Protein AF-A0AA88GL01-F1 (afdb_monomer_lite)

pLDDT: mean 71.58, std 24.0, range [23.94, 98.31]

Radius of gyration: 29.04 Å; chains: 1; bounding box: 75×94×83 Å

Foldseek 3Di:
DDDDDDDDDDDDDPPPVVVVVVVVVVVVVVVPPDPDDDDDDDDDDDDPDDCPLPPPVVVVVVVVVVVVVVVVVVVVVVVPPPDDDDDDDDDDPDDDDPDDPVLCVQQVVLLVVLVVLLVVLVVVLVVQVVLLVLLQVQLQDDAAEDDCVQFFDPPPDPDPDDDDDDPDPDPDDVVPPDFAARTDPNQAQHKYKFKFWWQLVLKFKEDQDWALLCQLQVNPPVPTFTWIWIWIWGQGPVGDTAIERAATDGPVLVPDQVPPPRPPLPPDHTDRVDMDMFIWTFHGWDDDDPPDPAQDDVPGSYGHTRRQVNVCVVVVPPDRHTYIYGEDRDHSDHDDPVVSSVVSVVLCVVCVPGPPRGDYSSSSNGDPQHSVNSVVSSCVSVVVSVVSVVVSVVVVVVVVVVVD

Structure (mmCIF, N/CA/C/O backbone):
data_AF-A0AA88GL01-F1
#
_entry.id   AF-A0AA88GL01-F1
#
loop_
_atom_site.group_PDB
_atom_site.id
_atom_site.type_symbol
_atom_site.label_atom_id
_atom_site.label_alt_id
_atom_site.label_comp_id
_atom_site.label_asym_id
_atom_site.label_entity_id
_atom_site.label_seq_id
_atom_site.pdbx_PDB_ins_code
_atom_site.Cartn_x
_atom_site.Cartn_y
_atom_site.Cartn_z
_atom_site.occupancy
_atom_site.B_iso_or_equiv
_atom_site.auth_seq_id
_atom_site.auth_comp_id
_atom_site.auth_asym_id
_atom_site.auth_atom_id
_atom_site.pdbx_PDB_model_num
ATOM 1 N N . MET A 1 1 ? -2.766 71.839 -26.433 1.00 31.70 1 MET A N 1
ATOM 2 C CA . MET A 1 1 ? -1.577 71.865 -25.555 1.00 31.70 1 MET A CA 1
ATOM 3 C C . MET A 1 1 ? -1.168 70.429 -25.249 1.00 31.70 1 MET A C 1
ATOM 5 O O . MET A 1 1 ? -2.049 69.674 -24.881 1.00 31.70 1 MET A O 1
ATOM 9 N N . HIS A 1 2 ? 0.123 70.106 -25.443 1.00 30.33 2 HIS A N 1
ATOM 10 C CA . HIS A 1 2 ? 0.884 68.920 -24.973 1.00 30.33 2 HIS A CA 1
ATOM 11 C C . HIS A 1 2 ? 0.343 67.512 -25.333 1.00 30.33 2 HIS A C 1
ATOM 13 O O . HIS A 1 2 ? -0.717 67.133 -24.869 1.00 30.33 2 HIS A O 1
ATOM 19 N N . ARG A 1 3 ? 0.923 66.681 -26.222 1.00 25.88 3 ARG A N 1
ATOM 20 C CA . ARG A 1 3 ? 2.311 66.238 -26.540 1.00 25.88 3 ARG A CA 1
ATOM 21 C C . ARG A 1 3 ? 2.871 65.193 -25.544 1.00 25.88 3 ARG A C 1
ATOM 23 O O . ARG A 1 3 ? 2.978 65.509 -24.367 1.00 25.88 3 ARG A O 1
ATOM 30 N N . LEU A 1 4 ? 3.361 64.070 -26.117 1.00 29.17 4 LEU A N 1
ATOM 31 C CA . LEU A 1 4 ? 4.262 62.998 -25.600 1.00 29.17 4 LEU A CA 1
ATOM 32 C C . LEU A 1 4 ? 3.552 61.748 -25.025 1.00 29.17 4 LEU A C 1
ATOM 34 O O . LEU A 1 4 ? 2.621 61.887 -24.256 1.00 29.17 4 LEU A O 1
ATOM 38 N N . SER A 1 5 ? 3.926 60.490 -25.298 1.00 27.61 5 SER A N 1
ATOM 39 C CA . SER A 1 5 ? 4.988 59.889 -26.118 1.00 27.61 5 SER A CA 1
ATOM 40 C C . SER A 1 5 ? 4.630 58.412 -26.362 1.00 27.61 5 SER A C 1
ATOM 42 O O . SER A 1 5 ? 4.259 57.697 -25.437 1.00 27.61 5 SER A O 1
ATOM 44 N N . CYS A 1 6 ? 4.765 57.958 -27.605 1.00 33.28 6 CYS A N 1
ATOM 45 C CA . CYS A 1 6 ? 4.634 56.571 -28.030 1.00 33.28 6 CYS A CA 1
ATOM 46 C C . CYS A 1 6 ? 6.042 56.076 -28.393 1.00 33.28 6 CYS A C 1
ATOM 48 O O . CYS A 1 6 ? 6.636 56.623 -29.323 1.00 33.28 6 CYS A O 1
ATOM 50 N N . ARG A 1 7 ? 6.604 55.092 -27.670 1.00 28.44 7 ARG A N 1
ATOM 51 C CA . ARG A 1 7 ? 7.704 54.235 -28.167 1.00 28.44 7 ARG A CA 1
ATOM 52 C C . ARG A 1 7 ? 8.042 53.065 -27.229 1.00 28.44 7 ARG A C 1
ATOM 54 O O . ARG A 1 7 ? 8.254 53.272 -26.042 1.00 28.44 7 ARG A O 1
ATOM 61 N N . LYS A 1 8 ? 8.259 51.908 -27.875 1.00 28.41 8 LYS A N 1
ATOM 62 C CA . LYS A 1 8 ? 8.938 50.659 -27.455 1.00 28.41 8 LYS A CA 1
ATOM 63 C C . LYS A 1 8 ? 8.061 49.494 -26.978 1.00 28.41 8 LYS A C 1
ATOM 65 O O . LYS A 1 8 ? 8.020 49.135 -25.810 1.00 28.41 8 LYS A O 1
ATOM 70 N N . THR A 1 9 ? 7.480 48.821 -27.968 1.00 37.44 9 THR A N 1
ATOM 71 C CA . THR A 1 9 ? 7.378 47.357 -28.030 1.00 37.44 9 THR A CA 1
ATOM 72 C C . THR A 1 9 ? 8.742 46.722 -28.365 1.00 37.44 9 THR A C 1
ATOM 74 O O . THR A 1 9 ? 9.620 47.389 -28.912 1.00 37.44 9 THR A O 1
ATOM 77 N N . PHE A 1 10 ? 8.862 45.416 -28.085 1.00 34.03 10 PHE A N 1
ATOM 78 C CA . PHE A 1 10 ? 9.904 44.470 -28.533 1.00 34.03 10 PHE A CA 1
ATOM 79 C C . PHE A 1 10 ? 11.264 44.476 -27.800 1.00 34.03 10 PHE A C 1
ATOM 81 O O . PHE A 1 10 ? 12.244 44.997 -28.315 1.00 34.03 10 PHE A O 1
ATOM 88 N N . SER A 1 11 ? 11.353 43.811 -26.634 1.00 33.53 11 SER A N 1
ATOM 89 C CA . SER A 1 11 ? 12.613 43.224 -26.113 1.00 33.53 11 SER A CA 1
ATOM 90 C C . SER A 1 11 ? 12.405 42.357 -24.848 1.00 33.53 11 SER A C 1
ATOM 92 O O . SER A 1 11 ? 12.977 42.640 -23.798 1.00 33.53 11 SER A O 1
ATOM 94 N N . SER A 1 12 ? 11.594 41.293 -24.888 1.00 34.12 12 SER A N 1
ATOM 95 C CA . SER A 1 12 ? 11.527 40.354 -23.740 1.00 34.12 12 SER A CA 1
ATOM 96 C C . SER A 1 12 ? 11.275 38.881 -24.088 1.00 34.12 12 SER A C 1
ATOM 98 O O . SER A 1 12 ? 11.064 38.069 -23.197 1.00 34.12 12 SER A O 1
ATOM 100 N N . SER A 1 13 ? 11.372 38.488 -25.364 1.00 37.53 13 SER A N 1
ATOM 101 C CA . SER A 1 13 ? 11.107 37.104 -25.803 1.00 37.53 13 SER A CA 1
ATOM 102 C C . SER A 1 13 ? 12.362 36.248 -26.058 1.00 37.53 13 SER A C 1
ATOM 104 O O . SER A 1 13 ? 12.218 35.057 -26.331 1.00 37.53 13 SER A O 1
ATOM 106 N N . LEU A 1 14 ? 13.583 36.797 -25.990 1.00 33.94 14 LEU A N 1
ATOM 107 C CA . LEU A 1 14 ? 14.806 36.032 -26.302 1.00 33.94 14 LEU A CA 1
ATOM 108 C C . LEU A 1 14 ? 15.591 35.524 -25.080 1.00 33.94 14 LEU A C 1
ATOM 110 O O . LEU A 1 14 ? 16.376 34.596 -25.235 1.00 33.94 14 LEU A O 1
ATOM 114 N N . SER A 1 15 ? 15.350 36.049 -23.875 1.00 34.28 15 SER A N 1
ATOM 115 C CA . SER A 1 15 ? 16.103 35.652 -22.669 1.00 34.28 15 SER A CA 1
ATOM 116 C C . SER A 1 15 ? 15.615 34.344 -22.032 1.00 34.28 15 SER A C 1
ATOM 118 O O . SER A 1 15 ? 16.386 33.690 -21.349 1.00 34.28 15 SER A O 1
ATOM 120 N N . GLN A 1 16 ? 14.364 33.920 -22.259 1.00 37.94 16 GLN A N 1
ATOM 121 C CA . GLN A 1 16 ? 13.803 32.718 -21.611 1.00 37.94 16 GLN A CA 1
ATOM 122 C C . GLN A 1 16 ? 14.083 31.402 -22.361 1.00 37.94 16 GLN A C 1
ATOM 124 O O . GLN A 1 16 ? 13.916 30.326 -21.795 1.00 37.94 16 GLN A O 1
ATOM 129 N N . ARG A 1 17 ? 14.533 31.447 -23.625 1.00 38.53 17 ARG A N 1
ATOM 130 C CA . ARG A 1 17 ? 14.834 30.230 -24.412 1.00 38.53 17 ARG A CA 1
ATOM 131 C C . ARG A 1 17 ? 16.276 29.736 -24.272 1.00 38.53 17 ARG A C 1
ATOM 133 O O . ARG A 1 17 ? 16.543 28.573 -24.565 1.00 38.53 17 ARG A O 1
ATOM 140 N N . THR A 1 18 ? 17.199 30.577 -23.811 1.00 34.94 18 THR A N 1
ATOM 141 C CA . THR A 1 18 ? 18.620 30.225 -23.657 1.00 34.94 18 THR A CA 1
ATOM 142 C C . THR A 1 18 ? 18.921 29.489 -22.351 1.00 34.94 18 THR A C 1
ATOM 144 O O . THR A 1 18 ? 19.841 28.672 -22.315 1.00 34.94 18 THR A O 1
ATOM 147 N N . ASP A 1 19 ? 18.105 29.683 -21.312 1.00 36.28 19 ASP A N 1
ATOM 148 C CA . ASP A 1 19 ? 18.325 29.066 -19.996 1.00 36.28 19 ASP A CA 1
ATOM 149 C C . ASP A 1 19 ? 17.827 27.612 -19.925 1.00 36.28 19 ASP A C 1
ATOM 151 O O . ASP A 1 19 ? 18.440 26.766 -19.269 1.00 36.28 19 ASP A O 1
ATOM 155 N N . PHE A 1 20 ? 16.801 27.266 -20.709 1.00 36.47 20 PHE A N 1
ATOM 156 C CA . PHE A 1 20 ? 16.265 25.901 -20.785 1.00 36.47 20 PHE A CA 1
ATOM 157 C C . PHE A 1 20 ? 17.239 24.912 -21.458 1.00 36.47 20 PHE A C 1
ATOM 159 O O . PHE A 1 20 ? 17.366 23.752 -21.055 1.00 36.47 20 PHE A O 1
ATOM 166 N N . LEU A 1 21 ? 18.002 25.388 -22.450 1.00 36.34 21 LEU A N 1
ATOM 167 C CA . LEU A 1 21 ? 19.022 24.588 -23.139 1.00 36.34 21 LEU A CA 1
ATOM 168 C C . LEU A 1 21 ? 20.293 24.413 -22.291 1.00 36.34 21 LEU A C 1
ATOM 170 O O . LEU A 1 21 ? 20.927 23.360 -22.351 1.00 36.34 21 LEU A O 1
ATOM 174 N N . ARG A 1 22 ? 20.636 25.395 -21.444 1.00 32.94 22 ARG A N 1
ATOM 175 C CA . ARG A 1 22 ? 21.797 25.328 -20.536 1.00 32.94 22 ARG A CA 1
ATOM 176 C C . ARG A 1 22 ? 21.585 24.368 -19.360 1.00 32.94 22 ARG A C 1
ATOM 178 O O . ARG A 1 22 ? 22.533 23.699 -18.954 1.00 32.94 22 ARG A O 1
ATOM 185 N N . SER A 1 23 ? 20.353 24.268 -18.856 1.00 37.84 23 SER A N 1
ATOM 186 C CA . SER A 1 23 ? 19.957 23.298 -17.821 1.00 37.84 23 SER A CA 1
ATOM 187 C C . SER A 1 23 ? 19.998 21.853 -18.346 1.00 37.84 23 SER A C 1
ATOM 189 O O . SER A 1 23 ? 20.620 20.976 -17.741 1.00 37.84 23 SER A O 1
ATOM 191 N N . SER A 1 24 ? 19.465 21.628 -19.551 1.00 35.72 24 SER A N 1
ATOM 192 C CA . SER A 1 24 ? 19.401 20.296 -20.174 1.00 35.72 24 SER A CA 1
ATOM 193 C C . SER A 1 24 ? 20.784 19.721 -20.534 1.00 35.72 24 SER A C 1
ATOM 195 O O . SER A 1 24 ? 21.013 18.519 -20.412 1.00 35.72 24 SER A O 1
ATOM 197 N N . LEU A 1 25 ? 21.744 20.572 -20.920 1.00 34.00 25 LEU A N 1
ATOM 198 C CA . LEU A 1 25 ? 23.127 20.164 -21.217 1.00 34.00 25 LEU A CA 1
ATOM 199 C C . LEU A 1 25 ? 23.951 19.831 -19.958 1.00 34.00 25 LEU A C 1
ATOM 201 O O . LEU A 1 25 ? 24.818 18.957 -20.016 1.00 34.00 25 LEU A O 1
ATOM 205 N N . LYS A 1 26 ? 23.667 20.463 -18.808 1.00 34.62 26 LYS A N 1
ATOM 206 C CA . LYS A 1 26 ? 24.320 20.131 -17.525 1.00 34.62 26 LYS A CA 1
ATOM 207 C C . LYS A 1 26 ? 23.835 18.796 -16.947 1.00 34.62 26 LYS A C 1
ATOM 209 O O . LYS A 1 26 ? 24.646 18.059 -16.393 1.00 34.62 26 LYS A O 1
ATOM 214 N N . ALA A 1 27 ? 22.558 18.453 -17.132 1.00 35.41 27 ALA A N 1
ATOM 215 C CA . ALA A 1 27 ? 22.010 17.153 -16.732 1.00 35.41 27 ALA A CA 1
ATOM 216 C C . ALA A 1 27 ? 22.585 15.990 -17.567 1.00 35.41 27 ALA A C 1
ATOM 218 O O . ALA A 1 27 ? 22.843 14.910 -17.039 1.00 35.41 27 ALA A O 1
ATOM 219 N N . PHE A 1 28 ? 22.869 16.224 -18.853 1.00 31.00 28 PHE A N 1
ATOM 220 C CA . PHE A 1 28 ? 23.414 15.198 -19.745 1.00 31.00 28 PHE A CA 1
ATOM 221 C C . PHE A 1 28 ? 24.875 14.834 -19.412 1.00 31.00 28 PHE A C 1
ATOM 223 O O . PHE A 1 28 ? 25.232 13.656 -19.406 1.00 31.00 28 PHE A O 1
ATOM 230 N N . ASN A 1 29 ? 25.704 15.816 -19.036 1.00 30.03 29 ASN A N 1
ATOM 231 C CA . ASN A 1 29 ? 27.136 15.609 -18.774 1.00 30.03 29 ASN A CA 1
ATOM 232 C C . ASN A 1 29 ? 27.431 14.820 -17.476 1.00 30.03 29 ASN A C 1
ATOM 234 O O . ASN A 1 29 ? 28.495 14.220 -17.345 1.00 30.03 29 ASN A O 1
ATOM 238 N N . ARG A 1 30 ? 26.480 14.763 -16.528 1.00 33.66 30 ARG A N 1
ATOM 239 C CA . ARG A 1 30 ? 26.586 13.925 -15.31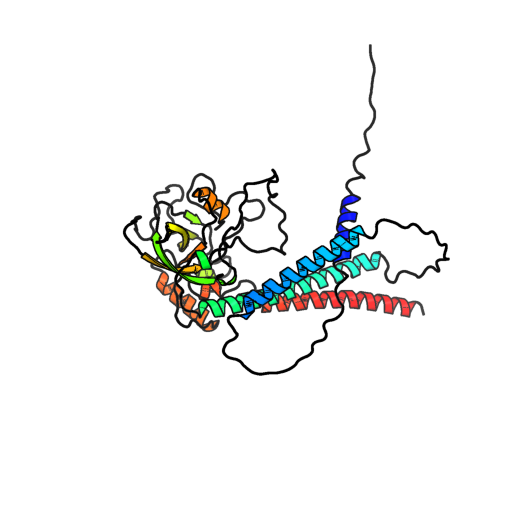4 1.00 33.66 30 ARG A CA 1
ATOM 240 C C . ARG A 1 30 ? 26.298 12.441 -15.563 1.00 33.66 30 ARG A C 1
ATOM 242 O O . ARG A 1 30 ? 26.664 11.618 -14.733 1.00 33.66 30 ARG A O 1
ATOM 249 N N . SER A 1 31 ? 25.680 12.084 -16.692 1.00 34.22 31 SER A N 1
ATOM 250 C CA . SER A 1 31 ? 25.239 10.705 -16.966 1.00 34.22 31 SER A CA 1
ATOM 251 C C . SER A 1 31 ? 26.263 9.833 -17.711 1.00 34.22 31 SER A C 1
ATOM 253 O O . SER A 1 31 ? 26.100 8.618 -17.778 1.00 34.22 31 SER A O 1
ATOM 255 N N . THR A 1 32 ? 27.342 10.421 -18.241 1.00 31.33 32 THR A N 1
ATOM 256 C CA . THR A 1 32 ? 28.329 9.723 -19.090 1.00 31.33 32 THR A CA 1
ATOM 257 C C . THR A 1 32 ? 29.653 9.377 -18.406 1.00 31.33 32 THR A C 1
ATOM 259 O O . THR A 1 32 ? 30.500 8.735 -19.022 1.00 31.33 32 THR A O 1
ATOM 262 N N . ILE A 1 33 ? 29.846 9.738 -17.137 1.00 35.31 33 ILE A N 1
ATOM 263 C CA . ILE A 1 33 ? 31.057 9.407 -16.374 1.00 35.31 33 ILE A CA 1
ATOM 264 C C . ILE A 1 33 ? 30.651 8.494 -15.218 1.00 35.31 33 ILE A C 1
ATOM 266 O O . ILE A 1 33 ? 30.345 8.981 -14.141 1.00 35.31 33 ILE A O 1
ATOM 270 N N . ASN A 1 34 ? 30.548 7.188 -15.483 1.00 33.19 34 ASN A N 1
ATOM 271 C CA . ASN A 1 34 ? 30.781 6.082 -14.536 1.00 33.19 34 ASN A CA 1
ATOM 272 C C . ASN A 1 34 ? 30.431 4.747 -15.214 1.00 33.19 34 ASN A C 1
ATOM 274 O O . ASN A 1 34 ? 29.426 4.102 -14.930 1.00 33.19 34 ASN A O 1
ATOM 278 N N . CYS A 1 35 ? 31.280 4.336 -16.152 1.00 29.30 35 CYS A N 1
ATOM 279 C CA . CYS A 1 35 ? 31.336 2.964 -16.650 1.00 29.30 35 CYS A CA 1
ATOM 280 C C . CYS A 1 35 ? 32.805 2.603 -16.862 1.00 29.30 35 CYS A C 1
ATOM 282 O O . CYS A 1 35 ? 33.305 2.621 -17.981 1.00 29.30 35 CYS A O 1
ATOM 284 N N . ALA A 1 36 ? 33.514 2.320 -15.771 1.00 29.61 36 ALA A N 1
ATOM 285 C CA . ALA A 1 36 ? 34.777 1.598 -15.821 1.00 29.61 36 ALA A CA 1
ATOM 286 C C . ALA A 1 36 ? 35.080 0.959 -14.457 1.00 29.61 36 ALA A C 1
ATOM 288 O O . ALA A 1 36 ? 35.110 1.636 -13.436 1.00 29.61 36 ALA A O 1
ATOM 289 N N . SER A 1 37 ? 35.370 -0.342 -14.500 1.00 30.95 37 SER A N 1
ATOM 290 C CA . SER A 1 37 ? 35.951 -1.201 -13.457 1.00 30.95 37 SER A CA 1
ATOM 291 C C . SER A 1 37 ? 35.039 -1.715 -12.330 1.00 30.95 37 SER A C 1
ATOM 293 O O . SER A 1 37 ? 34.830 -1.078 -11.308 1.00 30.95 37 SER A O 1
ATOM 295 N N . LEU A 1 38 ? 34.594 -2.964 -12.486 1.00 27.22 38 LEU A N 1
ATOM 296 C CA . LEU A 1 38 ? 34.323 -3.888 -11.382 1.00 27.22 38 LEU A CA 1
ATOM 297 C C . LEU A 1 38 ? 34.812 -5.268 -11.834 1.00 27.22 38 LEU A C 1
ATOM 299 O O . LEU A 1 38 ? 34.166 -5.949 -12.629 1.00 27.22 38 LEU A O 1
ATOM 303 N N . SER A 1 39 ? 36.019 -5.627 -11.396 1.00 27.08 39 SER A N 1
ATOM 304 C CA . SER A 1 39 ? 36.548 -6.984 -11.523 1.00 27.08 39 SER A CA 1
ATOM 305 C C . SER A 1 39 ? 36.005 -7.820 -10.364 1.00 27.08 39 SER A C 1
ATOM 307 O O . SER A 1 39 ? 36.045 -7.401 -9.210 1.00 27.08 39 SER A O 1
ATOM 309 N N . TRP A 1 40 ? 35.442 -8.984 -10.682 1.00 27.98 40 TRP A N 1
ATOM 310 C CA . TRP A 1 40 ? 34.909 -9.927 -9.704 1.00 27.98 40 TRP A CA 1
ATOM 311 C C . TRP A 1 40 ? 35.987 -10.953 -9.353 1.00 27.98 40 TRP A C 1
ATOM 313 O O . TRP A 1 40 ? 36.379 -11.745 -10.207 1.00 27.98 40 TRP A O 1
ATOM 323 N N . ASN A 1 41 ? 36.439 -10.960 -8.098 1.00 23.94 41 ASN A N 1
ATOM 324 C CA . ASN A 1 41 ? 37.169 -12.086 -7.521 1.00 23.94 41 ASN A CA 1
ATOM 325 C C . ASN A 1 41 ? 36.189 -12.920 -6.693 1.00 23.94 41 ASN A C 1
ATOM 327 O O . ASN A 1 41 ? 35.656 -12.461 -5.685 1.00 23.94 41 ASN A O 1
ATOM 331 N N . PHE A 1 42 ? 35.944 -14.143 -7.151 1.00 25.06 42 PHE A N 1
ATOM 332 C CA . PHE A 1 42 ? 35.133 -15.138 -6.464 1.00 25.06 42 PHE A CA 1
ATOM 333 C C . PHE A 1 42 ? 36.066 -15.961 -5.574 1.00 25.06 42 PHE A C 1
ATOM 335 O O . PHE A 1 42 ? 36.980 -16.603 -6.088 1.00 25.06 42 PHE A O 1
ATOM 342 N N . ASN A 1 43 ? 35.849 -15.970 -4.258 1.00 24.80 43 ASN A N 1
ATOM 343 C CA . ASN A 1 43 ? 36.408 -17.022 -3.417 1.00 24.80 43 ASN A CA 1
ATOM 344 C C . ASN A 1 43 ? 35.312 -17.630 -2.542 1.00 24.80 43 ASN A C 1
ATOM 346 O O . ASN A 1 43 ? 34.605 -16.932 -1.816 1.00 24.80 43 ASN A O 1
ATOM 350 N N . ASN A 1 44 ? 35.172 -18.944 -2.682 1.00 33.12 44 ASN A N 1
ATOM 351 C CA . ASN A 1 44 ? 34.227 -19.801 -1.984 1.00 33.12 44 ASN A CA 1
ATOM 352 C C . ASN A 1 44 ? 34.637 -19.937 -0.515 1.00 33.12 44 ASN A C 1
ATOM 354 O O . ASN A 1 44 ? 35.762 -20.351 -0.242 1.00 33.12 44 ASN A O 1
ATOM 358 N N . ASN A 1 45 ? 33.702 -19.745 0.419 1.00 27.94 45 ASN A N 1
ATOM 359 C CA . ASN A 1 45 ? 33.636 -20.672 1.545 1.00 27.94 45 ASN A CA 1
ATOM 360 C C . ASN A 1 45 ? 32.257 -20.741 2.207 1.00 27.94 45 ASN A C 1
ATOM 362 O O . ASN A 1 45 ? 31.583 -19.740 2.438 1.00 27.94 45 ASN A O 1
ATOM 366 N N . ASN A 1 46 ? 31.876 -21.984 2.489 1.00 34.22 46 ASN A N 1
ATOM 367 C CA . ASN A 1 46 ? 30.597 -22.434 3.011 1.00 34.22 46 ASN A CA 1
ATOM 368 C C . ASN A 1 46 ? 30.432 -22.088 4.498 1.00 34.22 46 ASN A C 1
ATOM 370 O O . ASN A 1 46 ? 31.264 -22.481 5.309 1.00 34.22 46 ASN A O 1
ATOM 374 N N . ASN A 1 47 ? 29.323 -21.433 4.855 1.00 26.33 47 ASN A N 1
ATOM 375 C CA . ASN A 1 47 ? 28.630 -21.618 6.138 1.00 26.33 47 ASN A CA 1
ATOM 376 C C . ASN A 1 47 ? 27.240 -20.966 6.069 1.00 26.33 47 ASN A C 1
ATOM 378 O O . ASN A 1 47 ? 27.020 -19.815 6.445 1.00 26.33 47 ASN A O 1
ATOM 382 N N . ILE A 1 48 ? 26.296 -21.726 5.521 1.00 36.34 48 ILE A N 1
ATOM 383 C CA . ILE A 1 48 ? 24.880 -21.380 5.419 1.00 36.34 48 ILE A CA 1
ATOM 384 C C . ILE A 1 48 ? 24.221 -21.949 6.672 1.00 36.34 48 ILE A C 1
ATOM 386 O O . ILE A 1 48 ? 24.131 -23.163 6.765 1.00 36.34 48 ILE A O 1
ATOM 390 N N . HIS A 1 49 ? 23.836 -21.101 7.636 1.00 31.00 49 HIS A N 1
ATOM 391 C CA . HIS A 1 49 ? 22.623 -21.285 8.465 1.00 31.00 49 HIS A CA 1
ATOM 392 C C . HIS A 1 49 ? 22.360 -20.196 9.534 1.00 31.00 49 HIS A C 1
ATOM 394 O O . HIS A 1 49 ? 21.356 -20.280 10.230 1.00 31.00 49 HIS A O 1
ATOM 400 N N . SER A 1 50 ? 23.170 -19.132 9.656 1.00 27.92 50 SER A N 1
ATOM 401 C CA . SER A 1 50 ? 22.960 -18.090 10.693 1.00 27.92 50 SER A CA 1
ATOM 402 C C . SER A 1 50 ? 22.993 -16.631 10.191 1.00 27.92 50 SER A C 1
ATOM 404 O O . SER A 1 50 ? 22.901 -15.705 10.996 1.00 27.92 50 SER A O 1
ATOM 406 N N . SER A 1 51 ? 23.125 -16.377 8.886 1.00 29.41 51 SER A N 1
ATOM 407 C CA . SER A 1 51 ? 23.440 -15.036 8.352 1.00 29.41 51 SER A CA 1
ATOM 408 C C . SER A 1 51 ? 22.279 -14.284 7.682 1.00 29.41 51 SER A C 1
ATOM 410 O O . SER A 1 51 ? 22.431 -13.107 7.361 1.00 29.41 51 SER A O 1
ATOM 412 N N . CYS A 1 52 ? 21.108 -14.904 7.499 1.00 32.03 52 CYS A N 1
ATOM 413 C CA . CYS A 1 52 ? 20.054 -14.360 6.626 1.00 32.03 52 CYS A CA 1
ATOM 414 C C . CYS A 1 52 ? 19.371 -13.078 7.163 1.00 32.03 52 CYS A C 1
ATOM 416 O O . CYS A 1 52 ? 18.928 -12.241 6.385 1.00 32.03 52 CYS A O 1
ATOM 418 N N . VAL A 1 53 ? 19.356 -12.849 8.482 1.00 36.09 53 VAL A N 1
ATOM 419 C CA . VAL A 1 53 ? 18.702 -11.662 9.083 1.00 36.09 53 VAL A CA 1
ATOM 420 C C . VAL A 1 53 ? 19.601 -10.413 9.054 1.00 36.09 53 VAL A C 1
ATOM 422 O O . VAL A 1 53 ? 19.123 -9.295 9.211 1.00 36.09 53 VAL A O 1
ATOM 425 N N . ARG A 1 54 ? 20.909 -10.558 8.798 1.00 31.83 54 ARG A N 1
ATOM 426 C CA . ARG A 1 54 ? 21.871 -9.447 8.918 1.00 31.83 54 ARG A CA 1
ATOM 427 C C . ARG A 1 54 ? 22.166 -8.707 7.612 1.00 31.83 54 ARG A C 1
ATOM 429 O O . ARG A 1 54 ? 22.920 -7.746 7.641 1.00 31.83 54 ARG A O 1
ATOM 436 N N . SER A 1 55 ? 21.592 -9.128 6.482 1.00 43.72 55 SER A N 1
ATOM 437 C CA . SER A 1 55 ? 22.071 -8.681 5.166 1.00 43.72 55 SER A CA 1
ATOM 438 C C . SER A 1 55 ? 21.270 -7.544 4.522 1.00 43.72 55 SER A C 1
ATOM 440 O O . SER A 1 55 ? 21.786 -6.910 3.609 1.00 43.72 55 SER A O 1
ATOM 442 N N . TYR A 1 56 ? 20.052 -7.230 4.975 1.00 37.34 56 TYR A N 1
ATOM 443 C CA . TYR A 1 56 ? 19.235 -6.194 4.317 1.00 37.34 56 TYR A CA 1
ATOM 444 C C . TYR A 1 56 ? 19.595 -4.766 4.752 1.00 37.34 56 TYR A C 1
ATOM 446 O O . TYR A 1 56 ? 19.738 -3.884 3.907 1.00 37.34 56 TYR A O 1
ATOM 454 N N . ALA A 1 57 ? 19.818 -4.538 6.050 1.00 43.03 57 ALA A N 1
ATOM 455 C CA . ALA A 1 57 ? 20.170 -3.214 6.568 1.00 43.03 57 ALA A CA 1
ATOM 456 C C . ALA A 1 57 ? 21.562 -2.754 6.099 1.00 43.03 57 ALA A C 1
ATOM 458 O O . ALA A 1 57 ? 21.778 -1.575 5.832 1.00 43.03 57 ALA A O 1
ATOM 459 N N . THR A 1 58 ? 22.513 -3.678 5.950 1.00 43.09 58 THR A N 1
ATOM 460 C CA . THR A 1 58 ? 23.895 -3.332 5.592 1.00 43.09 58 THR A CA 1
ATOM 461 C C . THR A 1 58 ? 24.035 -2.942 4.121 1.00 43.09 58 THR A C 1
ATOM 463 O O . THR A 1 58 ? 24.809 -2.043 3.816 1.00 43.09 58 THR A O 1
ATOM 466 N N . ILE A 1 59 ? 23.252 -3.545 3.217 1.00 45.78 59 ILE A N 1
ATOM 467 C CA . ILE A 1 59 ? 23.336 -3.252 1.777 1.00 45.78 59 ILE A CA 1
ATOM 468 C C . ILE A 1 59 ? 22.834 -1.827 1.474 1.00 45.78 59 ILE A C 1
ATOM 470 O O . ILE A 1 59 ? 23.522 -1.084 0.781 1.00 45.78 59 ILE A O 1
ATOM 474 N N . ARG A 1 60 ? 21.716 -1.381 2.076 1.00 42.34 60 ARG A N 1
ATOM 475 C CA . ARG A 1 60 ? 21.221 0.007 1.913 1.00 42.34 60 ARG A CA 1
ATOM 476 C C . ARG A 1 60 ? 22.113 1.060 2.581 1.00 42.34 60 ARG A C 1
ATOM 478 O O . ARG A 1 60 ? 22.223 2.178 2.083 1.00 42.34 60 ARG A O 1
ATOM 485 N N . LEU A 1 61 ? 22.734 0.733 3.719 1.00 49.25 61 LEU A N 1
ATOM 486 C CA . LEU A 1 61 ? 23.570 1.686 4.459 1.00 49.25 61 LEU A CA 1
ATOM 487 C C . LEU A 1 61 ? 24.922 1.944 3.780 1.00 49.25 61 LEU A C 1
ATOM 489 O O . LEU A 1 61 ? 25.436 3.060 3.872 1.00 49.25 61 LEU A O 1
ATOM 493 N N . VAL A 1 62 ? 25.484 0.945 3.092 1.00 50.44 62 VAL A N 1
ATOM 494 C CA . VAL A 1 62 ? 26.753 1.090 2.361 1.00 50.44 62 VAL A CA 1
ATOM 495 C C . VAL A 1 62 ? 26.578 1.984 1.126 1.00 50.44 62 VAL A C 1
ATOM 497 O O . VAL A 1 62 ? 27.373 2.910 0.950 1.00 50.44 62 VAL A O 1
ATOM 500 N N . ASP A 1 63 ? 25.495 1.819 0.358 1.00 50.69 63 ASP A N 1
ATOM 501 C CA . ASP A 1 63 ? 25.225 2.638 -0.839 1.00 50.69 63 ASP A CA 1
ATOM 502 C C . ASP A 1 63 ? 25.050 4.133 -0.505 1.00 50.69 63 ASP A C 1
ATOM 504 O O . ASP A 1 63 ? 25.685 4.997 -1.115 1.00 50.69 63 ASP A O 1
ATOM 508 N N . HIS A 1 64 ? 24.293 4.469 0.547 1.00 51.81 64 HIS A N 1
ATOM 509 C CA . HIS A 1 64 ? 24.083 5.870 0.944 1.00 51.81 64 HIS A CA 1
ATOM 510 C C . HIS A 1 64 ? 25.323 6.557 1.540 1.00 51.81 64 HIS A C 1
ATOM 512 O O . HIS A 1 64 ? 25.398 7.792 1.585 1.00 51.81 64 HIS A O 1
ATOM 518 N N . GLN A 1 65 ? 26.298 5.803 2.056 1.00 47.44 65 GLN A N 1
ATOM 519 C CA . GLN A 1 65 ? 27.566 6.391 2.496 1.00 47.44 65 GLN A CA 1
ATOM 520 C C . GLN A 1 65 ? 28.521 6.637 1.327 1.00 47.44 65 GLN A C 1
ATOM 522 O O . GLN A 1 65 ? 29.221 7.654 1.323 1.00 47.44 65 GLN A O 1
ATOM 527 N N . GLU A 1 66 ? 28.526 5.765 0.319 1.00 55.19 66 GLU A N 1
ATOM 528 C CA . GLU A 1 66 ? 29.323 5.976 -0.889 1.00 55.19 66 GLU A CA 1
ATOM 529 C C . GLU A 1 66 ? 28.808 7.140 -1.742 1.00 55.19 66 GLU A C 1
ATOM 531 O O . GLU A 1 66 ? 29.611 7.933 -2.242 1.00 55.19 66 GLU A O 1
ATOM 536 N N . GLU A 1 67 ? 27.490 7.306 -1.864 1.00 61.19 67 GLU A N 1
ATOM 537 C CA . GLU A 1 67 ? 26.898 8.432 -2.597 1.00 61.19 67 GLU A CA 1
ATOM 538 C C . GLU A 1 67 ? 27.235 9.785 -1.956 1.00 61.19 67 GLU A C 1
ATOM 540 O O . GLU A 1 67 ? 27.604 10.728 -2.661 1.00 61.19 67 GLU A O 1
ATOM 545 N N . ARG A 1 68 ? 27.222 9.872 -0.618 1.00 62.50 68 ARG A N 1
ATOM 546 C CA . ARG A 1 68 ? 27.616 11.093 0.110 1.00 62.50 68 ARG A CA 1
ATOM 547 C C . ARG A 1 68 ? 29.097 11.433 -0.066 1.00 62.50 68 ARG A C 1
ATOM 549 O O . ARG A 1 68 ? 29.434 12.606 -0.223 1.00 62.50 68 ARG A O 1
ATOM 556 N N . LYS A 1 69 ? 29.980 10.427 -0.118 1.00 67.44 69 LYS A N 1
ATOM 557 C CA . LYS A 1 69 ? 31.414 10.628 -0.405 1.00 67.44 69 LYS A CA 1
ATOM 558 C C . LYS A 1 69 ? 31.653 11.123 -1.834 1.00 67.44 69 LYS A C 1
ATOM 560 O O . LYS A 1 69 ? 32.456 12.034 -2.031 1.00 67.44 69 LYS A O 1
ATOM 565 N N . LYS A 1 70 ? 30.925 10.578 -2.816 1.00 73.81 70 LYS A N 1
ATOM 566 C CA . LYS A 1 70 ? 31.005 11.013 -4.223 1.00 73.81 70 LYS A CA 1
ATOM 567 C C . LYS A 1 70 ? 30.509 12.453 -4.400 1.00 73.81 70 LYS A C 1
ATOM 569 O O . LYS A 1 70 ? 31.149 13.227 -5.106 1.00 73.81 70 LYS A O 1
ATOM 574 N N . GLN A 1 71 ? 29.436 12.845 -3.707 1.00 62.75 71 GLN A N 1
ATOM 575 C CA . GLN A 1 71 ? 28.919 14.220 -3.741 1.00 62.75 71 GLN A CA 1
ATOM 576 C C . GLN A 1 71 ? 29.882 15.235 -3.098 1.00 62.75 71 GLN A C 1
ATOM 578 O O . GLN A 1 71 ? 30.068 16.323 -3.644 1.00 62.75 71 GLN A O 1
ATOM 583 N N . GLN A 1 72 ? 30.554 14.870 -1.999 1.00 62.97 72 GLN A N 1
ATOM 584 C CA . GLN A 1 72 ? 31.568 15.723 -1.362 1.00 62.97 72 GLN A CA 1
ATOM 585 C C . GLN A 1 72 ? 32.838 15.874 -2.216 1.00 62.97 72 GLN A C 1
ATOM 587 O O . GLN A 1 72 ? 33.365 16.980 -2.330 1.00 62.97 72 GLN A O 1
ATOM 592 N N . GLN A 1 73 ? 33.298 14.804 -2.877 1.00 62.59 73 GLN A N 1
ATOM 593 C CA . GLN A 1 73 ? 34.428 14.882 -3.816 1.00 62.59 73 GLN A CA 1
ATOM 594 C C . GLN A 1 73 ? 34.105 15.738 -5.046 1.00 62.59 73 GLN A C 1
ATOM 596 O O . GLN A 1 73 ? 34.951 16.506 -5.501 1.00 62.59 73 GLN A O 1
ATOM 601 N N . GLN A 1 74 ? 32.873 15.660 -5.554 1.00 59.00 74 GLN A N 1
ATOM 602 C CA . GLN A 1 74 ? 32.449 16.448 -6.708 1.00 59.00 74 GLN A CA 1
ATOM 603 C C . GLN A 1 74 ? 32.368 17.950 -6.376 1.00 59.00 74 GLN A C 1
ATOM 605 O O . GLN A 1 74 ? 32.843 18.773 -7.158 1.00 59.00 74 GLN A O 1
ATOM 610 N N . GLN A 1 75 ? 31.888 18.309 -5.179 1.00 54.34 75 GLN A N 1
ATOM 611 C CA . GLN A 1 75 ? 31.872 19.701 -4.702 1.00 54.34 75 GLN A CA 1
ATOM 612 C C . GLN A 1 75 ? 33.278 20.271 -4.447 1.00 54.34 75 GLN A C 1
ATOM 614 O O . GLN A 1 75 ? 33.518 21.441 -4.738 1.00 54.34 75 GLN A O 1
ATOM 619 N N . GLN A 1 76 ? 34.229 19.456 -3.973 1.00 51.59 76 GLN A N 1
ATOM 620 C CA . GLN A 1 76 ? 35.628 19.882 -3.811 1.00 51.59 76 GLN A CA 1
ATOM 621 C C . GLN A 1 76 ? 36.340 20.081 -5.158 1.00 51.59 76 GLN A C 1
ATOM 623 O O . GLN A 1 76 ? 37.115 21.025 -5.307 1.00 51.59 76 GLN A O 1
ATOM 628 N N . SER A 1 77 ? 36.036 19.252 -6.163 1.00 50.59 77 SER A N 1
ATOM 629 C CA . SER A 1 77 ? 36.612 19.399 -7.508 1.00 50.59 77 SER A CA 1
ATOM 630 C C . SER A 1 77 ? 36.094 20.631 -8.267 1.00 50.59 77 SER A C 1
ATOM 632 O O . SER A 1 77 ? 36.843 21.238 -9.030 1.00 50.59 77 SER A O 1
ATOM 634 N N . GLU A 1 78 ? 34.851 21.059 -8.012 1.00 49.72 78 GLU A N 1
ATOM 635 C CA . GLU A 1 78 ? 34.262 22.258 -8.630 1.00 49.72 78 GLU A CA 1
ATOM 636 C C . GLU A 1 78 ? 34.811 23.573 -8.034 1.00 49.72 78 GLU A C 1
ATOM 638 O O . GLU A 1 78 ? 34.762 24.606 -8.699 1.00 49.72 78 GLU A O 1
ATOM 643 N N . GLN A 1 79 ? 35.402 23.550 -6.830 1.00 46.84 79 GLN A N 1
ATOM 644 C CA . GLN A 1 79 ? 36.038 24.727 -6.215 1.00 46.84 79 GLN A CA 1
ATOM 645 C C . GLN A 1 79 ? 37.510 24.934 -6.617 1.00 46.84 79 GLN A C 1
ATOM 647 O O . GLN A 1 79 ? 38.037 26.025 -6.413 1.00 46.84 79 GLN A O 1
ATOM 652 N N . GLN A 1 80 ? 38.174 23.937 -7.217 1.00 46.66 80 GLN A N 1
ATOM 653 C CA . GLN A 1 80 ? 39.588 24.031 -7.625 1.00 46.66 80 GLN A CA 1
ATOM 654 C C . GLN A 1 80 ? 39.816 24.371 -9.110 1.00 46.66 80 GLN A C 1
ATOM 656 O O . GLN A 1 80 ? 40.951 24.627 -9.495 1.00 46.66 80 GLN A O 1
ATOM 661 N N . GLN A 1 81 ? 38.775 24.442 -9.948 1.00 44.06 81 GLN A N 1
ATOM 662 C CA . GLN A 1 81 ? 38.895 24.792 -11.379 1.00 44.06 81 GLN A CA 1
ATOM 663 C C . GLN A 1 81 ? 38.429 26.223 -11.697 1.00 44.06 81 GLN A C 1
ATOM 665 O O . GLN A 1 81 ? 37.729 26.474 -12.677 1.00 44.06 81 GLN A O 1
ATOM 670 N N . GLY A 1 82 ? 38.822 27.177 -10.854 1.00 39.38 82 GLY A N 1
ATOM 671 C CA . GLY A 1 82 ? 38.604 28.606 -11.060 1.00 39.38 82 GLY A CA 1
ATOM 672 C C . GLY A 1 82 ? 39.914 29.358 -11.273 1.00 39.38 82 GLY A C 1
ATOM 673 O O . GLY A 1 82 ? 40.307 30.123 -10.402 1.00 39.38 82 GLY A O 1
ATOM 674 N N . GLY A 1 83 ? 40.574 29.160 -12.417 1.00 39.66 83 GLY A N 1
ATOM 675 C CA . GLY A 1 83 ? 41.660 30.036 -12.870 1.00 39.66 83 GLY A CA 1
ATOM 676 C C . GLY A 1 83 ? 42.792 29.318 -13.597 1.00 39.66 83 GLY A C 1
ATOM 677 O O . GLY A 1 83 ? 43.593 28.666 -12.951 1.00 39.66 83 GLY A O 1
ATOM 678 N N . GLU A 1 84 ? 42.855 29.477 -14.922 1.00 33.28 84 GLU A N 1
ATOM 679 C CA . GLU A 1 84 ? 44.080 29.778 -15.685 1.00 33.28 84 GLU A CA 1
ATOM 680 C C . GLU A 1 84 ? 43.736 29.907 -17.179 1.00 33.28 84 GLU A C 1
ATOM 682 O O . GLU A 1 84 ? 43.136 29.022 -17.788 1.00 33.28 84 GLU A O 1
ATOM 687 N N . HIS A 1 85 ? 44.075 31.063 -17.754 1.00 37.12 85 HIS A N 1
ATOM 688 C CA . HIS A 1 85 ? 43.981 31.362 -19.181 1.00 37.12 85 HIS A CA 1
ATOM 689 C C . HIS A 1 85 ? 45.354 31.081 -19.797 1.00 37.12 85 HIS A C 1
ATOM 691 O O . HIS A 1 85 ? 46.332 31.700 -19.387 1.00 37.12 85 HIS A O 1
ATOM 697 N N . HIS A 1 86 ? 45.421 30.214 -20.805 1.00 32.66 86 HIS A N 1
ATOM 698 C CA . HIS A 1 86 ? 46.578 30.125 -21.691 1.00 32.66 86 HIS A CA 1
ATOM 699 C C . HIS A 1 86 ? 46.114 29.998 -23.142 1.00 32.66 86 HIS A C 1
ATOM 701 O O . HIS A 1 86 ? 45.416 29.054 -23.513 1.00 32.66 86 HIS A O 1
ATOM 707 N N . ASP A 1 87 ? 46.495 30.995 -23.938 1.00 42.25 87 ASP A N 1
ATOM 708 C CA . ASP A 1 87 ? 46.397 30.995 -25.391 1.00 42.25 87 ASP A CA 1
ATOM 709 C C . ASP A 1 87 ? 47.532 30.147 -25.969 1.00 42.25 87 ASP A C 1
ATOM 711 O O . ASP A 1 87 ? 48.698 30.509 -25.823 1.00 42.25 87 ASP A O 1
ATOM 715 N N . GLU A 1 88 ? 47.204 29.076 -26.693 1.00 34.03 88 GLU A N 1
ATOM 716 C CA . GLU A 1 88 ? 48.122 28.492 -27.670 1.00 34.03 88 GLU A CA 1
ATOM 717 C C . GLU A 1 88 ? 47.409 28.126 -28.975 1.00 34.03 88 GLU A C 1
ATOM 719 O O . GLU A 1 88 ? 46.423 27.390 -29.046 1.00 34.03 88 GLU A O 1
ATOM 724 N N . ASN A 1 89 ? 47.963 28.706 -30.031 1.00 38.38 89 ASN A N 1
ATOM 725 C CA . ASN A 1 89 ? 47.601 28.587 -31.425 1.00 38.38 89 ASN A CA 1
ATOM 726 C C . ASN A 1 89 ? 47.973 27.186 -31.943 1.00 38.38 89 ASN A C 1
ATOM 728 O O . ASN A 1 89 ? 49.147 26.823 -31.948 1.00 38.38 89 ASN A O 1
ATOM 732 N N . SER A 1 90 ? 47.003 26.403 -32.424 1.00 36.19 90 SER A N 1
ATOM 733 C CA . SER A 1 90 ? 47.294 25.185 -33.190 1.00 36.19 90 SER A CA 1
ATOM 734 C C . SER A 1 90 ? 46.311 24.989 -34.345 1.00 36.19 90 SER A C 1
ATOM 736 O O . SER A 1 90 ? 45.090 25.081 -34.214 1.00 36.19 90 SER A O 1
ATOM 738 N N . GLN A 1 91 ? 46.885 24.760 -35.523 1.00 39.50 91 GLN A N 1
ATOM 739 C CA . GLN A 1 91 ? 46.201 24.592 -36.799 1.00 39.50 91 GLN A CA 1
ATOM 740 C C . GLN A 1 91 ? 45.270 23.368 -36.763 1.00 39.50 91 GLN A C 1
ATOM 742 O O . GLN A 1 91 ? 45.711 22.219 -36.757 1.00 39.50 91 GLN A O 1
ATOM 747 N N . GLN A 1 92 ? 43.959 23.619 -36.766 1.00 37.09 92 GLN A N 1
ATOM 748 C CA . GLN A 1 92 ? 42.927 22.588 -36.864 1.00 37.09 92 GLN A CA 1
ATOM 749 C C . GLN A 1 92 ? 42.885 21.990 -38.274 1.00 37.09 92 GLN A C 1
ATOM 751 O O . GLN A 1 92 ? 42.355 22.585 -39.214 1.00 37.09 92 GLN A O 1
ATOM 756 N N . THR A 1 93 ? 43.348 20.751 -38.413 1.00 40.31 93 THR A N 1
ATOM 757 C CA . THR A 1 93 ? 42.868 19.883 -39.491 1.00 40.31 93 THR A CA 1
ATOM 758 C C . THR A 1 93 ? 41.415 19.511 -39.174 1.00 40.31 93 THR A C 1
ATOM 760 O O . THR A 1 93 ? 41.132 18.828 -38.189 1.00 40.31 93 THR A O 1
ATOM 763 N N . LYS A 1 94 ? 40.460 20.018 -39.968 1.00 40.03 94 LYS A N 1
ATOM 764 C CA . LYS A 1 94 ? 39.025 19.713 -39.821 1.00 40.03 94 LYS A CA 1
ATOM 765 C C . LYS A 1 94 ? 38.794 18.206 -39.989 1.00 40.03 94 LYS A C 1
ATOM 767 O O . LYS A 1 94 ? 38.693 17.709 -41.106 1.00 40.03 94 LYS A O 1
ATOM 772 N N . LYS A 1 95 ? 38.697 17.473 -38.878 1.00 50.56 95 LYS A N 1
ATOM 773 C CA . LYS A 1 95 ? 38.130 16.120 -38.864 1.00 50.56 95 LYS A CA 1
ATOM 774 C C . LYS A 1 95 ? 36.620 16.252 -39.035 1.00 50.56 95 LYS A C 1
ATOM 776 O O . LYS A 1 95 ? 35.960 16.871 -38.204 1.00 50.56 95 LYS A O 1
ATOM 781 N N . GLU A 1 96 ? 36.087 15.684 -40.111 1.00 60.75 96 GLU A N 1
ATOM 782 C CA . GLU A 1 96 ? 34.641 15.568 -40.310 1.00 60.75 96 GLU A CA 1
ATOM 783 C C . GLU A 1 96 ? 33.998 14.899 -39.080 1.00 60.75 96 GLU A C 1
ATOM 785 O O . GLU A 1 96 ? 34.520 13.888 -38.588 1.00 60.75 96 GLU A O 1
ATOM 790 N N . PRO A 1 97 ? 32.890 15.441 -38.542 1.00 70.62 97 PRO A N 1
ATOM 791 C CA . PRO A 1 97 ? 32.268 14.896 -37.347 1.00 70.62 97 PRO A CA 1
ATOM 792 C C . PRO A 1 97 ? 31.787 13.463 -37.598 1.00 70.62 97 PRO A C 1
ATOM 794 O O . PRO A 1 97 ? 31.165 13.160 -38.617 1.00 70.62 97 PRO A O 1
ATOM 797 N N . PHE A 1 98 ? 32.026 12.572 -36.628 1.00 70.19 98 PHE A N 1
ATOM 798 C CA . PHE A 1 98 ? 31.627 11.159 -36.694 1.00 70.19 98 PHE A CA 1
ATOM 799 C C . PHE A 1 98 ? 30.129 10.969 -36.997 1.00 70.19 98 PHE A C 1
ATOM 801 O O . PHE A 1 98 ? 29.737 9.948 -37.567 1.00 70.19 98 PHE A O 1
ATOM 808 N N . MET A 1 99 ? 29.280 11.937 -36.641 1.00 77.94 99 MET A N 1
ATOM 809 C CA . MET A 1 99 ? 27.839 11.931 -36.881 1.00 77.94 99 MET A CA 1
ATOM 810 C C . MET A 1 99 ? 27.349 13.339 -37.229 1.00 77.94 99 MET A C 1
ATOM 812 O O . MET A 1 99 ? 27.710 14.301 -36.555 1.00 77.94 99 MET A O 1
ATOM 816 N N . THR A 1 100 ? 26.503 13.463 -38.257 1.00 87.38 100 THR A N 1
ATOM 817 C CA . THR A 1 100 ? 25.855 14.747 -38.560 1.00 87.38 100 THR A CA 1
ATOM 818 C C . THR A 1 100 ? 24.783 15.056 -37.519 1.00 87.38 100 THR A C 1
ATOM 820 O O . THR A 1 100 ? 24.170 14.150 -36.954 1.00 87.38 100 THR A O 1
ATOM 823 N N . TRP A 1 101 ? 24.490 16.336 -37.295 1.00 86.75 101 TRP A N 1
ATOM 824 C CA . TRP A 1 101 ? 23.465 16.738 -36.327 1.00 86.75 101 TRP A CA 1
ATOM 825 C C . TRP A 1 101 ? 22.075 16.163 -36.658 1.00 86.75 101 TRP A C 1
ATOM 827 O O . TRP A 1 101 ? 21.348 15.723 -35.774 1.00 86.75 101 TRP A O 1
ATOM 837 N N . THR A 1 102 ? 21.751 16.040 -37.947 1.00 89.00 102 THR A N 1
ATOM 838 C CA . THR A 1 102 ? 20.541 15.350 -38.418 1.00 89.00 102 THR A CA 1
ATOM 839 C C . THR A 1 102 ? 20.524 13.869 -38.032 1.00 89.00 102 THR A C 1
ATOM 841 O O . THR A 1 102 ? 19.526 13.385 -37.508 1.00 89.00 102 THR A O 1
ATOM 844 N N . GLN A 1 103 ? 21.630 13.141 -38.219 1.00 89.12 103 GLN A N 1
ATOM 845 C CA . GLN A 1 103 ? 21.738 11.742 -37.790 1.00 89.12 103 GLN A CA 1
ATOM 846 C C . GLN A 1 103 ? 21.616 11.607 -36.271 1.00 89.12 103 GLN A C 1
ATOM 848 O O . GLN A 1 103 ? 20.998 10.662 -35.789 1.00 89.12 103 GLN A O 1
ATOM 853 N N . PHE A 1 104 ? 22.166 12.557 -35.517 1.00 90.38 104 PHE A N 1
ATOM 854 C CA . PHE A 1 104 ? 22.045 12.560 -34.066 1.00 90.38 104 PHE A CA 1
ATOM 855 C C . PHE A 1 104 ? 20.594 12.749 -33.612 1.00 90.38 104 PHE A C 1
ATOM 857 O O . PHE A 1 104 ? 20.138 12.025 -32.736 1.00 90.38 104 PHE A O 1
ATOM 864 N N . ILE A 1 105 ? 19.835 13.642 -34.248 1.00 93.56 105 ILE A N 1
ATOM 865 C CA . ILE A 1 105 ? 18.416 13.838 -33.919 1.00 93.56 105 ILE A CA 1
ATOM 866 C C . ILE A 1 105 ? 17.583 12.595 -34.250 1.00 93.56 105 ILE A C 1
ATOM 868 O O . ILE A 1 105 ? 16.777 12.171 -33.430 1.00 93.56 105 ILE A O 1
ATOM 872 N N . PHE A 1 106 ? 17.776 11.994 -35.428 1.00 92.94 106 PHE A N 1
ATOM 873 C CA . PHE A 1 106 ? 16.926 10.885 -35.882 1.00 92.94 106 PHE A CA 1
ATOM 874 C C . PHE A 1 106 ? 17.337 9.508 -35.352 1.00 92.94 106 PHE A C 1
ATOM 876 O O . PHE A 1 106 ? 16.493 8.623 -35.260 1.00 92.94 106 PHE A O 1
ATOM 883 N N . PHE A 1 107 ? 18.610 9.308 -35.010 1.00 94.38 107 PHE A N 1
ATOM 884 C CA . PHE A 1 107 ? 19.117 8.013 -34.547 1.00 94.38 107 PHE A CA 1
ATOM 885 C C . PHE A 1 107 ? 19.759 8.098 -33.165 1.00 94.38 107 PHE A C 1
ATOM 887 O O . PHE A 1 107 ? 19.550 7.206 -32.352 1.00 94.38 107 PHE A O 1
ATOM 894 N N . GLY A 1 108 ? 20.504 9.166 -32.872 1.00 93.56 108 GLY A N 1
ATOM 895 C CA . GLY A 1 108 ? 21.159 9.355 -31.575 1.00 93.56 108 GLY A CA 1
ATOM 896 C C . GLY A 1 108 ? 20.159 9.498 -30.428 1.00 93.56 108 GLY A C 1
ATOM 897 O O . GLY A 1 108 ? 20.156 8.666 -29.524 1.00 93.56 108 GLY A O 1
ATOM 898 N N . ILE A 1 109 ? 19.282 10.508 -30.485 1.00 95.62 109 ILE A N 1
ATOM 899 C CA . ILE A 1 109 ? 18.284 10.769 -29.436 1.00 95.62 109 ILE A CA 1
ATOM 900 C C . ILE A 1 109 ? 17.386 9.538 -29.219 1.00 95.62 109 ILE A C 1
ATOM 902 O O . ILE A 1 109 ? 17.337 9.060 -28.087 1.00 95.62 109 ILE A O 1
ATOM 906 N N . PRO A 1 110 ? 16.755 8.936 -30.251 1.00 97.25 110 PRO A N 1
ATOM 907 C CA . PRO A 1 110 ? 15.928 7.749 -30.049 1.00 97.25 110 PRO A CA 1
ATOM 908 C C . PRO A 1 110 ? 16.696 6.543 -29.495 1.00 97.25 110 PRO A C 1
ATOM 910 O O . PRO A 1 110 ? 16.168 5.840 -28.632 1.00 97.25 110 PRO A O 1
ATOM 913 N N . ALA A 1 111 ? 17.941 6.301 -29.930 1.00 97.00 111 ALA A N 1
ATOM 914 C CA . ALA A 1 111 ? 18.759 5.215 -29.382 1.00 97.00 111 ALA A CA 1
ATOM 915 C C . ALA A 1 111 ? 19.068 5.435 -27.894 1.00 97.00 111 ALA A C 1
ATOM 917 O O . ALA A 1 111 ? 18.932 4.510 -27.096 1.00 97.00 111 ALA A O 1
ATOM 918 N N . ILE A 1 112 ? 19.416 6.666 -27.504 1.00 97.00 112 ILE A N 1
ATOM 919 C CA . ILE A 1 112 ? 19.663 7.023 -26.102 1.00 97.00 112 ILE A CA 1
ATOM 920 C C . ILE A 1 112 ? 18.385 6.848 -25.281 1.00 97.00 112 ILE A C 1
ATOM 922 O O . ILE A 1 112 ? 18.403 6.153 -24.271 1.00 97.00 112 ILE A O 1
ATOM 926 N N . THR A 1 113 ? 17.258 7.408 -25.727 1.00 97.44 113 THR A N 1
ATOM 927 C CA . THR A 1 113 ? 15.980 7.305 -25.010 1.00 97.44 113 THR A CA 1
ATOM 928 C C . THR A 1 113 ? 15.570 5.851 -24.797 1.00 97.44 113 THR A C 1
ATOM 930 O O . THR A 1 113 ? 15.188 5.465 -23.696 1.00 97.44 113 THR A O 1
ATOM 933 N N . THR A 1 114 ? 15.676 5.022 -25.832 1.00 97.56 114 THR A N 1
ATOM 934 C CA . THR A 1 114 ? 15.245 3.618 -25.775 1.00 97.56 114 THR A CA 1
ATOM 935 C C . THR A 1 114 ? 16.199 2.768 -24.944 1.00 97.56 114 THR A C 1
ATOM 937 O O . THR A 1 114 ? 15.749 1.911 -24.187 1.00 97.56 114 THR A O 1
ATOM 940 N N . PHE A 1 115 ? 17.498 3.075 -24.962 1.00 97.69 115 PHE A N 1
ATOM 941 C CA . PHE A 1 115 ? 18.455 2.500 -24.020 1.00 97.69 115 PHE A CA 1
ATOM 942 C C . PHE A 1 115 ? 18.132 2.876 -22.566 1.00 97.69 115 PHE A C 1
ATOM 944 O O . PHE A 1 115 ? 18.052 1.993 -21.712 1.00 97.69 115 PHE A O 1
ATOM 951 N N . CYS A 1 116 ? 17.885 4.160 -22.283 1.00 96.88 116 CYS A N 1
ATOM 952 C CA . CYS A 1 116 ? 17.515 4.638 -20.948 1.00 96.88 116 CYS A CA 1
ATOM 953 C C . CYS A 1 116 ? 16.226 3.977 -20.443 1.00 96.88 116 CYS A C 1
ATOM 955 O O . CYS A 1 116 ? 16.175 3.544 -19.292 1.00 96.88 116 CYS A O 1
ATOM 957 N N . LEU A 1 117 ? 15.214 3.824 -21.304 1.00 95.94 117 LEU A N 1
ATOM 958 C CA . LEU A 1 117 ? 13.991 3.089 -20.976 1.00 95.94 117 LEU A CA 1
ATOM 959 C C . LEU A 1 117 ? 14.277 1.609 -20.682 1.00 95.94 117 LEU A C 1
ATOM 961 O O . LEU A 1 117 ? 13.739 1.074 -19.716 1.00 95.94 117 LEU A O 1
ATOM 965 N N . GLY A 1 118 ? 15.157 0.955 -21.446 1.00 97.12 118 GLY A N 1
ATOM 966 C CA . GLY A 1 118 ? 15.597 -0.416 -21.165 1.00 97.12 118 GLY A CA 1
ATOM 967 C C . GLY A 1 118 ? 16.289 -0.553 -19.802 1.00 97.12 118 GLY A C 1
ATOM 968 O O . GLY A 1 118 ? 15.970 -1.457 -19.024 1.00 97.12 118 GLY A O 1
ATOM 969 N N . VAL A 1 119 ? 17.180 0.385 -19.463 1.00 95.81 119 VAL A N 1
ATOM 970 C CA . VAL A 1 119 ? 17.850 0.433 -18.150 1.00 95.81 119 VAL A CA 1
ATOM 971 C C . VAL A 1 119 ? 16.834 0.650 -17.029 1.00 95.81 119 VAL A C 1
ATOM 973 O O . VAL A 1 119 ? 16.866 -0.060 -16.023 1.00 95.81 119 VAL A O 1
ATOM 976 N N . TRP A 1 120 ? 15.897 1.582 -17.207 1.00 91.88 120 TRP A N 1
ATOM 977 C CA . TRP A 1 120 ? 14.829 1.830 -16.240 1.00 91.88 120 TRP A CA 1
ATOM 978 C C . TRP A 1 120 ? 13.960 0.587 -16.012 1.00 91.88 120 TRP A C 1
ATOM 980 O O . TRP A 1 120 ? 13.699 0.220 -14.865 1.00 91.88 120 TRP A O 1
ATOM 990 N N . GLN A 1 121 ? 13.584 -0.126 -17.079 1.00 95.38 121 GLN A N 1
ATOM 991 C CA . GLN A 1 121 ? 12.838 -1.383 -16.964 1.00 95.38 121 GLN A CA 1
ATOM 992 C C . GLN A 1 121 ? 13.638 -2.471 -16.239 1.00 95.38 121 GLN A C 1
ATOM 994 O O . GLN A 1 121 ? 13.070 -3.208 -15.435 1.00 95.38 121 GLN A O 1
ATOM 999 N N . THR A 1 122 ? 14.955 -2.532 -16.450 1.00 92.94 122 THR A N 1
ATOM 1000 C CA . THR A 1 122 ? 15.845 -3.461 -15.733 1.00 92.94 122 THR A CA 1
ATOM 1001 C C . THR A 1 122 ? 15.868 -3.163 -14.233 1.00 92.94 122 THR A C 1
ATOM 1003 O O . THR A 1 122 ? 15.678 -4.067 -13.418 1.00 92.94 122 THR A O 1
ATOM 1006 N N . LYS A 1 123 ? 16.019 -1.887 -13.850 1.00 91.19 123 LYS A N 1
ATOM 1007 C CA . LYS A 1 123 ? 15.935 -1.463 -12.442 1.00 91.19 123 LYS A CA 1
ATOM 1008 C C . LYS A 1 123 ? 14.575 -1.818 -11.832 1.00 91.19 123 LYS A C 1
ATOM 1010 O O . LYS A 1 123 ? 14.514 -2.370 -10.736 1.00 91.19 123 LYS A O 1
ATOM 1015 N N . ARG A 1 124 ? 13.479 -1.561 -12.556 1.00 90.25 124 ARG A N 1
ATOM 1016 C CA . ARG A 1 124 ? 12.116 -1.894 -12.108 1.00 90.25 124 ARG A CA 1
ATOM 1017 C C . ARG A 1 124 ? 11.894 -3.394 -11.940 1.00 90.25 124 ARG A C 1
ATOM 1019 O O . ARG A 1 124 ? 11.241 -3.785 -10.975 1.00 90.25 124 ARG A O 1
ATOM 1026 N N . TYR A 1 125 ? 12.448 -4.221 -12.825 1.00 92.44 125 TYR A N 1
ATOM 1027 C CA . TYR A 1 125 ? 12.420 -5.677 -12.694 1.00 92.44 125 TYR A CA 1
ATOM 1028 C C . TYR A 1 125 ? 13.097 -6.143 -11.398 1.00 92.44 125 TYR A C 1
ATOM 1030 O O . TYR A 1 125 ? 12.495 -6.907 -10.641 1.00 92.44 125 TYR A O 1
ATOM 1038 N N . LEU A 1 126 ? 14.311 -5.654 -11.117 1.00 91.69 126 LEU A N 1
ATOM 1039 C CA . LEU A 1 126 ? 15.062 -6.019 -9.909 1.00 91.69 126 LEU A CA 1
ATOM 1040 C C . LEU A 1 126 ? 14.324 -5.587 -8.640 1.00 91.69 126 LEU A C 1
ATOM 1042 O O . LEU A 1 126 ? 14.026 -6.427 -7.793 1.00 91.69 126 LEU A O 1
ATOM 1046 N N . TRP A 1 127 ? 13.899 -4.322 -8.585 1.00 87.44 127 TRP A N 1
ATOM 1047 C CA . TRP A 1 127 ? 13.077 -3.809 -7.490 1.00 87.44 127 TRP A CA 1
ATOM 1048 C C . TRP A 1 127 ? 11.817 -4.658 -7.279 1.00 87.44 127 TRP A C 1
ATOM 1050 O O . TRP A 1 127 ? 11.465 -5.001 -6.153 1.00 87.44 127 TRP A O 1
ATOM 1060 N N . LYS A 1 128 ? 11.129 -5.052 -8.360 1.00 87.75 128 LYS A N 1
ATOM 1061 C CA . LYS A 1 128 ? 9.920 -5.877 -8.255 1.00 87.75 128 LYS A CA 1
ATOM 1062 C C . LYS A 1 128 ? 10.215 -7.252 -7.659 1.00 87.75 128 LYS A C 1
ATOM 1064 O O . LYS A 1 128 ? 9.430 -7.721 -6.839 1.00 87.75 128 LYS A O 1
ATOM 1069 N N . LYS A 1 129 ? 11.323 -7.888 -8.048 1.00 90.12 129 LYS A N 1
ATOM 1070 C CA . LYS A 1 129 ? 11.735 -9.178 -7.479 1.00 90.12 129 LYS A CA 1
ATOM 1071 C C . LYS A 1 129 ? 12.028 -9.079 -5.991 1.00 90.12 129 LYS A C 1
ATOM 1073 O O . LYS A 1 129 ? 11.569 -9.929 -5.238 1.00 90.12 129 LYS A O 1
ATOM 1078 N N . GLU A 1 130 ? 12.732 -8.034 -5.573 1.00 88.38 130 GLU A N 1
ATOM 1079 C CA . GLU A 1 130 ? 13.000 -7.776 -4.155 1.00 88.38 130 GLU A CA 1
ATOM 1080 C C . GLU A 1 130 ? 11.702 -7.573 -3.372 1.00 88.38 130 GLU A C 1
ATOM 1082 O O . GLU A 1 130 ? 11.535 -8.125 -2.292 1.00 88.38 130 GLU A O 1
ATOM 1087 N N . GLN A 1 131 ? 10.743 -6.843 -3.943 1.00 87.19 131 GLN A N 1
ATOM 1088 C CA . GLN A 1 131 ? 9.431 -6.615 -3.339 1.00 87.19 131 GLN A CA 1
ATOM 1089 C C . GLN A 1 131 ? 8.588 -7.893 -3.201 1.00 87.19 131 GLN A C 1
ATOM 1091 O O . GLN A 1 131 ? 7.837 -8.018 -2.231 1.00 87.19 131 GLN A O 1
ATOM 1096 N N . ILE A 1 132 ? 8.685 -8.819 -4.158 1.00 87.88 132 ILE A N 1
ATOM 1097 C CA . ILE A 1 132 ? 8.036 -10.136 -4.080 1.00 87.88 132 ILE A CA 1
ATOM 1098 C C . ILE A 1 132 ? 8.701 -10.962 -2.979 1.00 87.88 132 ILE A C 1
ATOM 1100 O O . ILE A 1 132 ? 8.015 -11.387 -2.056 1.00 87.88 132 ILE A O 1
ATOM 1104 N N . ALA A 1 133 ? 10.030 -11.094 -3.019 1.00 88.56 133 ALA A N 1
ATOM 1105 C CA . ALA A 1 133 ? 10.789 -11.865 -2.037 1.00 88.56 133 ALA A CA 1
ATOM 1106 C C . ALA A 1 133 ? 10.581 -11.346 -0.605 1.00 88.56 133 ALA A C 1
ATOM 1108 O O . ALA A 1 133 ? 10.387 -12.134 0.316 1.00 88.56 133 ALA A O 1
ATOM 1109 N N . LEU A 1 134 ? 10.553 -10.020 -0.423 1.00 88.06 134 LEU A N 1
ATOM 1110 C CA . LEU A 1 134 ? 10.259 -9.399 0.866 1.00 88.06 134 LEU A CA 1
ATOM 1111 C C . LEU A 1 134 ? 8.904 -9.867 1.404 1.00 88.06 134 LEU A C 1
ATOM 1113 O O . LEU A 1 134 ? 8.830 -10.301 2.545 1.00 88.06 134 LEU A O 1
ATOM 1117 N N . ARG A 1 135 ? 7.846 -9.816 0.585 1.00 89.00 135 ARG A N 1
ATOM 1118 C CA . ARG A 1 135 ? 6.496 -10.213 1.011 1.00 89.00 135 ARG A CA 1
ATOM 1119 C C . ARG A 1 135 ? 6.378 -11.711 1.245 1.00 89.00 135 ARG A C 1
ATOM 1121 O O . ARG A 1 135 ? 5.730 -12.103 2.202 1.00 89.00 135 ARG A O 1
ATOM 1128 N N . GLU A 1 136 ? 7.013 -12.542 0.425 1.00 88.50 136 GLU A N 1
ATOM 1129 C CA . GLU A 1 136 ? 7.044 -13.992 0.659 1.00 88.50 136 GLU A CA 1
ATOM 1130 C C . GLU A 1 136 ? 7.650 -14.310 2.026 1.00 88.50 136 GLU A C 1
ATOM 1132 O O . GLU A 1 136 ? 7.074 -15.073 2.798 1.00 88.50 136 GLU A O 1
ATOM 1137 N N . VAL A 1 137 ? 8.772 -13.667 2.358 1.00 88.62 137 VAL A N 1
ATOM 1138 C CA . VAL A 1 137 ? 9.440 -13.856 3.647 1.00 88.62 137 VAL A CA 1
ATOM 1139 C C . VAL A 1 137 ? 8.608 -13.286 4.794 1.00 88.62 137 VAL A C 1
ATOM 1141 O O . VAL A 1 137 ? 8.435 -13.969 5.799 1.00 88.62 137 VAL A O 1
ATOM 1144 N N . THR A 1 138 ? 8.080 -12.062 4.684 1.00 89.62 138 THR A N 1
ATOM 1145 C CA . THR A 1 138 ? 7.348 -11.438 5.799 1.00 89.62 138 THR A CA 1
ATOM 1146 C C . THR A 1 138 ? 5.990 -12.080 6.056 1.00 89.62 138 THR A C 1
ATOM 1148 O O . THR A 1 138 ? 5.572 -12.137 7.210 1.00 89.62 138 THR A O 1
ATOM 1151 N N . LEU A 1 139 ? 5.311 -12.579 5.018 1.00 89.06 139 LEU A N 1
ATOM 1152 C CA . LEU A 1 139 ? 4.026 -13.271 5.150 1.00 89.06 139 LEU A CA 1
ATOM 1153 C C . LEU A 1 139 ? 4.175 -14.700 5.681 1.00 89.06 139 LEU A C 1
ATOM 1155 O O . LEU A 1 139 ? 3.235 -15.213 6.280 1.00 89.06 139 LEU A O 1
ATOM 1159 N N . ALA A 1 140 ? 5.333 -15.333 5.476 1.00 88.00 140 ALA A N 1
ATOM 1160 C CA . ALA A 1 140 ? 5.640 -16.649 6.035 1.00 88.00 140 ALA A CA 1
ATOM 1161 C C . ALA A 1 140 ? 6.051 -16.596 7.518 1.00 88.00 140 ALA A C 1
ATOM 1163 O O . ALA A 1 140 ? 6.097 -17.632 8.180 1.00 88.00 140 ALA A O 1
ATOM 1164 N N . GLN A 1 141 ? 6.387 -15.413 8.039 1.00 89.06 141 GLN A N 1
ATOM 1165 C CA . GLN A 1 141 ? 6.792 -15.227 9.430 1.00 89.06 141 GLN A CA 1
ATOM 1166 C C . GLN A 1 141 ? 5.590 -15.034 10.358 1.00 89.06 141 GLN A C 1
ATOM 1168 O O . GLN A 1 141 ? 4.681 -14.260 10.062 1.00 89.06 141 GLN A O 1
ATOM 1173 N N . ASP A 1 142 ? 5.659 -15.629 11.549 1.00 91.81 142 ASP A N 1
ATOM 1174 C CA . ASP A 1 142 ? 4.638 -15.444 12.583 1.00 91.81 142 ASP A CA 1
ATOM 1175 C C . ASP A 1 142 ? 4.516 -13.977 13.033 1.00 91.81 142 ASP A C 1
ATOM 1177 O O . ASP A 1 142 ? 5.510 -13.242 13.007 1.00 91.81 142 ASP A O 1
ATOM 1181 N N . PRO A 1 143 ? 3.333 -13.514 13.475 1.00 94.56 143 PRO A N 1
ATOM 1182 C CA . PRO A 1 143 ? 3.137 -12.158 13.973 1.00 94.56 143 PRO A CA 1
ATOM 1183 C C . PRO A 1 143 ? 4.060 -11.837 15.153 1.00 94.56 143 PRO A C 1
ATOM 1185 O O . PRO A 1 143 ? 4.203 -12.637 16.074 1.00 94.56 143 PRO A O 1
ATOM 1188 N N . ILE A 1 144 ? 4.640 -10.637 15.154 1.00 95.31 144 ILE A N 1
ATOM 1189 C CA . ILE A 1 144 ? 5.414 -10.119 16.296 1.00 95.31 144 ILE A CA 1
ATOM 1190 C C . ILE A 1 144 ? 4.594 -9.114 17.097 1.00 95.31 144 ILE A C 1
ATOM 1192 O O . ILE A 1 144 ? 3.682 -8.484 16.570 1.00 95.31 144 ILE A O 1
ATOM 1196 N N . GLU A 1 145 ? 4.905 -8.948 18.375 1.00 96.12 145 GLU A N 1
ATOM 1197 C CA . GLU A 1 145 ? 4.275 -7.912 19.191 1.00 96.12 145 GLU A CA 1
ATOM 1198 C C . GLU A 1 145 ? 4.727 -6.520 18.737 1.00 96.12 145 GLU A C 1
ATOM 1200 O O . GLU A 1 145 ? 5.897 -6.312 18.405 1.00 96.12 145 GLU A O 1
ATOM 1205 N N . TYR A 1 146 ? 3.786 -5.579 18.683 1.00 95.12 146 TYR A N 1
ATOM 1206 C CA . TYR A 1 146 ? 4.076 -4.204 18.307 1.00 95.12 146 TYR A CA 1
ATOM 1207 C C . TYR A 1 146 ? 4.935 -3.500 19.366 1.00 95.12 146 TYR A C 1
ATOM 1209 O O . TYR A 1 146 ? 4.579 -3.455 20.540 1.00 95.12 146 TYR A O 1
ATOM 1217 N N . ASP A 1 147 ? 6.051 -2.914 18.928 1.00 93.12 147 ASP A N 1
ATOM 1218 C CA . ASP A 1 147 ? 6.950 -2.117 19.766 1.00 93.12 147 ASP A CA 1
ATOM 1219 C C . ASP A 1 147 ? 7.294 -0.807 19.035 1.00 93.12 147 ASP A C 1
ATOM 1221 O O . ASP A 1 147 ? 8.120 -0.820 18.110 1.00 93.12 147 ASP A O 1
ATOM 1225 N N . PRO A 1 148 ? 6.695 0.336 19.421 1.00 89.44 148 PRO A N 1
ATOM 1226 C CA . PRO A 1 148 ? 6.885 1.600 18.713 1.00 89.44 148 PRO A CA 1
ATOM 1227 C C . PRO A 1 148 ? 8.347 2.066 18.710 1.00 89.44 148 PRO A C 1
ATOM 1229 O O . PRO A 1 148 ? 8.808 2.620 17.712 1.00 89.44 148 PRO A O 1
ATOM 1232 N N . SER A 1 149 ? 9.111 1.789 19.772 1.00 87.31 149 SER A N 1
ATOM 1233 C CA . SER A 1 149 ? 10.503 2.253 19.907 1.00 87.31 149 SER A CA 1
ATOM 1234 C C . SER A 1 149 ? 11.437 1.575 18.904 1.00 87.31 149 SER A C 1
ATOM 1236 O O . SER A 1 149 ? 12.416 2.165 18.436 1.00 87.31 149 SER A O 1
ATOM 1238 N N . LYS A 1 150 ? 11.140 0.316 18.565 1.00 88.81 150 LYS A N 1
ATOM 1239 C CA . LYS A 1 150 ? 11.895 -0.454 17.571 1.00 88.81 150 LYS A CA 1
ATOM 1240 C C . LYS A 1 150 ? 11.363 -0.253 16.161 1.00 88.81 150 LYS A C 1
ATOM 1242 O O . LYS A 1 150 ? 12.154 -0.214 15.225 1.00 88.81 150 LYS A O 1
ATOM 1247 N N . MET A 1 151 ? 10.044 -0.162 16.009 1.00 89.38 151 MET A N 1
ATOM 1248 C CA . MET A 1 151 ? 9.402 -0.236 14.699 1.00 89.38 151 MET A CA 1
ATOM 1249 C C . MET A 1 151 ? 9.275 1.113 14.007 1.00 89.38 151 MET A C 1
ATOM 1251 O O . MET A 1 151 ? 9.316 1.157 12.779 1.00 89.38 151 MET A O 1
ATOM 1255 N N . LEU A 1 152 ? 9.136 2.208 14.754 1.00 87.88 152 LEU A N 1
ATOM 1256 C CA . LEU A 1 152 ? 8.962 3.534 14.173 1.00 87.88 152 LEU A CA 1
ATOM 1257 C C . LEU A 1 152 ? 10.311 4.215 13.907 1.00 87.88 152 LEU A C 1
ATOM 1259 O O . LEU A 1 152 ? 11.318 4.009 14.598 1.00 87.88 152 LEU A O 1
ATOM 1263 N N . LYS A 1 153 ? 10.332 5.044 12.864 1.00 83.81 153 LYS A N 1
ATOM 1264 C CA . LYS A 1 153 ? 11.383 6.031 12.626 1.00 83.81 153 LYS A CA 1
ATOM 1265 C C . LYS A 1 153 ? 11.223 7.091 13.719 1.00 83.81 153 LYS A C 1
ATOM 1267 O O . LYS A 1 153 ? 10.269 7.862 13.701 1.00 83.81 153 LYS A O 1
ATOM 1272 N N . ILE A 1 154 ? 12.109 7.079 14.714 1.00 65.31 154 ILE A N 1
ATOM 1273 C CA . ILE A 1 154 ? 12.137 8.119 15.746 1.00 65.31 154 ILE A CA 1
ATOM 1274 C C . ILE A 1 154 ? 12.523 9.409 15.028 1.00 65.31 154 ILE A C 1
ATOM 1276 O O . ILE A 1 154 ? 13.577 9.469 14.395 1.00 65.31 154 ILE A O 1
ATOM 1280 N N . SER A 1 155 ? 11.664 10.425 15.083 1.00 51.59 155 SER A N 1
ATOM 1281 C CA . SER A 1 155 ? 12.016 11.759 14.611 1.00 51.59 155 SER A CA 1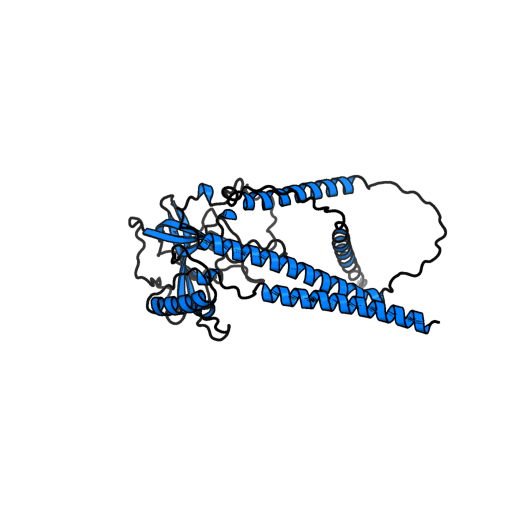
ATOM 1282 C C . SER A 1 155 ? 13.018 12.373 15.590 1.00 51.59 155 SER A C 1
ATOM 1284 O O . SER A 1 155 ? 12.651 13.167 16.455 1.00 51.59 155 SER A O 1
ATOM 1286 N N . GLU A 1 156 ? 14.287 11.985 15.504 1.00 38.75 156 GLU A N 1
ATOM 1287 C CA . GLU A 1 156 ? 15.356 12.821 16.037 1.00 38.75 156 GLU A CA 1
ATOM 1288 C C . GLU A 1 156 ? 15.347 14.108 15.197 1.00 38.75 156 GLU A C 1
ATOM 1290 O O . GLU A 1 156 ? 15.738 14.103 14.035 1.00 38.75 156 GLU A O 1
ATOM 1295 N N . ASN A 1 157 ? 14.814 15.189 15.775 1.00 31.64 157 ASN A N 1
ATOM 1296 C CA . ASN A 1 157 ? 14.691 16.531 15.198 1.00 31.64 157 ASN A CA 1
ATOM 1297 C C . ASN A 1 157 ? 13.712 16.708 14.023 1.00 31.64 157 ASN A C 1
ATOM 1299 O O . ASN A 1 157 ? 14.101 16.888 12.872 1.00 31.64 157 ASN A O 1
ATOM 1303 N N . ILE A 1 158 ? 12.432 16.900 14.350 1.00 39.25 158 ILE A N 1
ATOM 1304 C CA . ILE A 1 158 ? 11.704 18.013 13.722 1.00 39.25 158 ILE A CA 1
ATOM 1305 C C . ILE A 1 158 ? 12.074 19.253 14.545 1.00 39.25 158 ILE A C 1
ATOM 1307 O O . ILE A 1 158 ? 11.351 19.642 15.462 1.00 39.25 158 ILE A O 1
ATOM 1311 N N . GLN A 1 159 ? 13.250 19.838 14.284 1.00 28.22 159 GLN A N 1
ATOM 1312 C CA . GLN A 1 159 ? 13.464 21.227 14.686 1.00 28.22 159 GLN A CA 1
ATOM 1313 C C . GLN A 1 159 ? 12.358 22.056 14.023 1.00 28.22 159 GLN A C 1
ATOM 1315 O O . GLN A 1 159 ? 11.994 21.819 12.870 1.00 28.22 159 GLN A O 1
ATOM 1320 N N . GLN A 1 160 ? 11.801 22.998 14.781 1.00 30.23 160 GLN A N 1
ATOM 1321 C CA . GLN A 1 160 ? 10.861 24.006 14.297 1.00 30.23 160 GLN A CA 1
ATOM 1322 C C . GLN A 1 160 ? 11.301 24.579 12.938 1.00 30.23 160 GLN A C 1
ATOM 1324 O O . GLN A 1 160 ? 12.502 24.649 12.677 1.00 30.23 160 GLN A O 1
ATOM 1329 N N . PRO A 1 161 ? 10.354 24.987 12.074 1.00 36.94 161 PRO A N 1
ATOM 1330 C CA . PRO A 1 161 ? 10.646 25.346 10.695 1.00 36.94 161 PRO A CA 1
ATOM 1331 C C . PRO A 1 161 ? 11.503 26.614 10.655 1.00 36.94 161 PRO A C 1
ATOM 1333 O O . PRO A 1 161 ? 10.987 27.731 10.674 1.00 36.94 161 PRO A O 1
ATOM 1336 N N . GLU A 1 162 ? 12.822 26.453 10.595 1.00 31.75 162 GLU A N 1
ATOM 1337 C CA . GLU A 1 162 ? 13.688 27.528 10.149 1.00 31.75 162 GLU A CA 1
ATOM 1338 C C . GLU A 1 162 ? 13.528 27.671 8.637 1.00 31.75 162 GLU A C 1
ATOM 1340 O O . GLU A 1 162 ? 13.842 26.788 7.840 1.00 31.75 162 GLU A O 1
ATOM 1345 N N . SER A 1 163 ? 13.047 28.852 8.274 1.00 36.34 163 SER A N 1
ATOM 1346 C CA . SER A 1 163 ? 12.854 29.376 6.930 1.00 36.34 163 SER A CA 1
ATOM 1347 C C . SER A 1 163 ? 11.583 28.927 6.201 1.00 36.34 163 SER A C 1
ATOM 1349 O O . SER A 1 163 ? 11.276 27.765 5.953 1.00 36.34 163 SER A O 1
ATOM 1351 N N . SER A 1 164 ? 10.837 29.960 5.840 1.00 35.66 164 SER A N 1
ATOM 1352 C CA . SER A 1 164 ? 9.642 30.033 5.019 1.00 35.66 164 SER A CA 1
ATOM 1353 C C . SER A 1 164 ? 9.857 29.531 3.587 1.00 35.66 164 SER A C 1
ATOM 1355 O O . SER A 1 164 ? 9.737 30.295 2.628 1.00 35.66 164 SER A O 1
ATOM 1357 N N . VAL A 1 165 ? 10.147 28.246 3.426 1.00 33.38 165 VAL A N 1
ATOM 1358 C CA . VAL A 1 165 ? 10.033 27.563 2.139 1.00 33.38 165 VAL A CA 1
ATOM 1359 C C . VAL A 1 165 ? 8.951 26.511 2.301 1.00 33.38 165 VAL A C 1
ATOM 1361 O O . VAL A 1 165 ? 9.182 25.432 2.837 1.00 33.38 165 VAL A O 1
ATOM 1364 N N . MET A 1 166 ? 7.731 26.843 1.867 1.00 27.47 166 MET A N 1
ATOM 1365 C CA . MET A 1 166 ? 6.744 25.801 1.604 1.00 27.47 166 MET A CA 1
ATOM 1366 C C . MET A 1 166 ? 7.379 24.845 0.588 1.00 27.47 166 MET A C 1
ATOM 1368 O O . MET A 1 166 ? 7.761 25.319 -0.486 1.00 27.47 166 MET A O 1
ATOM 1372 N N . PRO A 1 167 ? 7.517 23.540 0.881 1.00 28.31 167 PRO A N 1
ATOM 1373 C CA . PRO A 1 167 ? 7.925 22.596 -0.143 1.00 28.31 167 PRO A CA 1
ATOM 1374 C C . PRO A 1 167 ? 6.874 22.681 -1.247 1.00 28.31 167 PRO A C 1
ATOM 1376 O O . PRO A 1 167 ? 5.685 22.451 -1.005 1.00 28.31 167 PRO A O 1
ATOM 1379 N N . SER A 1 168 ? 7.289 23.123 -2.435 1.00 28.62 168 SER A N 1
ATOM 1380 C CA . SER A 1 168 ? 6.378 23.271 -3.556 1.00 28.62 168 SER A CA 1
ATOM 1381 C C . SER A 1 168 ? 5.780 21.906 -3.854 1.00 28.62 168 SER A C 1
ATOM 1383 O O . SER A 1 168 ? 6.478 20.963 -4.233 1.00 28.62 168 SER A O 1
ATOM 1385 N N . ILE A 1 169 ? 4.468 21.817 -3.680 1.00 40.12 169 ILE A N 1
ATOM 1386 C CA . ILE A 1 169 ? 3.640 20.765 -4.245 1.00 40.12 169 ILE A CA 1
ATOM 1387 C C . ILE A 1 169 ? 4.005 20.722 -5.737 1.00 40.12 169 ILE A C 1
ATOM 1389 O O . ILE A 1 169 ? 3.807 21.717 -6.426 1.00 40.12 169 ILE A O 1
ATOM 1393 N N . HIS A 1 170 ? 4.564 19.598 -6.198 1.00 33.94 170 HIS A N 1
ATOM 1394 C CA . HIS A 1 170 ? 5.092 19.336 -7.551 1.00 33.94 170 HIS A CA 1
ATOM 1395 C C . HIS A 1 170 ? 6.601 19.531 -7.780 1.00 33.94 170 HIS A C 1
ATOM 1397 O O . HIS A 1 170 ? 7.001 20.259 -8.680 1.00 33.94 170 HIS A O 1
ATOM 1403 N N . GLU A 1 171 ? 7.436 18.710 -7.143 1.00 33.22 171 GLU A N 1
ATOM 1404 C CA . GLU A 1 171 ? 8.542 18.101 -7.895 1.00 33.22 171 GLU A CA 1
ATOM 1405 C C . GLU A 1 171 ? 8.579 16.599 -7.611 1.00 33.22 171 GLU A C 1
ATOM 1407 O O . GLU A 1 171 ? 9.147 16.100 -6.647 1.00 33.22 171 GLU A O 1
ATOM 1412 N N . LYS A 1 172 ? 7.812 15.883 -8.432 1.00 36.78 172 LYS A N 1
ATOM 1413 C CA . LYS A 1 172 ? 7.641 14.437 -8.395 1.00 36.78 172 LYS A CA 1
ATOM 1414 C C . LYS A 1 172 ? 8.760 13.833 -9.241 1.00 36.78 172 LYS A C 1
ATOM 1416 O O . LYS A 1 172 ? 8.558 13.622 -10.435 1.00 36.78 172 LYS A O 1
ATOM 1421 N N . SER A 1 173 ? 9.935 13.592 -8.663 1.00 33.12 173 SER A N 1
ATOM 1422 C CA . SER A 1 173 ? 10.914 12.707 -9.295 1.00 33.12 173 SER A CA 1
ATOM 1423 C C . SER A 1 173 ? 10.526 11.263 -8.968 1.00 33.12 173 SER A C 1
ATOM 1425 O O . SER A 1 173 ? 10.329 10.878 -7.821 1.00 33.12 173 SER A O 1
ATOM 1427 N N . GLU A 1 174 ? 10.356 10.440 -9.999 1.00 42.75 174 GLU A N 1
ATOM 1428 C CA . GLU A 1 174 ? 10.051 9.006 -9.865 1.00 42.75 174 GLU A CA 1
ATOM 1429 C C . GLU A 1 174 ? 11.167 8.199 -9.171 1.00 42.75 174 GLU A C 1
ATOM 1431 O O . GLU A 1 174 ? 10.996 7.002 -8.928 1.00 42.75 174 GLU A O 1
ATOM 1436 N N . GLU A 1 175 ? 12.303 8.839 -8.886 1.00 43.19 175 GLU A N 1
ATOM 1437 C CA . GLU A 1 175 ? 13.507 8.244 -8.308 1.00 43.19 175 GLU A CA 1
ATOM 1438 C C . GLU A 1 175 ? 13.459 8.158 -6.775 1.00 43.19 175 GLU A C 1
ATOM 1440 O O . GLU A 1 175 ? 14.119 7.281 -6.226 1.00 43.19 175 GLU A O 1
ATOM 1445 N N . ASP A 1 176 ? 12.612 8.953 -6.105 1.00 44.62 176 ASP A N 1
ATOM 1446 C CA . ASP A 1 176 ? 12.421 8.941 -4.642 1.00 44.62 176 ASP A CA 1
ATOM 1447 C C . ASP A 1 176 ? 10.961 8.591 -4.278 1.00 44.62 176 ASP A C 1
ATOM 1449 O O . ASP A 1 176 ? 10.205 9.333 -3.652 1.00 44.62 176 ASP A O 1
ATOM 1453 N N . TYR A 1 177 ? 10.508 7.454 -4.810 1.00 48.28 177 TYR A N 1
ATOM 1454 C CA . TYR A 1 177 ? 9.154 6.920 -4.646 1.00 48.28 177 TYR A CA 1
ATOM 1455 C C . TYR A 1 177 ? 9.027 6.153 -3.318 1.00 48.28 177 TYR A C 1
ATOM 1457 O O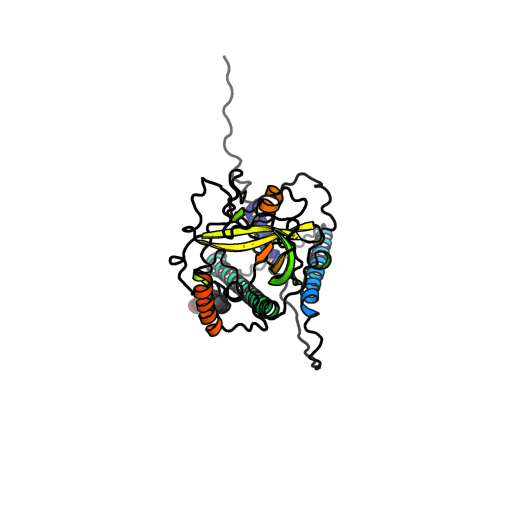 . TYR A 1 177 ? 8.778 4.947 -3.339 1.00 48.28 177 TYR A O 1
ATOM 1465 N N . ASP A 1 178 ? 9.223 6.802 -2.168 1.00 57.31 178 ASP A N 1
ATOM 1466 C CA . ASP A 1 178 ? 8.956 6.159 -0.872 1.00 57.31 178 ASP A CA 1
ATOM 1467 C C . ASP A 1 178 ? 7.687 6.732 -0.230 1.00 57.31 178 ASP A C 1
ATOM 1469 O O . ASP A 1 178 ? 7.769 7.758 0.446 1.00 57.31 178 ASP A O 1
ATOM 1473 N N . PRO A 1 179 ? 6.496 6.130 -0.456 1.00 64.19 179 PRO A N 1
ATOM 1474 C CA . PRO A 1 179 ? 5.277 6.550 0.226 1.00 64.19 179 PRO A CA 1
ATOM 1475 C C . PRO A 1 179 ? 5.506 6.693 1.715 1.00 64.19 179 PRO A C 1
ATOM 1477 O O . PRO A 1 179 ? 6.159 5.848 2.312 1.00 64.19 179 PRO A O 1
ATOM 1480 N N . ILE A 1 180 ? 4.953 7.762 2.298 1.00 74.06 180 ILE A N 1
ATOM 1481 C CA . ILE A 1 180 ? 5.180 8.117 3.700 1.00 74.06 180 ILE A CA 1
ATOM 1482 C C . ILE A 1 180 ? 5.005 6.872 4.556 1.00 74.06 180 ILE A C 1
ATOM 1484 O O . ILE A 1 180 ? 3.906 6.317 4.681 1.00 74.06 180 ILE A O 1
ATOM 1488 N N . HIS A 1 181 ? 6.128 6.428 5.108 1.00 83.69 181 HIS A N 1
ATOM 1489 C CA . HIS A 1 181 ? 6.200 5.205 5.870 1.00 83.69 181 HIS A CA 1
ATOM 1490 C C . HIS A 1 181 ? 6.850 5.506 7.219 1.00 83.69 181 HIS A C 1
ATOM 1492 O O . HIS A 1 181 ? 8.079 5.562 7.308 1.00 83.69 181 HIS A O 1
ATOM 1498 N N . PRO A 1 182 ? 6.033 5.704 8.276 1.00 84.31 182 PRO A N 1
ATOM 1499 C CA . PRO A 1 182 ? 6.543 5.971 9.620 1.00 84.31 182 PRO A CA 1
ATOM 1500 C C . PRO A 1 182 ? 7.329 4.799 10.214 1.00 84.31 182 PRO A C 1
ATOM 1502 O O . PRO A 1 182 ? 8.135 5.001 11.115 1.00 84.31 182 PRO A O 1
ATOM 1505 N N . ALA A 1 183 ? 7.107 3.574 9.727 1.00 86.19 183 ALA A N 1
ATOM 1506 C CA . ALA A 1 183 ? 7.868 2.409 10.153 1.00 86.19 183 ALA A CA 1
ATOM 1507 C C . ALA A 1 183 ? 9.257 2.388 9.503 1.00 86.19 183 ALA A C 1
ATOM 1509 O O . ALA A 1 183 ? 9.443 2.870 8.382 1.00 86.19 183 ALA A O 1
ATOM 1510 N N . ARG A 1 184 ? 10.230 1.788 10.190 1.00 86.62 184 ARG A N 1
ATOM 1511 C CA . ARG A 1 184 ? 11.525 1.448 9.593 1.00 86.62 184 ARG A CA 1
ATOM 1512 C C . ARG A 1 184 ? 11.318 0.423 8.485 1.00 86.62 184 ARG A C 1
ATOM 1514 O O . ARG A 1 184 ? 10.458 -0.449 8.593 1.00 86.62 184 ARG A O 1
ATOM 1521 N N . ASP A 1 185 ? 12.142 0.506 7.449 1.00 84.81 185 ASP A N 1
ATOM 1522 C CA . ASP A 1 185 ? 11.962 -0.273 6.219 1.00 84.81 185 ASP A CA 1
ATOM 1523 C C . ASP A 1 185 ? 11.981 -1.792 6.468 1.00 84.81 185 ASP A C 1
ATOM 1525 O O . ASP A 1 185 ? 11.288 -2.542 5.787 1.00 84.81 185 ASP A O 1
ATOM 1529 N N . GLU A 1 186 ? 12.711 -2.240 7.496 1.00 85.56 186 GLU A N 1
ATOM 1530 C CA . GLU A 1 186 ? 12.780 -3.640 7.941 1.00 85.56 186 GLU A CA 1
ATOM 1531 C C . GLU A 1 186 ? 11.443 -4.202 8.460 1.00 85.56 186 GLU A C 1
ATOM 1533 O O . GLU A 1 186 ? 11.240 -5.414 8.442 1.00 85.56 186 GLU A O 1
ATOM 1538 N N . TYR A 1 187 ? 10.515 -3.334 8.879 1.00 90.50 187 TYR A N 1
ATOM 1539 C CA . TYR A 1 187 ? 9.168 -3.711 9.318 1.00 90.50 187 TYR A CA 1
ATOM 1540 C C . TYR A 1 187 ? 8.102 -3.482 8.240 1.00 90.50 187 TYR A C 1
ATOM 1542 O O . TYR A 1 187 ? 6.916 -3.705 8.489 1.00 90.50 187 TYR A O 1
ATOM 1550 N N . SER A 1 188 ? 8.483 -3.054 7.034 1.00 89.19 188 SER A N 1
ATOM 1551 C CA . SER A 1 188 ? 7.525 -2.903 5.941 1.00 89.19 188 SER A CA 1
ATOM 1552 C C . SER A 1 188 ? 6.918 -4.259 5.576 1.00 89.19 188 SER A C 1
ATOM 1554 O O . SER A 1 188 ? 7.642 -5.224 5.346 1.00 89.19 188 SER A O 1
ATOM 1556 N N . HIS A 1 189 ? 5.585 -4.343 5.502 1.00 92.06 189 HIS A N 1
ATOM 1557 C CA . HIS A 1 189 ? 4.844 -5.596 5.289 1.00 92.06 189 HIS A CA 1
ATOM 1558 C C . HIS A 1 189 ? 5.056 -6.646 6.385 1.00 92.06 189 HIS A C 1
ATOM 1560 O O . HIS A 1 189 ? 4.753 -7.824 6.174 1.00 92.06 189 HIS A O 1
ATOM 1566 N N . ARG A 1 190 ? 5.557 -6.246 7.560 1.00 93.94 190 ARG A N 1
ATOM 1567 C CA . ARG A 1 190 ? 5.653 -7.138 8.710 1.00 93.94 190 ARG A CA 1
ATOM 1568 C C . ARG A 1 190 ? 4.287 -7.297 9.360 1.00 93.94 190 ARG A C 1
ATOM 1570 O O . ARG A 1 190 ? 3.574 -6.318 9.581 1.00 93.94 190 ARG A O 1
ATOM 1577 N N . ILE A 1 191 ? 3.947 -8.539 9.691 1.00 95.19 191 ILE A N 1
ATOM 1578 C CA . ILE A 1 191 ? 2.745 -8.846 10.462 1.00 95.19 191 ILE A CA 1
ATOM 1579 C C . ILE A 1 191 ? 3.035 -8.573 11.935 1.00 95.19 191 ILE A C 1
ATOM 1581 O O . ILE A 1 191 ? 4.008 -9.097 12.485 1.00 95.19 191 ILE A O 1
ATOM 1585 N N . ILE A 1 192 ? 2.195 -7.758 12.555 1.00 96.12 192 ILE A N 1
ATOM 1586 C CA . ILE A 1 192 ? 2.277 -7.376 13.956 1.00 96.12 192 ILE A CA 1
ATOM 1587 C C . ILE A 1 192 ? 0.986 -7.724 14.688 1.00 96.12 192 ILE A C 1
ATOM 1589 O O . ILE A 1 192 ? -0.070 -7.914 14.080 1.00 96.12 192 ILE A O 1
ATOM 1593 N N . THR A 1 193 ? 1.072 -7.765 16.010 1.00 97.19 193 THR A N 1
ATOM 1594 C CA . THR A 1 193 ? -0.092 -7.823 16.881 1.00 97.19 193 THR A CA 1
ATOM 1595 C C . THR A 1 193 ? -0.136 -6.590 17.769 1.00 97.19 193 THR A C 1
ATOM 1597 O O . THR A 1 193 ? 0.836 -6.276 18.454 1.00 97.19 193 THR A O 1
ATOM 1600 N N . LEU A 1 194 ? -1.270 -5.899 17.725 1.00 96.06 194 LEU A N 1
ATOM 1601 C CA . LEU A 1 194 ? -1.576 -4.698 18.488 1.00 96.06 194 LEU A CA 1
ATOM 1602 C C . LEU A 1 194 ? -2.505 -5.059 19.646 1.00 96.06 194 LEU A C 1
ATOM 1604 O O . LEU A 1 194 ? -3.390 -5.899 19.489 1.00 96.06 194 LEU A O 1
ATOM 1608 N N . GLU A 1 195 ? -2.330 -4.403 20.788 1.00 96.62 195 GLU A N 1
ATOM 1609 C CA . GLU A 1 195 ? -3.233 -4.508 21.935 1.00 96.62 195 GLU A CA 1
ATOM 1610 C C . GLU A 1 195 ? -3.637 -3.104 22.390 1.00 96.62 195 GLU A C 1
ATOM 1612 O O . GLU A 1 195 ? -2.790 -2.215 22.507 1.00 96.62 195 GLU A O 1
ATOM 1617 N N . GLY A 1 196 ? -4.932 -2.891 22.615 1.00 96.31 196 GLY A N 1
ATOM 1618 C CA . GLY A 1 196 ? -5.503 -1.559 22.814 1.00 96.31 196 GLY A CA 1
ATOM 1619 C C . GLY A 1 196 ? -7.002 -1.542 22.535 1.00 96.31 196 GLY A C 1
ATOM 1620 O O . GLY A 1 196 ? -7.645 -2.582 22.626 1.00 96.31 196 GLY A O 1
ATOM 1621 N N . TYR A 1 197 ? -7.560 -0.391 22.179 1.00 95.56 197 TYR A N 1
ATOM 1622 C CA . TYR A 1 197 ? -8.980 -0.262 21.846 1.00 95.56 197 TYR A CA 1
ATOM 1623 C C . TYR A 1 197 ? -9.188 0.579 20.582 1.00 95.56 197 TYR A C 1
ATOM 1625 O O . TYR A 1 197 ? -8.372 1.431 20.227 1.00 95.56 197 TYR A O 1
ATOM 1633 N N . PHE A 1 198 ? -10.304 0.346 19.895 1.00 95.06 198 PHE A N 1
ATOM 1634 C CA . PHE A 1 198 ? -10.715 1.141 18.739 1.00 95.06 198 PHE A CA 1
ATOM 1635 C C . PHE A 1 198 ? -11.524 2.367 19.169 1.00 95.06 198 PHE A C 1
ATOM 1637 O O . PHE A 1 198 ? -12.466 2.256 19.954 1.00 95.06 198 PHE A O 1
ATOM 1644 N N . ASP A 1 199 ? -11.200 3.525 18.596 1.00 93.31 199 ASP A N 1
ATOM 1645 C CA . ASP A 1 199 ? -11.999 4.749 18.697 1.00 93.31 199 ASP A CA 1
ATOM 1646 C C . ASP A 1 199 ? -12.967 4.821 17.503 1.00 93.31 199 ASP A C 1
ATOM 1648 O O . ASP A 1 199 ? -12.709 5.481 16.490 1.00 93.31 199 ASP A O 1
ATOM 1652 N N . TYR A 1 200 ? -14.078 4.082 17.602 1.00 90.12 200 TYR A N 1
ATOM 1653 C CA . TYR A 1 200 ? -15.099 3.993 16.549 1.00 90.12 200 TYR A CA 1
ATOM 1654 C C . TYR A 1 200 ? -15.796 5.334 16.289 1.00 90.12 200 TYR A C 1
ATOM 1656 O O . TYR A 1 200 ? -16.283 5.584 15.185 1.00 90.12 200 TYR A O 1
ATOM 1664 N N . ASP A 1 201 ? -15.796 6.243 17.268 1.00 87.31 201 ASP A N 1
ATOM 1665 C CA . ASP A 1 201 ? -16.363 7.584 17.111 1.00 87.31 201 ASP A CA 1
ATOM 1666 C C . ASP A 1 201 ? -15.589 8.449 16.116 1.00 87.31 201 ASP A C 1
ATOM 1668 O O . ASP A 1 201 ? -16.153 9.396 15.559 1.00 87.31 201 ASP A O 1
ATOM 1672 N N . LYS A 1 202 ? -14.316 8.115 15.891 1.00 90.38 202 LYS A N 1
ATOM 1673 C CA . LYS A 1 202 ? -13.405 8.809 14.984 1.00 90.38 202 LYS A CA 1
ATOM 1674 C C . LYS A 1 202 ? -13.171 8.064 13.675 1.00 90.38 202 LYS A C 1
ATOM 1676 O O . LYS A 1 202 ? -12.239 8.406 12.958 1.00 90.38 202 LYS A O 1
ATOM 1681 N N . GLU A 1 203 ? -13.979 7.069 13.336 1.00 91.00 203 GLU A N 1
ATOM 1682 C CA . GLU A 1 203 ? -13.825 6.313 12.094 1.00 91.00 203 GLU A CA 1
ATOM 1683 C C . GLU A 1 203 ? -13.947 7.185 10.830 1.00 91.00 203 GLU A C 1
ATOM 1685 O O . GLU A 1 203 ? -14.840 8.031 10.702 1.00 91.00 203 GLU A O 1
ATOM 1690 N N . ILE A 1 204 ? -13.062 6.932 9.864 1.00 91.38 204 ILE A N 1
ATOM 1691 C CA . ILE A 1 204 ? -13.074 7.546 8.535 1.00 91.38 204 ILE A CA 1
ATOM 1692 C C . ILE A 1 204 ? -13.226 6.486 7.446 1.00 91.38 204 ILE A C 1
ATOM 1694 O O . ILE A 1 204 ? -12.852 5.322 7.593 1.00 91.38 204 ILE A O 1
ATOM 1698 N N . VAL A 1 205 ? -13.746 6.919 6.304 1.00 91.25 205 VAL A N 1
ATOM 1699 C CA . VAL A 1 205 ? -13.913 6.087 5.111 1.00 91.25 205 VAL A CA 1
ATOM 1700 C C . VAL A 1 205 ? -13.012 6.555 3.992 1.00 91.25 205 VAL A C 1
ATOM 1702 O O . VAL A 1 205 ? -12.955 7.745 3.707 1.00 91.25 205 VAL A O 1
ATOM 1705 N N . VAL A 1 206 ? -12.359 5.626 3.298 1.00 92.75 206 VAL A N 1
ATOM 1706 C CA . VAL A 1 206 ? -11.444 5.941 2.196 1.00 92.75 206 VAL A CA 1
ATOM 1707 C C . VAL A 1 206 ? -11.941 5.329 0.890 1.00 92.75 206 VAL A C 1
ATOM 1709 O O . VAL A 1 206 ? -12.074 4.111 0.773 1.00 92.75 206 VAL A O 1
ATOM 1712 N N . GLY A 1 207 ? -12.186 6.147 -0.134 1.00 89.00 207 GLY A N 1
ATOM 1713 C CA . GLY A 1 207 ? -12.511 5.649 -1.469 1.00 89.00 207 GLY A CA 1
ATOM 1714 C C . GLY A 1 207 ? -13.093 6.682 -2.431 1.00 89.00 207 GLY A C 1
ATOM 1715 O O . GLY A 1 207 ? -13.147 7.871 -2.146 1.00 89.00 207 GLY A O 1
ATOM 1716 N N . LEU A 1 208 ? -13.560 6.272 -3.610 1.00 89.38 208 LEU A N 1
ATOM 1717 C CA . LEU A 1 208 ? -13.904 4.901 -4.017 1.00 89.38 208 LEU A CA 1
ATOM 1718 C C . LEU A 1 208 ? -12.690 3.957 -4.185 1.00 89.38 208 LEU A C 1
ATOM 1720 O O . LEU A 1 208 ? -11.598 4.369 -4.585 1.00 89.38 208 LEU A O 1
ATOM 1724 N N . ARG A 1 209 ? -12.883 2.670 -3.870 1.00 90.69 209 ARG A N 1
ATOM 1725 C CA . ARG A 1 209 ? -11.886 1.587 -3.935 1.00 90.69 209 ARG A CA 1
ATOM 1726 C C . ARG A 1 209 ? -12.475 0.348 -4.592 1.00 90.69 209 ARG A C 1
ATOM 1728 O O . ARG A 1 209 ? -13.621 -0.000 -4.325 1.00 90.69 209 ARG A O 1
ATOM 1735 N N . LYS A 1 210 ? -11.687 -0.328 -5.428 1.00 88.62 210 LYS A N 1
ATOM 1736 C CA . LYS A 1 210 ? -12.097 -1.603 -6.029 1.00 88.62 210 LYS A CA 1
ATOM 1737 C C . LYS A 1 210 ? -12.183 -2.682 -4.963 1.00 88.62 210 LYS A C 1
ATOM 1739 O O . LYS A 1 210 ? -11.330 -2.723 -4.077 1.00 88.62 210 LYS A O 1
ATOM 1744 N N . SER A 1 211 ? -13.167 -3.563 -5.102 1.00 86.25 211 SER A N 1
ATOM 1745 C CA . SER A 1 211 ? -13.300 -4.731 -4.243 1.00 86.25 211 SER A CA 1
ATOM 1746 C C . SER A 1 211 ? -12.007 -5.553 -4.232 1.00 86.25 211 SER A C 1
ATOM 1748 O O . SER A 1 211 ? -11.472 -5.824 -5.319 1.00 86.25 211 SER A O 1
ATOM 1750 N N . PRO A 1 212 ? -11.541 -6.014 -3.053 1.00 83.12 212 PRO A N 1
ATOM 1751 C CA . PRO A 1 212 ? -10.485 -7.015 -2.949 1.00 83.12 212 PRO A CA 1
ATOM 1752 C C . PRO A 1 212 ? -10.772 -8.241 -3.821 1.00 83.12 212 PRO A C 1
ATOM 1754 O O . PRO A 1 212 ? -9.848 -8.794 -4.407 1.00 83.12 212 PRO A O 1
ATOM 1757 N N . LEU A 1 213 ? -12.050 -8.600 -4.018 1.00 75.25 213 LEU A N 1
ATOM 1758 C CA . LEU A 1 213 ? -12.467 -9.698 -4.897 1.00 75.25 213 LEU A CA 1
ATOM 1759 C C . LEU A 1 213 ? -12.021 -9.514 -6.343 1.00 75.25 213 LEU A C 1
ATOM 1761 O O . LEU A 1 213 ? -11.596 -10.475 -6.972 1.00 75.25 213 LEU A O 1
ATOM 1765 N N . THR A 1 214 ? -12.052 -8.279 -6.850 1.00 74.44 214 THR A N 1
ATOM 1766 C CA . THR A 1 214 ? -11.578 -7.963 -8.207 1.00 74.44 214 THR A CA 1
ATOM 1767 C C . THR A 1 214 ? -10.136 -8.423 -8.379 1.00 74.44 214 THR A C 1
ATOM 1769 O O . THR A 1 214 ? -9.787 -9.050 -9.374 1.00 74.44 214 THR A O 1
ATOM 1772 N N . LYS A 1 215 ? -9.306 -8.143 -7.366 1.00 74.81 215 LYS A N 1
ATOM 1773 C CA . LYS A 1 215 ? -7.908 -8.552 -7.335 1.00 74.81 215 LYS A CA 1
ATOM 1774 C C . LYS A 1 215 ? -7.802 -10.058 -7.118 1.00 74.81 215 LYS A C 1
ATOM 1776 O O . LYS A 1 215 ? -7.180 -10.729 -7.927 1.00 74.81 215 LYS A O 1
ATOM 1781 N N . ARG A 1 216 ? -8.449 -10.605 -6.090 1.00 78.12 216 ARG A N 1
ATOM 1782 C CA . ARG A 1 216 ? -8.448 -12.036 -5.736 1.00 78.12 216 ARG A CA 1
ATOM 1783 C C . ARG A 1 216 ? -8.839 -12.951 -6.908 1.00 78.12 216 ARG A C 1
ATOM 1785 O O . ARG A 1 216 ? -8.168 -13.949 -7.138 1.00 78.12 216 ARG A O 1
ATOM 1792 N N . LEU A 1 217 ? -9.825 -12.559 -7.715 1.00 75.06 217 LEU A N 1
ATOM 1793 C CA . LEU A 1 217 ? -10.363 -13.343 -8.837 1.00 75.06 217 LEU A CA 1
ATOM 1794 C C . LEU A 1 217 ? -9.775 -12.999 -10.222 1.00 75.06 217 LEU A C 1
ATOM 1796 O O . LEU A 1 217 ? -10.277 -13.512 -11.216 1.00 75.06 217 LEU A O 1
ATOM 1800 N N . ASP A 1 218 ? -8.750 -12.138 -10.314 1.00 72.56 218 ASP A N 1
ATOM 1801 C CA . ASP A 1 218 ? -8.188 -11.679 -11.608 1.00 72.56 218 ASP A CA 1
ATOM 1802 C C . ASP A 1 218 ? -9.231 -11.055 -12.547 1.00 72.56 218 ASP A C 1
ATOM 1804 O O . ASP A 1 218 ? -9.149 -11.150 -13.773 1.00 72.56 218 ASP A O 1
ATOM 1808 N N . LEU A 1 219 ? -10.238 -10.396 -11.977 1.00 76.75 219 LEU A N 1
ATOM 1809 C CA . LEU A 1 219 ? -11.294 -9.808 -12.785 1.00 76.75 219 LEU A CA 1
ATOM 1810 C C . LEU A 1 219 ? -10.789 -8.538 -13.484 1.00 76.75 219 LEU A C 1
ATOM 1812 O O . LEU A 1 219 ? -10.022 -7.762 -12.897 1.00 76.75 219 LEU A O 1
ATOM 1816 N N . PRO A 1 220 ? -11.248 -8.272 -14.722 1.00 74.75 220 PRO A N 1
ATOM 1817 C CA . PRO A 1 220 ? -10.923 -7.040 -15.417 1.00 74.75 220 PRO A CA 1
ATOM 1818 C C . PRO A 1 220 ? -11.284 -5.811 -14.584 1.00 74.75 220 PRO A C 1
ATOM 1820 O O . PRO A 1 220 ? -12.249 -5.791 -13.817 1.00 74.75 220 PRO A O 1
ATOM 1823 N N . THR A 1 221 ? -10.541 -4.728 -14.795 1.00 67.12 221 THR A N 1
ATOM 1824 C CA . THR A 1 221 ? -10.713 -3.468 -14.066 1.00 67.12 221 THR A CA 1
ATOM 1825 C C . THR A 1 221 ? -12.108 -2.854 -14.189 1.00 67.12 221 THR A C 1
ATOM 1827 O O . THR A 1 221 ? -12.454 -2.046 -13.326 1.00 67.12 221 THR A O 1
ATOM 1830 N N . SER A 1 222 ? -12.873 -3.222 -15.216 1.00 73.75 222 SER A N 1
ATOM 1831 C CA . SER A 1 222 ? -14.250 -2.802 -15.488 1.00 73.75 222 SER A CA 1
ATOM 1832 C C . SER A 1 222 ? -15.329 -3.661 -14.814 1.00 73.75 222 SER A C 1
ATOM 1834 O O . SER A 1 222 ? -16.488 -3.264 -14.824 1.00 73.75 222 SER A O 1
ATOM 1836 N N . VAL A 1 223 ? -14.975 -4.821 -14.251 1.00 69.00 223 VAL A N 1
ATOM 1837 C CA . VAL A 1 223 ? -15.930 -5.856 -13.798 1.00 69.00 223 VAL A CA 1
ATOM 1838 C C . VAL A 1 223 ? -16.063 -5.902 -12.262 1.00 69.00 223 VAL A C 1
ATOM 1840 O O . VAL A 1 223 ? -16.875 -6.645 -11.725 1.00 69.00 223 VAL A O 1
ATOM 1843 N N . GLY A 1 224 ? -15.293 -5.091 -11.529 1.00 71.81 224 GLY A N 1
ATOM 1844 C CA . GLY A 1 224 ? -15.263 -5.095 -10.061 1.00 71.81 224 GLY A CA 1
ATOM 1845 C C . GLY A 1 224 ? -16.265 -4.151 -9.391 1.00 71.81 224 GLY A C 1
ATOM 1846 O O . GLY A 1 224 ? -16.433 -3.010 -9.824 1.00 71.81 224 GLY A O 1
ATOM 1847 N N . GLU A 1 225 ? -16.862 -4.593 -8.280 1.00 84.50 225 GLU A N 1
ATOM 1848 C CA . GLU A 1 225 ? -17.663 -3.726 -7.409 1.00 84.50 225 GLU A CA 1
ATOM 1849 C C . GLU A 1 225 ? -16.784 -2.640 -6.763 1.00 84.50 225 GLU A C 1
ATOM 1851 O O . GLU A 1 225 ? -15.641 -2.885 -6.354 1.00 84.50 225 GLU A O 1
ATOM 1856 N N . MET A 1 226 ? -17.322 -1.423 -6.676 1.00 89.50 226 MET A N 1
ATOM 1857 C CA . MET A 1 226 ? -16.686 -0.294 -6.001 1.00 89.50 226 MET A CA 1
ATOM 1858 C C . MET A 1 226 ? -17.179 -0.186 -4.559 1.00 89.50 226 MET A C 1
ATOM 1860 O O . MET A 1 226 ? -18.306 -0.548 -4.231 1.00 89.50 226 MET A O 1
ATOM 1864 N N . GLY A 1 227 ? -16.327 0.337 -3.688 1.00 91.56 227 GLY A N 1
ATOM 1865 C CA . GLY A 1 227 ? -16.609 0.447 -2.267 1.00 91.56 227 GLY A CA 1
ATOM 1866 C C . GLY A 1 227 ? -15.633 1.358 -1.543 1.00 91.56 227 GLY A C 1
ATOM 1867 O O . GLY A 1 227 ? -15.016 2.233 -2.158 1.00 91.56 227 GLY A O 1
ATOM 1868 N N . PHE A 1 228 ? -15.492 1.152 -0.240 1.00 91.75 228 PHE A N 1
ATOM 1869 C CA . PHE A 1 228 ? -14.692 1.989 0.650 1.00 91.75 228 PHE A CA 1
ATOM 1870 C C . PHE A 1 228 ? -13.849 1.125 1.584 1.00 91.75 228 PHE A C 1
ATOM 1872 O O . PHE A 1 228 ? -14.283 0.055 1.999 1.00 91.75 228 PHE A O 1
ATOM 1879 N N . PHE A 1 229 ? -12.652 1.593 1.925 1.00 94.06 229 PHE A N 1
ATOM 1880 C CA . PHE A 1 229 ? -11.924 1.086 3.084 1.00 94.06 229 PHE A CA 1
ATOM 1881 C C . PHE A 1 229 ? -12.395 1.799 4.345 1.00 94.06 229 PHE A C 1
ATOM 1883 O O . PHE A 1 229 ? -12.676 2.999 4.308 1.00 94.06 229 PHE A O 1
ATOM 1890 N N . ILE A 1 230 ? -12.462 1.056 5.443 1.00 93.00 230 ILE A N 1
ATOM 1891 C CA . ILE A 1 230 ? -12.835 1.572 6.758 1.00 93.00 230 ILE A CA 1
ATOM 1892 C C . ILE A 1 230 ? -11.566 1.734 7.583 1.00 93.00 230 ILE A C 1
ATOM 1894 O O . ILE A 1 230 ? -10.920 0.742 7.913 1.00 93.00 230 ILE A O 1
ATOM 1898 N N . LEU A 1 231 ? -11.195 2.973 7.895 1.00 94.75 231 LEU A N 1
ATOM 1899 C CA . LEU A 1 231 ? -10.027 3.283 8.713 1.00 94.75 231 LEU A CA 1
ATOM 1900 C C . LEU A 1 231 ? -10.487 3.783 10.079 1.00 94.75 231 LEU A C 1
ATOM 1902 O O . LEU A 1 231 ? -11.139 4.820 10.188 1.00 94.75 231 LEU A O 1
ATOM 1906 N N . THR A 1 232 ? -10.091 3.069 11.124 1.00 94.94 232 THR A N 1
ATOM 1907 C CA . THR A 1 232 ? -10.459 3.388 12.503 1.00 94.94 232 THR A CA 1
ATOM 1908 C C . THR A 1 232 ? -9.183 3.624 13.313 1.00 94.94 232 THR A C 1
ATOM 1910 O O . THR A 1 232 ? -8.265 2.797 13.247 1.00 94.94 232 THR A O 1
ATOM 1913 N N . PRO A 1 233 ? -9.079 4.736 14.062 1.00 96.12 233 PRO A N 1
ATOM 1914 C CA . PRO A 1 233 ? -7.980 4.926 14.998 1.00 96.12 233 PRO A CA 1
ATOM 1915 C C . PRO A 1 233 ? -7.991 3.833 16.073 1.00 96.12 233 PRO A C 1
ATOM 1917 O O . PRO A 1 233 ? -9.025 3.548 16.677 1.00 96.12 233 PRO A O 1
ATOM 1920 N N . PHE A 1 234 ? -6.833 3.233 16.314 1.00 97.06 234 PHE A N 1
ATOM 1921 C CA . PHE A 1 234 ? -6.602 2.261 17.372 1.00 97.06 234 PHE A CA 1
ATOM 1922 C C . PHE A 1 234 ? -5.633 2.865 18.381 1.00 97.06 234 PHE A C 1
ATOM 1924 O O . PHE A 1 234 ? -4.499 3.200 18.033 1.00 97.06 234 PHE A O 1
ATOM 1931 N N . VAL A 1 235 ? -6.096 3.035 19.616 1.00 96.38 235 VAL A N 1
ATOM 1932 C CA . VAL A 1 235 ? -5.287 3.546 20.720 1.00 96.38 235 VAL A CA 1
ATOM 1933 C C . VAL A 1 235 ? -4.640 2.352 21.399 1.00 96.38 235 VAL A C 1
ATOM 1935 O O . VAL A 1 235 ? -5.331 1.498 21.958 1.00 96.38 235 VAL A O 1
ATOM 1938 N N . THR A 1 236 ? -3.319 2.262 21.316 1.00 95.19 236 THR A N 1
ATOM 1939 C CA . THR A 1 236 ? -2.571 1.151 21.909 1.00 95.19 236 THR A CA 1
ATOM 1940 C C . THR A 1 236 ? -2.540 1.258 23.435 1.00 95.19 236 THR A C 1
ATOM 1942 O O . THR A 1 236 ? -2.846 2.301 24.018 1.00 95.19 236 THR A O 1
ATOM 1945 N N . LYS A 1 237 ? -2.099 0.191 24.109 1.00 93.00 237 LYS A N 1
ATOM 1946 C CA . LYS A 1 237 ? -1.830 0.210 25.559 1.00 93.00 237 LYS A CA 1
ATOM 1947 C C . LYS A 1 237 ? -0.826 1.285 25.986 1.00 93.00 237 LYS A C 1
ATOM 1949 O O . LYS A 1 237 ? -0.869 1.733 27.128 1.00 93.00 237 LYS A O 1
ATOM 1954 N N . GLN A 1 238 ? 0.083 1.669 25.094 1.00 88.44 238 GLN A N 1
ATOM 1955 C CA . GLN A 1 238 ? 1.101 2.692 25.321 1.00 88.44 238 GLN A CA 1
ATOM 1956 C C . GLN A 1 238 ? 0.570 4.118 25.066 1.00 88.44 238 GLN A C 1
ATOM 1958 O O . GLN A 1 238 ? 1.209 5.090 25.466 1.00 88.44 238 GLN A O 1
ATOM 1963 N N . GLY A 1 239 ? -0.632 4.248 24.492 1.00 90.00 239 GLY A N 1
ATOM 1964 C CA . GLY A 1 239 ? -1.352 5.509 24.319 1.00 90.00 239 GLY A CA 1
ATOM 1965 C C . GLY A 1 239 ? -1.157 6.179 22.957 1.00 90.00 239 GLY A C 1
ATOM 1966 O O . GLY A 1 239 ? -1.803 7.196 22.693 1.00 90.00 239 GLY A O 1
ATOM 1967 N N . GLU A 1 240 ? -0.310 5.641 22.075 1.00 92.00 240 GLU A N 1
ATOM 1968 C CA . GLU A 1 240 ? -0.227 6.116 20.693 1.00 92.00 240 GLU A CA 1
ATOM 1969 C C . GLU A 1 240 ? -1.419 5.680 19.835 1.00 92.00 240 GLU A C 1
ATOM 1971 O O . GLU A 1 240 ? -2.098 4.686 20.092 1.00 92.00 240 GLU A O 1
ATOM 1976 N N . VAL A 1 241 ? -1.645 6.445 18.769 1.00 94.50 241 VAL A N 1
ATOM 1977 C CA . VAL A 1 241 ? -2.685 6.197 17.778 1.00 94.50 241 VAL A CA 1
ATOM 1978 C C . VAL A 1 241 ? -2.064 5.533 16.554 1.00 94.50 241 VAL A C 1
ATOM 1980 O O . VAL A 1 241 ? -1.227 6.119 15.862 1.00 94.50 241 VAL A O 1
ATOM 1983 N N . VAL A 1 242 ? -2.527 4.322 16.257 1.00 95.94 242 VAL A N 1
ATOM 1984 C CA . VAL A 1 242 ? -2.251 3.591 15.017 1.00 95.94 242 VAL A CA 1
ATOM 1985 C C . VAL A 1 242 ? -3.501 3.640 14.142 1.00 95.94 242 VAL A C 1
ATOM 1987 O O . VAL A 1 242 ? -4.610 3.404 14.614 1.00 95.94 242 VAL A O 1
ATOM 1990 N N . MET A 1 243 ? -3.349 3.941 12.855 1.00 97.12 243 MET A N 1
ATOM 1991 C CA . MET A 1 243 ? -4.456 3.885 11.903 1.00 97.12 243 MET A CA 1
ATOM 1992 C C . MET A 1 243 ? -4.615 2.459 11.392 1.00 97.12 243 MET A C 1
ATOM 1994 O O . MET A 1 243 ? -3.743 1.946 10.690 1.00 97.12 243 MET A O 1
ATOM 1998 N N . VAL A 1 244 ? -5.744 1.832 11.717 1.00 97.38 244 VAL A N 1
ATOM 1999 C CA . VAL A 1 244 ? -6.055 0.467 11.290 1.00 97.38 244 VAL A CA 1
ATOM 2000 C C . VAL A 1 244 ? -7.106 0.515 10.190 1.00 97.38 244 VAL A C 1
ATOM 2002 O O . VAL A 1 244 ? -8.247 0.916 10.416 1.00 97.38 244 VAL A O 1
ATOM 2005 N N . ASN A 1 245 ? -6.741 0.070 8.994 1.00 96.81 245 ASN A N 1
ATOM 2006 C CA . ASN A 1 245 ? -7.696 -0.249 7.945 1.00 96.81 245 ASN A CA 1
ATOM 2007 C C . ASN A 1 245 ? -8.355 -1.594 8.268 1.00 96.81 245 ASN A C 1
ATOM 2009 O O . ASN A 1 245 ? -7.746 -2.650 8.102 1.00 96.81 245 ASN A O 1
ATOM 2013 N N . ARG A 1 246 ? -9.600 -1.561 8.743 1.00 93.62 246 ARG A N 1
ATOM 2014 C CA . ARG A 1 246 ? -10.358 -2.750 9.161 1.00 93.62 246 ARG A CA 1
ATOM 2015 C C . ARG A 1 246 ? -10.805 -3.621 7.988 1.00 93.62 246 ARG A C 1
ATOM 2017 O O . ARG A 1 246 ? -11.144 -4.783 8.191 1.00 93.62 246 ARG A O 1
ATOM 2024 N N . GLY A 1 247 ? -10.798 -3.084 6.770 1.00 92.81 247 GLY A N 1
ATOM 2025 C CA . GLY A 1 247 ? -11.156 -3.821 5.567 1.00 92.81 247 GLY A CA 1
ATOM 2026 C C . GLY A 1 247 ? -12.037 -3.026 4.614 1.00 92.81 247 GLY A C 1
ATOM 2027 O O . GLY A 1 247 ? -12.245 -1.822 4.766 1.00 92.81 247 GLY A O 1
ATOM 2028 N N . TRP A 1 248 ? -12.548 -3.721 3.601 1.00 92.56 248 TRP A N 1
ATOM 2029 C CA . TRP A 1 248 ? -13.342 -3.130 2.524 1.00 92.56 248 TRP A CA 1
ATOM 2030 C C . TRP A 1 248 ? -14.842 -3.387 2.683 1.00 92.56 248 TRP A C 1
ATOM 2032 O O . TRP A 1 248 ? -15.257 -4.490 3.035 1.00 92.56 248 TRP A O 1
ATOM 2042 N N . VAL A 1 249 ? -15.664 -2.394 2.354 1.00 89.50 249 VAL A N 1
ATOM 2043 C CA . VAL A 1 249 ? -17.126 -2.512 2.286 1.00 89.50 249 VAL A CA 1
ATOM 2044 C C . VAL A 1 249 ? -17.631 -2.092 0.908 1.00 89.50 249 VAL A C 1
ATOM 2046 O O . VAL A 1 249 ? -17.124 -1.113 0.353 1.00 89.50 249 VAL A O 1
ATOM 2049 N N . PRO A 1 250 ? -18.635 -2.776 0.343 1.00 88.31 250 PRO A N 1
ATOM 2050 C CA . PRO A 1 250 ? -19.210 -2.407 -0.935 1.00 88.31 250 PRO A CA 1
ATOM 2051 C C . PRO A 1 250 ? -20.026 -1.126 -0.815 1.00 88.31 250 PRO A C 1
ATOM 2053 O O . PRO A 1 250 ? -20.645 -0.834 0.214 1.00 88.31 250 PRO A O 1
ATOM 2056 N N . GLN A 1 251 ? -20.070 -0.368 -1.908 1.00 87.19 251 GLN A N 1
ATOM 2057 C CA . GLN A 1 251 ? -20.840 0.870 -1.975 1.00 87.19 251 GLN A CA 1
ATOM 2058 C C . GLN A 1 251 ? -22.341 0.629 -1.759 1.00 87.19 251 GLN A C 1
ATOM 2060 O O . GLN A 1 251 ? -23.018 1.501 -1.228 1.00 87.19 251 GLN A O 1
ATOM 2065 N N . SER A 1 252 ? -22.850 -0.548 -2.131 1.00 82.50 252 SER A N 1
ATOM 2066 C CA . SER A 1 252 ? -24.245 -0.956 -1.922 1.00 82.50 252 SER A CA 1
ATOM 2067 C C . SER A 1 252 ? -24.634 -1.059 -0.439 1.00 82.50 252 SER A C 1
ATOM 2069 O O . SER A 1 252 ? -25.786 -0.807 -0.086 1.00 82.50 252 SER A O 1
ATOM 2071 N N . ILE A 1 253 ? -23.678 -1.387 0.435 1.00 78.88 253 ILE A N 1
ATOM 2072 C CA . ILE A 1 253 ? -23.881 -1.502 1.889 1.00 78.88 253 ILE A CA 1
ATOM 2073 C C . ILE A 1 253 ? -23.623 -0.172 2.596 1.00 78.88 253 ILE A C 1
ATOM 2075 O O . ILE A 1 253 ? -24.262 0.123 3.609 1.00 78.88 253 ILE A O 1
ATOM 2079 N N . TYR A 1 254 ? -22.731 0.653 2.045 1.00 77.31 254 TYR A N 1
ATOM 2080 C CA . TYR A 1 254 ? -22.492 2.010 2.523 1.00 77.31 254 TYR A CA 1
ATOM 2081 C C . TYR A 1 254 ? -23.726 2.894 2.251 1.00 77.31 254 TYR A C 1
ATOM 2083 O O . TYR A 1 254 ? -23.912 3.416 1.151 1.00 77.31 254 TYR A O 1
ATOM 2091 N N . LYS A 1 255 ? -24.609 3.055 3.248 1.00 66.81 255 LYS A N 1
ATOM 2092 C CA . LYS A 1 255 ? -25.823 3.890 3.138 1.00 66.81 255 LYS A CA 1
ATOM 2093 C C . LYS A 1 255 ? -25.464 5.371 2.924 1.00 66.81 255 LYS A C 1
ATOM 2095 O O . LYS A 1 255 ? -24.395 5.816 3.320 1.00 66.81 255 LYS A O 1
ATOM 2100 N N . ASP A 1 256 ? -26.372 6.104 2.279 1.00 56.97 256 ASP A N 1
ATOM 2101 C CA . ASP A 1 256 ? -26.275 7.512 1.848 1.00 56.97 256 ASP A CA 1
ATOM 2102 C C . ASP A 1 256 ? -25.200 8.375 2.571 1.00 56.97 256 ASP A C 1
ATOM 2104 O O . ASP A 1 256 ? -25.373 8.700 3.750 1.00 56.97 256 ASP A O 1
ATOM 2108 N N . PRO A 1 257 ? -24.127 8.807 1.871 1.00 50.00 257 PRO A N 1
ATOM 2109 C CA . PRO A 1 257 ? -23.033 9.613 2.431 1.00 50.00 257 PRO A CA 1
ATOM 2110 C C . PRO A 1 257 ? -23.473 10.936 3.070 1.00 50.00 257 PRO A C 1
ATOM 2112 O O . PRO A 1 257 ? -22.738 11.505 3.873 1.00 50.00 257 PRO A O 1
ATOM 2115 N N . SER A 1 258 ? -24.649 11.451 2.692 1.00 47.44 258 SER A N 1
ATOM 2116 C CA . SER A 1 258 ? -25.199 12.706 3.219 1.00 47.44 258 SER A CA 1
ATOM 2117 C C . SER A 1 258 ? -25.830 12.558 4.610 1.00 47.44 258 SER A C 1
ATOM 2119 O O . SER A 1 258 ? -26.059 13.551 5.300 1.00 47.44 258 SER A O 1
ATOM 2121 N N . LYS A 1 259 ? -26.064 11.317 5.055 1.00 47.25 259 LYS A N 1
ATOM 2122 C CA . LYS A 1 259 ? -26.532 10.969 6.398 1.00 47.25 259 LYS A CA 1
ATOM 2123 C C . LYS A 1 259 ? -25.396 10.276 7.135 1.00 47.25 259 LYS A C 1
ATOM 2125 O O . LYS A 1 259 ? -25.404 9.062 7.313 1.00 47.25 259 LYS A O 1
ATOM 2130 N N . ALA A 1 260 ? -24.418 11.066 7.567 1.00 46.03 260 ALA A N 1
ATOM 2131 C CA . ALA A 1 260 ? -23.266 10.651 8.367 1.00 46.03 260 ALA A CA 1
ATOM 2132 C C . ALA A 1 260 ? -23.643 10.156 9.787 1.00 46.03 260 ALA A C 1
ATOM 2134 O O . ALA A 1 260 ? -22.982 10.487 10.769 1.00 46.03 260 ALA A O 1
ATOM 2135 N N . SER A 1 261 ? -24.715 9.370 9.941 1.00 47.00 261 SER A N 1
ATOM 2136 C CA . SER A 1 261 ? -24.873 8.541 11.130 1.00 47.00 261 SER A CA 1
ATOM 2137 C C . SER A 1 261 ? -23.775 7.485 11.062 1.00 47.00 261 SER A C 1
ATOM 2139 O O . SER A 1 261 ? -23.831 6.627 10.179 1.00 47.00 261 SER A O 1
ATOM 2141 N N . LYS A 1 262 ? -22.768 7.621 11.935 1.00 56.12 262 LYS A N 1
ATOM 2142 C CA . LYS A 1 262 ? -21.644 6.698 12.166 1.00 56.12 262 LYS A CA 1
ATOM 2143 C C . LYS A 1 262 ? -22.007 5.279 11.717 1.00 56.12 262 LYS A C 1
ATOM 2145 O O . LYS A 1 262 ? -22.860 4.634 12.328 1.00 56.12 262 LYS A O 1
ATOM 2150 N N . GLN A 1 263 ? -21.453 4.844 10.586 1.00 57.16 263 GLN A N 1
ATOM 2151 C CA . GLN A 1 263 ? -21.740 3.518 10.052 1.00 57.16 263 GLN A CA 1
ATOM 2152 C C . GLN A 1 263 ? -20.913 2.506 10.807 1.00 57.16 263 GLN A C 1
ATOM 2154 O O . GLN A 1 263 ? -19.798 2.169 10.443 1.00 57.16 263 GLN A O 1
ATOM 2159 N N . ASP A 1 264 ? -21.498 2.021 11.881 1.00 56.19 264 ASP A N 1
ATOM 2160 C CA . ASP A 1 264 ? -20.923 0.952 12.653 1.00 56.19 264 ASP A CA 1
ATOM 2161 C C . ASP A 1 264 ? -21.263 -0.387 11.979 1.00 56.19 264 ASP A C 1
ATOM 2163 O O . ASP A 1 264 ? -22.294 -1.008 12.253 1.00 56.19 264 ASP A O 1
ATOM 2167 N N . PHE A 1 265 ? -20.426 -0.796 11.016 1.00 64.88 265 PHE A N 1
ATOM 2168 C CA . PHE A 1 265 ? -20.597 -2.044 10.252 1.00 64.88 265 PHE A CA 1
ATOM 2169 C C . PHE A 1 265 ? -20.656 -3.289 11.149 1.00 64.88 265 PHE A C 1
ATOM 2171 O O . PHE A 1 265 ? -21.240 -4.298 10.761 1.00 64.88 265 PHE A O 1
ATOM 2178 N N . GLU A 1 266 ? -20.094 -3.204 12.357 1.00 67.38 266 GLU A N 1
ATOM 2179 C CA . GLU A 1 266 ? -20.015 -4.301 13.324 1.00 67.38 266 GLU A CA 1
ATOM 2180 C C . GLU A 1 266 ? -20.865 -4.063 14.587 1.00 67.38 266 GLU A C 1
ATOM 2182 O O . GLU A 1 266 ? -20.932 -4.947 15.440 1.00 67.38 266 GLU A O 1
ATOM 2187 N N . LYS A 1 267 ? -21.558 -2.916 14.696 1.00 65.00 267 LYS A N 1
ATOM 2188 C CA . LYS A 1 267 ? -22.279 -2.458 15.903 1.00 65.00 267 LYS A CA 1
ATOM 2189 C C . LYS A 1 267 ? -21.399 -2.410 17.170 1.00 65.00 267 LYS A C 1
ATOM 2191 O O . LYS A 1 267 ? -21.874 -2.732 18.262 1.00 65.00 267 LYS A O 1
ATOM 2196 N N . LYS A 1 268 ? -20.121 -2.058 17.025 1.00 73.38 268 LYS A N 1
ATOM 2197 C CA . LYS A 1 268 ? -19.182 -1.824 18.121 1.00 73.38 268 LYS A CA 1
ATOM 2198 C C . LYS A 1 268 ? -19.106 -0.340 18.511 1.00 73.38 268 LYS A C 1
ATOM 2200 O O . LYS A 1 268 ? -18.689 0.516 17.737 1.00 73.38 268 LYS A O 1
ATOM 2205 N N . ALA A 1 269 ? -19.414 -0.054 19.774 1.00 79.44 269 ALA A N 1
ATOM 2206 C CA . ALA A 1 269 ? -19.172 1.255 20.377 1.00 79.44 269 ALA A CA 1
ATOM 2207 C C . ALA A 1 269 ? -17.730 1.377 20.895 1.00 79.44 269 ALA A C 1
ATOM 2209 O O . ALA A 1 269 ? -17.104 0.378 21.253 1.00 79.44 269 ALA A O 1
ATOM 2210 N N . THR A 1 270 ? -17.219 2.608 20.971 1.00 84.44 270 THR A N 1
ATOM 2211 C CA . THR A 1 270 ? -15.942 2.903 21.631 1.00 84.44 270 THR A CA 1
ATOM 2212 C C . THR A 1 270 ? -16.028 2.521 23.110 1.00 84.44 270 THR A C 1
ATOM 2214 O O . THR A 1 270 ? -16.796 3.123 23.861 1.00 84.44 270 THR A O 1
ATOM 2217 N N . ASP A 1 271 ? -15.218 1.554 23.536 1.00 86.31 271 ASP A N 1
ATOM 2218 C CA . ASP A 1 271 ? -15.046 1.194 24.944 1.00 86.31 271 ASP A CA 1
ATOM 2219 C C . ASP A 1 271 ? -13.557 1.196 25.295 1.00 86.31 271 ASP A C 1
ATOM 2221 O O . ASP A 1 271 ? -12.798 0.319 24.889 1.00 86.31 271 ASP A O 1
ATOM 2225 N N . GLN A 1 272 ? -13.142 2.200 26.066 1.00 88.12 272 GLN A N 1
ATOM 2226 C CA . GLN A 1 272 ? -11.750 2.383 26.484 1.00 88.12 272 GLN A CA 1
ATOM 2227 C C . GLN A 1 272 ? -11.287 1.318 27.490 1.00 88.12 272 GLN A C 1
ATOM 2229 O O . GLN A 1 272 ? -10.085 1.124 27.663 1.00 88.12 272 GLN A O 1
ATOM 2234 N N . ASN A 1 273 ? -12.220 0.627 28.153 1.00 88.56 273 ASN A N 1
ATOM 2235 C CA . ASN A 1 273 ? -11.909 -0.435 29.108 1.00 88.56 273 ASN A CA 1
ATOM 2236 C C . ASN A 1 273 ? -11.801 -1.809 28.430 1.00 88.56 273 ASN A C 1
ATOM 2238 O O . ASN A 1 273 ? -11.268 -2.750 29.025 1.00 88.56 273 ASN A O 1
ATOM 2242 N N . HIS A 1 274 ? -12.296 -1.939 27.195 1.00 89.19 274 HIS A N 1
ATOM 2243 C CA . HIS A 1 274 ? -12.235 -3.179 26.437 1.00 89.19 274 HIS A CA 1
ATOM 2244 C C . HIS A 1 274 ? -10.958 -3.243 25.596 1.00 89.19 274 HIS A C 1
ATOM 2246 O O . HIS A 1 274 ? -10.863 -2.666 24.515 1.00 89.19 274 HIS A O 1
ATOM 2252 N N . ILE A 1 275 ? -9.968 -3.978 26.100 1.00 91.44 275 ILE A N 1
ATOM 2253 C CA . ILE A 1 275 ? -8.719 -4.217 25.378 1.00 91.44 275 ILE A CA 1
ATOM 2254 C C . ILE A 1 275 ? -8.910 -5.357 24.373 1.00 91.44 275 ILE A C 1
ATOM 2256 O O . ILE A 1 275 ? -9.054 -6.521 24.750 1.00 91.44 275 ILE A O 1
ATOM 2260 N N . GLU A 1 276 ? -8.852 -5.017 23.089 1.00 93.00 276 GLU A N 1
ATOM 2261 C CA . GLU A 1 276 ? -8.845 -5.947 21.966 1.00 93.00 276 GLU A CA 1
ATOM 2262 C C . GLU A 1 276 ? -7.412 -6.219 21.485 1.00 93.00 276 GLU A C 1
ATOM 2264 O O . GLU A 1 276 ? -6.525 -5.360 21.538 1.00 93.00 276 GLU A O 1
ATOM 2269 N N . LYS A 1 277 ? -7.195 -7.436 20.977 1.00 95.44 277 LYS A N 1
ATOM 2270 C CA . LYS A 1 277 ? -5.954 -7.856 20.323 1.00 95.44 277 LYS A CA 1
ATOM 2271 C C . LYS A 1 277 ? -6.192 -7.972 18.821 1.00 95.44 277 LYS A C 1
ATOM 2273 O O . LYS A 1 277 ? -7.066 -8.725 18.397 1.00 95.44 277 LYS A O 1
ATOM 2278 N N . VAL A 1 278 ? -5.413 -7.248 18.021 1.00 94.50 278 VAL A N 1
ATOM 2279 C CA . VAL A 1 278 ? -5.593 -7.144 16.565 1.00 94.50 278 VAL A CA 1
ATOM 2280 C C . VAL A 1 278 ? -4.331 -7.601 15.850 1.00 94.50 278 VAL A C 1
ATOM 2282 O O . VAL A 1 278 ? -3.256 -7.047 16.065 1.00 94.50 278 VAL A O 1
ATOM 2285 N N . THR A 1 279 ? -4.459 -8.583 14.962 1.00 96.25 279 THR A N 1
ATOM 2286 C CA . THR A 1 279 ? -3.391 -8.949 14.024 1.00 96.25 279 THR A CA 1
ATOM 2287 C C . THR A 1 279 ? -3.502 -8.085 12.774 1.00 96.25 279 THR A C 1
ATOM 2289 O O . THR A 1 279 ? -4.565 -8.001 12.154 1.00 96.25 279 THR A O 1
ATOM 2292 N N . ALA A 1 280 ? -2.410 -7.420 12.410 1.00 96.50 280 ALA A N 1
ATOM 2293 C CA . ALA A 1 280 ? -2.384 -6.465 11.314 1.00 96.50 280 ALA A CA 1
ATOM 2294 C C . ALA A 1 280 ? -1.051 -6.516 10.563 1.00 96.50 280 ALA A C 1
ATOM 2296 O O . ALA A 1 280 ? -0.041 -6.962 11.100 1.00 96.50 280 ALA A O 1
ATOM 2297 N N . ILE A 1 281 ? -1.035 -6.047 9.321 1.00 95.62 281 ILE A N 1
ATOM 2298 C CA . ILE A 1 281 ? 0.175 -5.939 8.506 1.00 95.62 281 ILE A CA 1
ATOM 2299 C C . ILE A 1 281 ? 0.535 -4.473 8.292 1.00 95.62 281 ILE A C 1
ATOM 2301 O O . ILE A 1 281 ? -0.305 -3.653 7.915 1.00 95.62 281 ILE A O 1
ATOM 2305 N N . ILE A 1 282 ? 1.799 -4.143 8.546 1.00 95.38 282 ILE A N 1
ATOM 2306 C CA . ILE A 1 282 ? 2.331 -2.795 8.368 1.00 95.38 282 ILE A CA 1
ATOM 2307 C C . ILE A 1 282 ? 2.387 -2.449 6.881 1.00 95.38 282 ILE A C 1
ATOM 2309 O O . ILE A 1 282 ? 2.912 -3.219 6.073 1.00 95.38 282 ILE A O 1
ATOM 2313 N N . ARG A 1 283 ? 1.920 -1.252 6.519 1.00 92.19 283 ARG A N 1
ATOM 2314 C CA . ARG A 1 283 ? 1.984 -0.763 5.141 1.00 92.19 283 ARG A CA 1
ATOM 2315 C C . ARG A 1 283 ? 2.350 0.717 5.067 1.00 92.19 283 ARG A C 1
ATOM 2317 O O . ARG A 1 283 ? 2.091 1.466 6.010 1.00 92.19 283 ARG A O 1
ATOM 2324 N N . PRO A 1 284 ? 2.901 1.169 3.934 1.00 90.56 284 PRO A N 1
ATOM 2325 C CA . PRO A 1 284 ? 3.032 2.592 3.686 1.00 90.56 284 PRO A CA 1
ATOM 2326 C C . PRO A 1 284 ? 1.669 3.246 3.408 1.00 90.56 284 PRO A C 1
ATOM 2328 O O . PRO A 1 284 ? 0.711 2.585 2.975 1.00 90.56 284 PRO A O 1
ATOM 2331 N N . GLY A 1 285 ? 1.612 4.561 3.633 1.00 90.12 285 GLY A N 1
ATOM 2332 C CA . GLY A 1 285 ? 0.488 5.407 3.238 1.00 90.12 285 GLY A CA 1
ATOM 2333 C C . GLY A 1 285 ? 0.320 5.526 1.721 1.00 90.12 285 GLY A C 1
ATOM 2334 O O . GLY A 1 285 ? 1.077 4.963 0.929 1.00 90.12 285 GLY A O 1
ATOM 2335 N N . GLU A 1 286 ? -0.685 6.284 1.301 1.00 89.44 286 GLU A N 1
ATOM 2336 C CA . GLU A 1 286 ? -0.915 6.629 -0.102 1.00 89.44 286 GLU A CA 1
ATOM 2337 C C . GLU A 1 286 ? -0.621 8.108 -0.350 1.00 89.44 286 GLU A C 1
ATOM 2339 O O . GLU A 1 286 ? -0.910 8.956 0.487 1.00 89.44 286 GLU A O 1
ATOM 2344 N N . TYR A 1 287 ? -0.100 8.432 -1.531 1.00 78.69 287 TYR A N 1
ATOM 2345 C CA . TYR A 1 287 ? 0.014 9.819 -1.966 1.00 78.69 287 TYR A CA 1
AT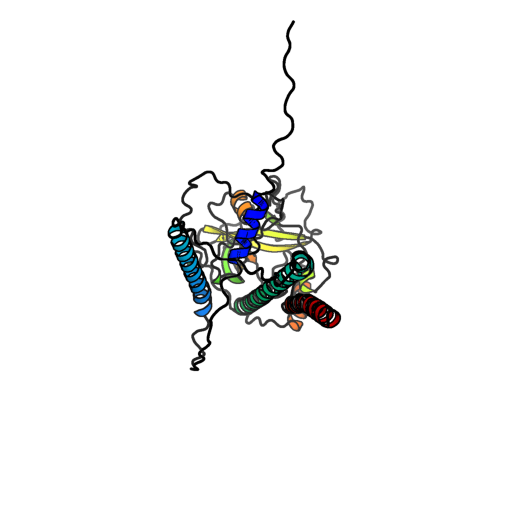OM 2346 C C . TYR A 1 287 ? -1.244 10.301 -2.669 1.00 78.69 287 TYR A C 1
ATOM 2348 O O . TYR A 1 287 ? -1.946 9.541 -3.343 1.00 78.69 287 TYR A O 1
ATOM 2356 N N . LEU A 1 288 ? -1.445 11.612 -2.612 1.00 80.38 288 LEU A N 1
ATOM 2357 C CA . LEU A 1 288 ? -2.408 12.290 -3.459 1.00 80.38 288 LEU A CA 1
ATOM 2358 C C . LEU A 1 288 ? -1.917 12.343 -4.912 1.00 80.38 288 LEU A C 1
ATOM 2360 O O . LEU A 1 288 ? -0.731 12.508 -5.211 1.00 80.38 288 LEU A O 1
ATOM 2364 N N . GLY A 1 289 ? -2.858 12.153 -5.837 1.00 70.25 289 GLY A N 1
ATOM 2365 C CA . GLY A 1 289 ? -2.612 12.312 -7.267 1.00 70.25 289 GLY A CA 1
ATOM 2366 C C . GLY A 1 289 ? -2.237 13.754 -7.618 1.00 70.25 289 GLY A C 1
ATOM 2367 O O . GLY A 1 289 ? -2.478 14.684 -6.851 1.00 70.25 289 GLY A O 1
ATOM 2368 N N . ALA A 1 290 ? -1.655 13.954 -8.803 1.00 70.75 290 ALA A N 1
ATOM 2369 C CA . ALA A 1 290 ? -1.340 15.302 -9.270 1.00 70.75 290 ALA A CA 1
ATOM 2370 C C . ALA A 1 290 ? -2.622 16.156 -9.345 1.00 70.75 290 ALA A C 1
ATOM 2372 O O . ALA A 1 290 ? -3.613 15.717 -9.925 1.00 70.75 290 ALA A O 1
ATOM 2373 N N . GLY A 1 291 ? -2.590 17.358 -8.761 1.00 67.62 291 GLY A N 1
ATOM 2374 C CA . GLY A 1 291 ? -3.719 18.292 -8.756 1.00 67.62 291 GLY A CA 1
ATOM 2375 C C . GLY A 1 291 ? -4.724 18.110 -7.611 1.00 67.62 291 GLY A C 1
ATOM 2376 O O . GLY A 1 291 ? -5.733 18.807 -7.602 1.00 67.62 291 GLY A O 1
ATOM 2377 N N . ILE A 1 292 ? -4.468 17.214 -6.649 1.00 75.25 292 ILE A N 1
ATOM 2378 C CA . ILE A 1 292 ? -5.292 17.058 -5.440 1.00 75.25 292 ILE A CA 1
ATOM 2379 C C . ILE A 1 292 ? -4.501 17.603 -4.247 1.00 75.25 292 ILE A C 1
ATOM 2381 O O . ILE A 1 292 ? -3.453 17.057 -3.910 1.00 75.25 292 ILE A O 1
ATOM 2385 N N . SER A 1 293 ? -4.985 18.687 -3.630 1.00 69.56 293 SER A N 1
ATOM 2386 C CA . SER A 1 293 ? -4.298 19.337 -2.503 1.00 69.56 293 SER A CA 1
ATOM 2387 C C . SER A 1 293 ? -4.542 18.643 -1.168 1.00 69.56 293 SER A C 1
ATOM 2389 O O . SER A 1 293 ? -3.637 18.583 -0.344 1.00 69.56 293 SER A O 1
ATOM 2391 N N . ASP A 1 294 ? -5.746 18.108 -0.961 1.00 73.88 294 ASP A N 1
ATOM 2392 C CA . ASP A 1 294 ? -6.148 17.484 0.295 1.00 73.88 294 ASP A CA 1
ATOM 2393 C C . ASP A 1 294 ? -6.928 16.194 0.022 1.00 73.88 294 ASP A C 1
ATOM 2395 O O . ASP A 1 294 ? -7.739 16.110 -0.905 1.00 73.88 294 ASP A O 1
ATOM 2399 N N . SER A 1 295 ? -6.696 15.176 0.856 1.00 80.81 295 SER A N 1
ATOM 2400 C CA . SER A 1 295 ? -7.432 13.906 0.780 1.00 80.81 295 SER A CA 1
ATOM 2401 C C . SER A 1 295 ? -8.874 14.031 1.276 1.00 80.81 295 SER A C 1
ATOM 2403 O O . SER A 1 295 ? -9.694 13.159 1.001 1.00 80.81 295 SER A O 1
ATOM 2405 N N . TYR A 1 296 ? -9.173 15.095 2.022 1.00 81.88 296 TYR A N 1
ATOM 2406 C CA . TYR A 1 296 ? -10.396 15.278 2.791 1.00 81.88 296 TYR A CA 1
ATOM 2407 C C . TYR A 1 296 ? -11.040 16.638 2.494 1.00 81.88 296 TYR A C 1
ATOM 2409 O O . TYR A 1 296 ? -10.354 17.653 2.402 1.00 81.88 296 TYR A O 1
ATOM 2417 N N . ASP A 1 297 ? -12.368 16.660 2.366 1.00 74.75 297 ASP A N 1
ATOM 2418 C CA . ASP A 1 297 ? -13.148 17.822 1.919 1.00 74.75 297 ASP A CA 1
ATOM 2419 C C . ASP A 1 297 ? -13.496 18.839 3.022 1.00 74.75 297 ASP A C 1
ATOM 2421 O O . ASP A 1 297 ? -14.156 19.846 2.752 1.00 74.75 297 ASP A O 1
ATOM 2425 N N . GLY A 1 298 ? -13.092 18.587 4.270 1.00 76.19 298 GLY A N 1
ATOM 2426 C CA . GLY A 1 298 ? -13.410 19.457 5.405 1.00 76.19 298 GLY A CA 1
ATOM 2427 C C . GLY A 1 298 ? -14.825 19.288 5.968 1.00 76.19 298 GLY A C 1
ATOM 2428 O O . GLY A 1 298 ? -15.113 19.866 7.016 1.00 76.19 298 GLY A O 1
ATOM 2429 N N . LYS A 1 299 ? -15.698 18.507 5.317 1.00 75.62 299 LYS A N 1
ATOM 2430 C CA . LYS A 1 299 ? -17.139 18.443 5.621 1.00 75.62 299 LYS A CA 1
ATOM 2431 C C . LYS A 1 299 ? -17.633 17.064 6.060 1.00 75.62 299 LYS A C 1
ATOM 2433 O O . LYS A 1 299 ? -18.654 16.989 6.738 1.00 75.62 299 LYS A O 1
ATOM 2438 N N . SER A 1 300 ? -16.966 15.992 5.644 1.00 80.62 300 SER A N 1
ATOM 2439 C CA . SER A 1 300 ? -17.396 14.604 5.870 1.00 80.62 300 SER A CA 1
ATOM 2440 C C . SER A 1 300 ? -16.436 13.823 6.789 1.00 80.62 300 SER A C 1
ATOM 2442 O O . SER A 1 300 ? -15.599 14.390 7.469 1.00 80.62 300 SER A O 1
ATOM 2444 N N . ASN A 1 301 ? -16.522 12.501 6.867 1.00 84.12 301 ASN A N 1
ATOM 2445 C CA . ASN A 1 301 ? -15.426 11.666 7.383 1.00 84.12 301 ASN A CA 1
ATOM 2446 C C . ASN A 1 301 ? -14.776 10.875 6.237 1.00 84.12 301 ASN A C 1
ATOM 2448 O O . ASN A 1 301 ? -14.265 9.773 6.436 1.00 84.12 301 ASN A O 1
ATOM 2452 N N . LYS A 1 302 ? -14.852 11.413 5.010 1.00 87.31 302 LYS A N 1
ATOM 2453 C CA . LYS A 1 302 ? -14.511 10.701 3.784 1.00 87.31 302 LYS A CA 1
ATOM 2454 C C . LYS A 1 302 ? -13.234 11.222 3.147 1.00 87.31 302 LYS A C 1
ATOM 2456 O O . LYS A 1 302 ? -13.102 12.398 2.833 1.00 87.31 302 LYS A O 1
ATOM 2461 N N . PHE A 1 303 ? -12.331 10.293 2.895 1.00 91.19 303 PHE A N 1
ATOM 2462 C CA . PHE A 1 303 ? -11.019 10.512 2.327 1.00 91.19 303 PHE A CA 1
ATOM 2463 C C . PHE A 1 303 ? -10.933 9.883 0.935 1.00 91.19 303 PHE A C 1
ATOM 2465 O O . PHE A 1 303 ? -11.526 8.839 0.655 1.00 91.19 303 PHE A O 1
ATOM 2472 N N . ILE A 1 304 ? -10.163 10.504 0.048 1.00 89.94 304 ILE A N 1
ATOM 2473 C CA . ILE A 1 304 ? -9.921 10.002 -1.313 1.00 89.94 304 ILE A CA 1
ATOM 2474 C C . ILE A 1 304 ? -8.767 8.985 -1.311 1.00 89.94 304 ILE A C 1
ATOM 2476 O O . ILE A 1 304 ? -8.775 8.010 -2.073 1.00 89.94 304 ILE A O 1
ATOM 2480 N N . ALA A 1 305 ? -7.779 9.205 -0.440 1.00 90.94 305 ALA A N 1
ATOM 2481 C CA . ALA A 1 305 ? -6.565 8.412 -0.273 1.00 90.94 305 ALA A CA 1
ATOM 2482 C C . ALA A 1 305 ? -6.237 8.146 1.200 1.00 90.94 305 ALA A C 1
ATOM 2484 O O . ALA A 1 305 ? -6.576 8.956 2.066 1.00 90.94 305 ALA A O 1
ATOM 2485 N N . MET A 1 306 ? -5.524 7.048 1.474 1.00 92.94 306 MET A N 1
ATOM 2486 C CA . MET A 1 306 ? -4.908 6.775 2.785 1.00 92.94 306 MET A CA 1
ATOM 2487 C C . MET A 1 306 ? -3.657 7.650 2.993 1.00 92.94 306 MET A C 1
ATOM 2489 O O . MET A 1 306 ? -2.567 7.151 3.271 1.00 92.94 306 MET A O 1
ATOM 2493 N N . ASP A 1 307 ? -3.807 8.959 2.797 1.00 90.81 307 ASP A N 1
ATOM 2494 C CA . ASP A 1 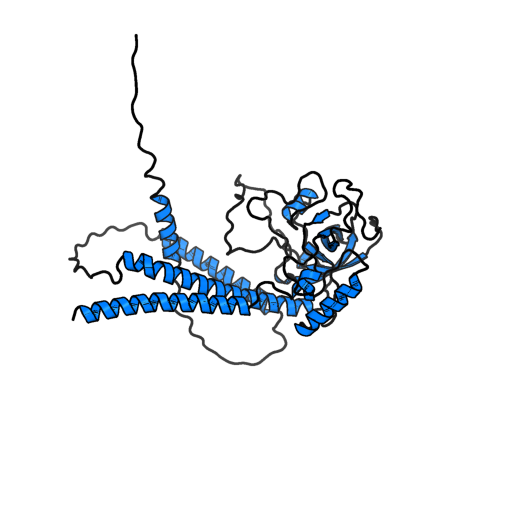307 ? -2.744 9.943 2.979 1.00 90.81 307 ASP A CA 1
ATOM 2495 C C . ASP A 1 307 ? -2.556 10.259 4.462 1.00 90.81 307 ASP A C 1
ATOM 2497 O O . ASP A 1 307 ? -3.412 10.873 5.107 1.00 90.81 307 ASP A O 1
ATOM 2501 N N . LEU A 1 308 ? -1.412 9.843 5.001 1.00 89.44 308 LEU A N 1
ATOM 2502 C CA . LEU A 1 308 ? -1.131 9.931 6.430 1.00 89.44 308 LEU A CA 1
ATOM 2503 C C . LEU A 1 308 ? -0.903 11.366 6.903 1.00 89.44 308 LEU A C 1
ATOM 2505 O O . LEU A 1 308 ? -1.187 11.653 8.065 1.00 89.44 308 LEU A O 1
ATOM 2509 N N . PHE A 1 309 ? -0.476 12.283 6.026 1.00 87.50 309 PHE A N 1
ATOM 2510 C CA . PHE A 1 309 ? -0.385 13.701 6.384 1.00 87.50 309 PHE A CA 1
ATOM 2511 C C . PHE A 1 309 ? -1.768 14.321 6.567 1.00 87.50 309 PHE A C 1
ATOM 2513 O O . PHE A 1 309 ? -2.026 14.942 7.602 1.00 87.50 309 PHE A O 1
ATOM 2520 N N . SER A 1 310 ? -2.677 14.124 5.603 1.00 88.75 310 SER A N 1
ATOM 2521 C CA . SER A 1 310 ? -4.065 14.586 5.732 1.00 88.75 310 SER A CA 1
ATOM 2522 C C . SER A 1 310 ? -4.737 13.989 6.967 1.00 88.75 310 SER A C 1
ATOM 2524 O O . SER A 1 310 ? -5.431 14.704 7.689 1.00 88.75 310 SER A O 1
ATOM 2526 N N . ILE A 1 311 ? -4.506 12.701 7.242 1.00 90.75 311 ILE A N 1
ATOM 2527 C CA . ILE A 1 311 ? -5.065 12.013 8.412 1.00 90.75 311 ILE A CA 1
ATOM 2528 C C . ILE A 1 311 ? -4.510 12.597 9.721 1.00 90.75 311 ILE A C 1
ATOM 2530 O O . ILE A 1 311 ? -5.286 12.932 10.618 1.00 90.75 311 ILE A O 1
ATOM 2534 N N . ALA A 1 312 ? -3.192 12.790 9.825 1.00 90.50 312 ALA A N 1
ATOM 2535 C CA . ALA A 1 312 ? -2.575 13.404 11.001 1.00 90.50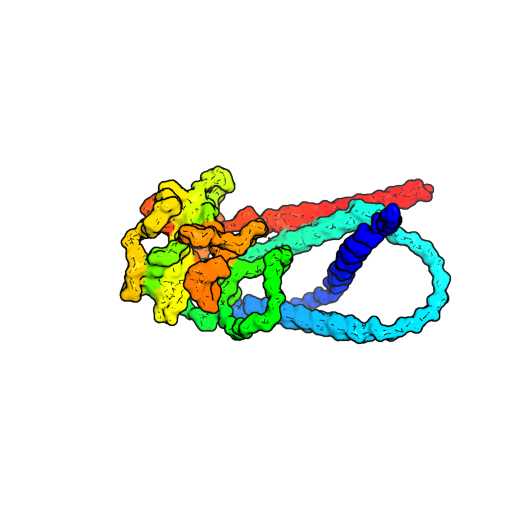 312 ALA A CA 1
ATOM 2536 C C . ALA A 1 312 ? -3.121 14.818 11.256 1.00 90.50 312 ALA A C 1
ATOM 2538 O O . ALA A 1 312 ? -3.505 15.145 12.380 1.00 90.50 312 ALA A O 1
ATOM 2539 N N . LYS A 1 313 ? -3.239 15.634 10.200 1.00 89.25 313 LYS A N 1
ATOM 2540 C CA . LYS A 1 313 ? -3.809 16.988 10.260 1.00 89.25 313 LYS A CA 1
ATOM 2541 C C . LYS A 1 313 ? -5.279 16.976 10.687 1.00 89.25 313 LYS A C 1
ATOM 2543 O O . LYS A 1 313 ? -5.670 17.796 11.515 1.00 89.25 313 LYS A O 1
ATOM 2548 N N . TYR A 1 314 ? -6.080 16.052 10.154 1.00 90.19 314 TYR A N 1
ATOM 2549 C CA . TYR A 1 314 ? -7.505 15.918 10.471 1.00 90.19 314 TYR A CA 1
ATOM 2550 C C . TYR A 1 314 ? -7.740 15.638 11.959 1.00 90.19 314 TYR A C 1
ATOM 2552 O O . TYR A 1 314 ? -8.527 16.332 12.604 1.00 90.19 314 TYR A O 1
ATOM 2560 N N . TYR A 1 315 ? -6.998 14.685 12.526 1.00 91.31 315 TYR A N 1
ATOM 2561 C CA . TYR A 1 315 ? -7.087 14.346 13.949 1.00 91.31 315 TYR A CA 1
ATOM 2562 C C . TYR A 1 315 ? -6.241 15.244 14.861 1.00 91.31 315 TYR A C 1
ATOM 2564 O O . TYR A 1 315 ? -6.268 15.062 16.077 1.00 91.31 315 TYR A O 1
ATOM 2572 N N . LYS A 1 316 ? -5.510 16.217 14.296 1.00 91.56 316 LYS A N 1
ATOM 2573 C CA . LYS A 1 316 ? -4.577 17.101 15.015 1.00 91.56 316 LYS A CA 1
ATOM 2574 C C . LYS A 1 316 ? -3.521 16.316 15.806 1.00 91.56 316 LYS A C 1
ATOM 2576 O O . LYS A 1 316 ? -3.185 16.675 16.934 1.00 91.56 316 LYS A O 1
ATOM 2581 N N . LEU A 1 317 ? -3.017 15.231 15.219 1.00 88.88 317 LEU A N 1
ATOM 2582 C CA . LEU A 1 317 ? -1.959 14.425 15.819 1.00 88.88 317 LEU A CA 1
ATOM 2583 C C . LEU A 1 317 ? -0.619 15.174 15.749 1.00 88.88 317 LEU A C 1
ATOM 2585 O O . LEU A 1 317 ? -0.328 15.809 14.733 1.00 88.88 317 LEU A O 1
ATOM 2589 N N . PRO A 1 318 ? 0.228 15.074 16.788 1.00 88.12 318 PRO A N 1
ATOM 2590 C CA . PRO A 1 318 ? 1.553 15.690 16.783 1.00 88.12 318 PRO A CA 1
ATOM 2591 C C . PRO A 1 318 ? 2.576 14.916 15.929 1.00 88.12 318 PRO A C 1
ATOM 2593 O O . PRO A 1 318 ? 3.719 15.346 15.808 1.00 88.12 318 PRO A O 1
ATOM 2596 N N . TYR A 1 319 ? 2.184 13.779 15.349 1.00 88.00 319 TYR A N 1
ATOM 2597 C CA . TYR A 1 319 ? 3.020 12.902 14.530 1.00 88.00 319 TYR A CA 1
ATOM 2598 C C . TYR A 1 319 ? 2.208 12.254 13.401 1.00 88.00 319 TYR A C 1
ATOM 2600 O O . TYR A 1 319 ? 0.975 12.275 13.402 1.00 88.00 319 TYR A O 1
ATOM 2608 N N . ILE A 1 320 ? 2.913 11.643 12.446 1.00 89.75 320 ILE A N 1
ATOM 2609 C CA . ILE A 1 320 ? 2.310 10.838 11.379 1.00 89.75 320 ILE A CA 1
ATOM 2610 C C . ILE A 1 320 ? 2.009 9.439 11.939 1.00 89.75 320 ILE A C 1
ATOM 2612 O O . ILE A 1 320 ? 2.950 8.746 12.337 1.00 89.75 320 ILE A O 1
ATOM 2616 N N . PRO A 1 321 ? 0.740 9.001 11.994 1.00 93.06 321 PRO A N 1
ATOM 2617 C CA . PRO A 1 321 ? 0.400 7.715 12.587 1.00 93.06 321 PRO A CA 1
ATOM 2618 C C . PRO A 1 321 ? 0.832 6.551 11.691 1.00 93.06 321 PRO A C 1
ATOM 2620 O O . PRO A 1 321 ? 0.812 6.648 10.461 1.00 93.06 321 PRO A O 1
ATOM 2623 N N . LEU A 1 322 ? 1.182 5.422 12.311 1.00 94.50 322 LEU A N 1
ATOM 2624 C CA . LEU A 1 322 ? 1.439 4.172 11.598 1.00 94.50 322 LEU A CA 1
ATOM 2625 C C . LEU A 1 322 ? 0.158 3.694 10.904 1.00 94.50 322 LEU A C 1
ATOM 2627 O O . LEU A 1 322 ? -0.902 3.681 11.525 1.00 94.50 322 LEU A O 1
ATOM 2631 N N . LEU A 1 323 ? 0.264 3.268 9.644 1.00 96.12 323 LEU A N 1
ATOM 2632 C CA . LEU A 1 323 ? -0.830 2.629 8.918 1.00 96.12 323 LEU A CA 1
ATOM 2633 C C . LEU A 1 323 ? -0.643 1.117 8.898 1.00 96.12 323 LEU A C 1
ATOM 2635 O O . LEU A 1 323 ? 0.408 0.608 8.493 1.00 96.12 323 LEU A O 1
ATOM 2639 N N . VAL A 1 324 ? -1.694 0.407 9.283 1.00 97.06 324 VAL A N 1
ATOM 2640 C CA . VAL A 1 324 ? -1.748 -1.050 9.221 1.00 97.06 324 VAL A CA 1
ATOM 2641 C C . VAL A 1 324 ? -3.070 -1.495 8.615 1.00 97.06 324 VAL A C 1
ATOM 2643 O O . VAL A 1 324 ? -4.097 -0.847 8.806 1.00 97.06 324 VAL A O 1
ATOM 2646 N N . ASP A 1 325 ? -3.059 -2.614 7.906 1.00 96.62 325 ASP A N 1
ATOM 2647 C CA . ASP A 1 325 ? -4.287 -3.279 7.477 1.00 96.62 325 ASP A CA 1
ATOM 2648 C C . ASP A 1 325 ? -4.592 -4.417 8.454 1.00 96.62 325 ASP A C 1
ATOM 2650 O O . ASP A 1 325 ? -3.718 -5.238 8.739 1.00 96.62 325 ASP A O 1
ATOM 2654 N N . ALA A 1 326 ? -5.823 -4.485 8.965 1.00 94.69 326 ALA A N 1
ATOM 2655 C CA . ALA A 1 326 ? -6.303 -5.652 9.691 1.00 94.69 326 ALA A CA 1
ATOM 2656 C C . ALA A 1 326 ? -6.131 -6.886 8.800 1.00 94.69 326 ALA A C 1
ATOM 2658 O O . ALA A 1 326 ? -6.466 -6.863 7.609 1.00 94.69 326 ALA A O 1
ATOM 2659 N N . PHE A 1 327 ? -5.571 -7.949 9.374 1.00 91.75 327 PHE A N 1
ATOM 2660 C CA . PHE A 1 327 ? -4.995 -9.025 8.586 1.00 91.75 327 PHE A CA 1
ATOM 2661 C C . PHE A 1 327 ? -5.390 -10.399 9.111 1.00 91.75 327 PHE A C 1
ATOM 2663 O O . PHE A 1 327 ? -5.197 -10.719 10.285 1.00 91.75 327 PHE A O 1
ATOM 2670 N N . TYR A 1 328 ? -5.902 -11.243 8.217 1.00 87.94 328 TYR A N 1
ATOM 2671 C CA . TYR A 1 328 ? -6.149 -12.648 8.514 1.00 87.94 328 TYR A CA 1
ATOM 2672 C C . TYR A 1 328 ? -4.860 -13.456 8.313 1.00 87.94 328 TYR A C 1
ATOM 2674 O O . TYR A 1 328 ? -4.539 -13.875 7.200 1.00 87.94 328 TYR A O 1
ATOM 2682 N N . HIS A 1 329 ? -4.100 -13.642 9.393 1.00 84.62 329 HIS A N 1
ATOM 2683 C CA . HIS A 1 329 ? -2.847 -14.394 9.362 1.00 84.62 329 HIS A CA 1
ATOM 2684 C C . HIS A 1 329 ? -3.081 -15.890 9.109 1.00 84.62 329 HIS A C 1
ATOM 2686 O O . HIS A 1 329 ? -3.894 -16.527 9.779 1.00 84.62 329 HIS A O 1
ATOM 2692 N N . ILE A 1 330 ? -2.316 -16.449 8.169 1.00 81.75 330 ILE A N 1
ATOM 2693 C CA . ILE A 1 330 ? -2.285 -17.878 7.857 1.00 81.75 330 ILE A CA 1
ATOM 2694 C C . ILE A 1 330 ? -0.898 -18.402 8.260 1.00 81.75 330 ILE A C 1
ATOM 2696 O O . ILE A 1 330 ? 0.079 -18.035 7.606 1.00 81.75 330 ILE A O 1
ATOM 2700 N N . PRO A 1 331 ? -0.786 -19.242 9.306 1.00 78.81 331 PRO A N 1
ATOM 2701 C CA . PRO A 1 331 ? 0.499 -19.790 9.733 1.00 78.81 331 PRO A CA 1
ATOM 2702 C C . PRO A 1 331 ? 1.187 -20.577 8.617 1.00 78.81 331 PRO A C 1
ATOM 2704 O O . PRO A 1 331 ? 0.532 -21.345 7.909 1.00 78.81 331 PRO A O 1
ATOM 2707 N N . ASN A 1 332 ? 2.510 -20.426 8.497 1.00 76.06 332 ASN A N 1
ATOM 2708 C CA . ASN A 1 332 ? 3.327 -21.076 7.464 1.00 76.06 332 ASN A CA 1
ATOM 2709 C C . ASN A 1 332 ? 2.809 -20.827 6.037 1.00 76.06 332 ASN A C 1
ATOM 2711 O O . ASN A 1 332 ? 2.807 -21.736 5.202 1.00 76.06 332 ASN A O 1
ATOM 2715 N N . PHE A 1 333 ? 2.333 -19.611 5.758 1.00 80.56 333 PHE A N 1
ATOM 2716 C CA . PHE A 1 333 ? 1.882 -19.246 4.422 1.00 80.56 333 PHE A CA 1
ATOM 2717 C C . PHE A 1 333 ? 3.014 -19.430 3.404 1.00 80.56 333 PHE A C 1
ATOM 2719 O O . PHE A 1 333 ? 4.072 -18.813 3.503 1.00 80.56 333 PHE A O 1
ATOM 2726 N N . VAL A 1 334 ? 2.762 -20.265 2.398 1.00 79.69 334 VAL A N 1
ATOM 2727 C CA . VAL A 1 334 ? 3.636 -20.432 1.237 1.00 79.69 334 VAL A CA 1
ATOM 2728 C C . VAL A 1 334 ? 2.869 -19.956 0.020 1.00 79.69 334 VAL A C 1
ATOM 2730 O O . VAL A 1 334 ? 1.791 -20.465 -0.288 1.00 79.69 334 VAL A O 1
ATOM 2733 N N . TYR A 1 335 ? 3.427 -18.973 -0.678 1.00 79.31 335 TYR A N 1
ATOM 2734 C CA . TYR A 1 335 ? 2.798 -18.456 -1.879 1.00 79.31 335 TYR A CA 1
ATOM 2735 C C . TYR A 1 335 ? 2.856 -19.489 -3.012 1.00 79.31 335 TYR A C 1
ATOM 2737 O O . TYR A 1 335 ? 3.919 -19.992 -3.374 1.00 79.31 335 TYR A O 1
ATOM 2745 N N . SER A 1 336 ? 1.699 -19.784 -3.603 1.00 79.81 336 SER A N 1
ATOM 2746 C CA . SER A 1 336 ? 1.580 -20.598 -4.811 1.00 79.81 336 SER A CA 1
ATOM 2747 C C . SER A 1 336 ? 0.445 -20.050 -5.656 1.00 79.81 336 SER A C 1
ATOM 2749 O O . SER A 1 336 ? -0.697 -20.075 -5.225 1.00 79.81 336 SER A O 1
ATOM 2751 N N . GLU A 1 337 ? 0.731 -19.587 -6.871 1.00 72.62 337 GLU A N 1
ATOM 2752 C CA . GLU A 1 337 ? -0.239 -18.892 -7.732 1.00 72.62 337 GLU A CA 1
ATOM 2753 C C . GLU A 1 337 ? -1.564 -19.659 -7.916 1.00 72.62 337 GLU A C 1
ATOM 2755 O O . GLU A 1 337 ? -2.647 -19.083 -7.791 1.00 72.62 337 GLU A O 1
ATOM 2760 N N . LYS A 1 338 ? -1.497 -20.985 -8.112 1.00 73.56 338 LYS A N 1
ATOM 2761 C CA . LYS A 1 338 ? -2.690 -21.838 -8.214 1.00 73.56 338 LYS A CA 1
ATOM 2762 C C . LYS A 1 338 ? -3.474 -21.877 -6.899 1.00 73.56 338 LYS A C 1
ATOM 2764 O O . LYS A 1 338 ? -4.683 -21.657 -6.908 1.00 73.56 338 LYS A O 1
ATOM 2769 N N . GLN A 1 339 ? -2.798 -22.114 -5.775 1.00 69.06 339 GLN A N 1
ATOM 2770 C CA . GLN A 1 339 ? -3.451 -22.153 -4.463 1.00 69.06 339 GLN A CA 1
ATOM 2771 C C . GLN A 1 339 ? -3.995 -20.781 -4.056 1.00 69.06 339 GLN A C 1
ATOM 2773 O O . GLN A 1 339 ? -5.078 -20.721 -3.491 1.00 69.06 339 GLN A O 1
ATOM 2778 N N . THR A 1 340 ? -3.313 -19.688 -4.402 1.00 67.12 340 THR A N 1
ATOM 2779 C CA . THR A 1 340 ? -3.762 -18.303 -4.212 1.00 67.12 340 THR A CA 1
ATOM 2780 C C . THR A 1 340 ? -5.116 -18.094 -4.884 1.00 67.12 340 THR A C 1
ATOM 2782 O O . THR A 1 340 ? -6.043 -17.619 -4.244 1.00 67.12 340 THR A O 1
ATOM 2785 N N . SER A 1 341 ? -5.300 -18.516 -6.141 1.00 66.75 341 SER A N 1
ATOM 2786 C CA . SER A 1 341 ? -6.613 -18.395 -6.803 1.00 66.75 341 SER A CA 1
ATOM 2787 C C . SER A 1 341 ? -7.729 -19.183 -6.093 1.00 66.75 341 SER A C 1
ATOM 2789 O O . SER A 1 341 ? -8.847 -18.685 -5.933 1.00 66.75 341 SER A O 1
ATOM 2791 N N . GLU A 1 342 ? -7.427 -20.383 -5.588 1.00 74.12 342 GLU A N 1
ATOM 2792 C CA . GLU A 1 342 ? -8.378 -21.207 -4.833 1.00 74.12 342 GLU A CA 1
ATOM 2793 C C . GLU A 1 342 ? -8.681 -20.620 -3.443 1.00 74.12 342 GLU A C 1
ATOM 2795 O O . GLU A 1 342 ? -9.837 -20.602 -3.012 1.00 74.12 342 GLU A O 1
ATOM 2800 N N . ASN A 1 343 ? -7.664 -20.114 -2.746 1.00 70.44 343 ASN A N 1
ATOM 2801 C CA . ASN A 1 343 ? -7.772 -19.466 -1.440 1.00 70.44 343 ASN A CA 1
ATOM 2802 C C . ASN A 1 343 ? -8.553 -18.163 -1.546 1.00 70.44 343 ASN A C 1
ATOM 2804 O O . ASN A 1 343 ? -9.465 -17.932 -0.762 1.00 70.44 343 ASN A O 1
ATOM 2808 N N . SER A 1 344 ? -8.271 -17.369 -2.571 1.00 67.19 344 SER A N 1
ATOM 2809 C CA . SER A 1 344 ? -9.022 -16.183 -2.963 1.00 67.19 344 SER A CA 1
ATOM 2810 C C . SER A 1 344 ? -10.512 -16.481 -3.158 1.00 67.19 344 SER A C 1
ATOM 2812 O O . SER A 1 344 ? -11.358 -15.752 -2.633 1.00 67.19 344 SER A O 1
ATOM 2814 N N . LEU A 1 345 ? -10.855 -17.588 -3.828 1.00 68.38 345 LEU A N 1
ATOM 2815 C CA . LEU A 1 345 ? -12.244 -18.025 -4.004 1.00 68.38 345 LEU A CA 1
ATOM 2816 C C . LEU A 1 345 ? -12.881 -18.510 -2.689 1.00 68.38 345 LEU A C 1
ATOM 2818 O O . LEU A 1 345 ? -14.035 -18.186 -2.405 1.00 68.38 345 LEU A O 1
ATOM 2822 N N . LYS A 1 346 ? -12.146 -19.271 -1.869 1.00 74.06 346 LYS A N 1
ATOM 2823 C CA . LYS A 1 346 ? -12.622 -19.736 -0.553 1.00 74.06 346 LYS A CA 1
ATOM 2824 C C . LYS A 1 346 ? -12.835 -18.571 0.417 1.00 74.06 346 LYS A C 1
ATOM 2826 O O . LYS A 1 346 ? -13.885 -18.496 1.046 1.00 74.06 346 LYS A O 1
ATOM 2831 N N . ALA A 1 347 ? -11.882 -17.646 0.499 1.00 67.31 347 ALA A N 1
ATOM 2832 C CA . ALA A 1 347 ? -11.948 -16.447 1.328 1.00 67.31 347 ALA A CA 1
ATOM 2833 C C . ALA A 1 347 ? -13.080 -15.518 0.879 1.00 67.31 347 ALA A C 1
ATOM 2835 O O . ALA A 1 347 ? -13.793 -14.988 1.725 1.00 67.31 347 ALA A O 1
ATOM 2836 N N . SER A 1 348 ? -13.300 -15.380 -0.436 1.00 64.69 348 SER A N 1
ATOM 2837 C CA . SER A 1 348 ? -14.467 -14.678 -0.985 1.00 64.69 348 SER A CA 1
ATOM 2838 C C . SER A 1 348 ? -15.771 -15.259 -0.447 1.00 64.69 348 SER A C 1
ATOM 2840 O O . SER A 1 348 ? -16.575 -14.531 0.125 1.00 64.69 348 SER A O 1
ATOM 2842 N N . LYS A 1 349 ? -15.955 -16.579 -0.566 1.00 68.75 349 LYS A N 1
ATOM 2843 C CA . LYS A 1 349 ? -17.169 -17.264 -0.095 1.00 68.75 349 LYS A CA 1
ATOM 2844 C C . LYS A 1 349 ? -17.338 -17.192 1.423 1.00 68.75 349 LYS A C 1
ATOM 2846 O O . LYS A 1 349 ? -18.454 -17.094 1.912 1.00 68.75 349 LYS A O 1
ATOM 2851 N N . ALA A 1 350 ? -16.240 -17.229 2.177 1.00 65.81 350 ALA A N 1
ATOM 2852 C CA . ALA A 1 350 ? -16.277 -17.139 3.635 1.00 65.81 350 ALA A CA 1
ATOM 2853 C C . ALA A 1 350 ? -16.577 -15.717 4.150 1.00 65.81 350 ALA A C 1
ATOM 2855 O O . ALA A 1 350 ? -17.090 -15.570 5.258 1.00 65.81 350 ALA A O 1
ATOM 2856 N N . GLN A 1 351 ? -16.251 -14.676 3.373 1.00 63.50 351 GLN A N 1
ATOM 2857 C CA . GLN A 1 351 ? -16.454 -13.269 3.742 1.00 63.50 351 GLN A CA 1
ATOM 2858 C C . GLN A 1 351 ? -17.737 -12.647 3.159 1.00 63.50 351 GLN A C 1
ATOM 2860 O O . GLN A 1 351 ? -18.095 -11.552 3.584 1.00 63.50 351 GLN A O 1
ATOM 2865 N N . GLU A 1 352 ? -18.454 -13.322 2.249 1.00 56.88 352 GLU A N 1
ATOM 2866 C CA . GLU A 1 352 ? -19.683 -12.815 1.595 1.00 56.88 352 GLU A CA 1
ATOM 2867 C C . GLU A 1 352 ? -20.760 -12.311 2.577 1.00 56.88 352 GLU A C 1
ATOM 2869 O O . GLU A 1 352 ? -21.575 -11.466 2.216 1.00 56.88 352 GLU A O 1
ATOM 2874 N N . SER A 1 353 ? -20.751 -12.774 3.831 1.00 57.69 353 SER A N 1
ATOM 2875 C CA . SER A 1 353 ? -21.718 -12.372 4.858 1.00 57.69 353 SER A CA 1
ATOM 2876 C C . SER A 1 353 ? -21.162 -11.465 5.963 1.00 57.69 353 SER A C 1
ATOM 2878 O O . SER A 1 353 ? -21.911 -11.132 6.883 1.00 57.69 353 SER A O 1
ATOM 2880 N N . LYS A 1 354 ? -19.872 -11.088 5.940 1.00 76.12 354 LYS A N 1
ATOM 2881 C CA . LYS A 1 354 ? -19.243 -10.312 7.025 1.00 76.12 354 LYS A CA 1
ATOM 2882 C C . LYS A 1 354 ? -18.377 -9.175 6.484 1.00 76.12 354 LYS A C 1
ATOM 2884 O O . LYS A 1 354 ? -17.300 -9.395 5.939 1.00 76.12 354 LYS A O 1
ATOM 2889 N N . TYR A 1 355 ? -18.850 -7.954 6.706 1.00 82.94 355 TYR A N 1
ATOM 2890 C CA . TYR A 1 355 ? -18.150 -6.713 6.395 1.00 82.94 355 TYR A CA 1
ATOM 2891 C C . TYR A 1 355 ? -17.656 -6.038 7.684 1.00 82.94 355 TYR A C 1
ATOM 2893 O O . TYR A 1 355 ? -18.349 -6.147 8.696 1.00 82.94 355 TYR A O 1
ATOM 2901 N N . PRO A 1 356 ? -16.525 -5.310 7.655 1.00 89.00 356 PRO A N 1
ATOM 2902 C CA . PRO A 1 356 ? -15.622 -5.106 6.516 1.00 89.00 356 PRO A CA 1
ATOM 2903 C C . PRO A 1 356 ? -14.833 -6.361 6.108 1.00 89.00 356 PRO A C 1
ATOM 2905 O O . PRO A 1 356 ? -14.479 -7.200 6.931 1.00 89.00 356 PRO A O 1
ATOM 2908 N N . MET A 1 357 ? -14.540 -6.488 4.813 1.00 87.06 357 MET A N 1
ATOM 2909 C CA . MET A 1 357 ? -13.727 -7.574 4.266 1.00 87.06 357 MET A CA 1
ATOM 2910 C C . MET A 1 357 ? -12.257 -7.349 4.614 1.00 87.06 357 MET A C 1
ATOM 2912 O O . MET A 1 357 ? -11.598 -6.484 4.030 1.00 87.06 357 MET A O 1
ATOM 2916 N N . VAL A 1 358 ? -11.759 -8.139 5.560 1.00 89.06 358 VAL A N 1
ATOM 2917 C CA . VAL A 1 358 ? -10.375 -8.100 6.053 1.00 89.06 358 VAL A CA 1
ATOM 2918 C C . VAL A 1 358 ? -9.395 -8.548 4.962 1.00 89.06 358 VAL A C 1
ATOM 2920 O O . VAL A 1 358 ? -9.727 -9.403 4.126 1.00 89.06 358 VAL A O 1
ATOM 2923 N N . ALA A 1 359 ? -8.186 -7.980 4.982 1.00 88.50 359 ALA A N 1
ATOM 2924 C CA . ALA A 1 359 ? -7.119 -8.340 4.060 1.00 88.50 359 ALA A CA 1
ATOM 2925 C C . ALA A 1 359 ? -6.575 -9.751 4.345 1.00 88.50 359 ALA A C 1
ATOM 2927 O O . ALA A 1 359 ? -6.479 -10.187 5.496 1.00 88.50 359 ALA A O 1
ATOM 2928 N N . ILE A 1 360 ? -6.204 -10.459 3.280 1.00 85.94 360 ILE A N 1
ATOM 2929 C CA . ILE A 1 360 ? -5.604 -11.802 3.329 1.00 85.94 360 ILE A CA 1
ATOM 2930 C C . ILE A 1 360 ? -4.214 -11.784 2.668 1.00 85.94 360 ILE A C 1
ATOM 2932 O O . ILE A 1 360 ? -3.938 -10.865 1.892 1.00 85.94 360 ILE A O 1
ATOM 2936 N N . PRO A 1 361 ? -3.335 -12.777 2.912 1.00 86.38 361 PRO A N 1
ATOM 2937 C CA . PRO A 1 361 ? -1.997 -12.817 2.306 1.00 86.38 361 PRO A CA 1
ATOM 2938 C C . PRO A 1 361 ? -1.990 -12.621 0.779 1.00 86.38 361 PRO A C 1
ATOM 2940 O O . PRO A 1 361 ? -1.172 -11.866 0.245 1.00 86.38 361 PRO A O 1
ATOM 2943 N N . ASP A 1 362 ? -2.960 -13.212 0.078 1.00 81.94 362 ASP A N 1
ATOM 2944 C CA . ASP A 1 362 ? -3.116 -13.106 -1.379 1.00 81.94 362 ASP A CA 1
ATOM 2945 C C . ASP A 1 362 ? -3.256 -11.652 -1.870 1.00 81.94 362 ASP A C 1
ATOM 2947 O O . ASP A 1 362 ? -2.764 -11.301 -2.949 1.00 81.94 362 ASP A O 1
ATOM 2951 N N . ASP A 1 363 ? -3.869 -10.774 -1.065 1.00 84.62 363 ASP A N 1
ATOM 2952 C CA . ASP A 1 363 ? -4.058 -9.362 -1.410 1.00 84.62 363 ASP A CA 1
ATOM 2953 C C . ASP A 1 363 ? -2.717 -8.611 -1.510 1.00 84.62 363 ASP A C 1
ATOM 2955 O O . ASP A 1 363 ? -2.634 -7.604 -2.220 1.00 84.62 363 ASP A O 1
ATOM 2959 N N . TYR A 1 364 ? -1.652 -9.105 -0.871 1.00 87.00 364 TYR A N 1
ATOM 2960 C CA . TYR A 1 364 ? -0.309 -8.508 -0.917 1.00 87.00 364 TYR A CA 1
ATOM 2961 C C . TYR A 1 364 ? 0.599 -9.158 -1.953 1.00 87.00 364 TYR A C 1
ATOM 2963 O O . TYR A 1 364 ? 1.500 -8.493 -2.463 1.00 87.00 364 TYR A O 1
ATOM 2971 N N . MET A 1 365 ? 0.353 -10.421 -2.298 1.00 85.50 365 MET A N 1
ATOM 2972 C CA . MET A 1 365 ? 1.208 -11.168 -3.224 1.00 85.50 365 MET A CA 1
ATOM 2973 C C . MET A 1 365 ? 0.891 -10.942 -4.700 1.00 85.50 365 MET A C 1
ATOM 2975 O O . MET A 1 365 ? 1.712 -11.227 -5.570 1.00 85.50 365 MET A O 1
ATOM 2979 N N . LYS A 1 366 ? -0.284 -10.395 -5.006 1.00 79.56 366 LYS A N 1
ATOM 2980 C CA . LYS A 1 366 ? -0.725 -10.215 -6.387 1.00 79.56 366 LYS A CA 1
ATOM 2981 C C . LYS A 1 366 ? -0.379 -8.828 -6.931 1.00 79.56 366 LYS A C 1
ATOM 2983 O O . LYS A 1 366 ? -0.751 -7.802 -6.354 1.00 79.56 366 LYS A O 1
ATOM 2988 N N . PHE A 1 367 ? 0.314 -8.786 -8.067 1.00 78.94 367 PHE A N 1
ATOM 2989 C CA . PHE A 1 367 ? 0.807 -7.554 -8.692 1.00 78.94 367 PHE A CA 1
ATOM 2990 C C . PHE A 1 367 ? 0.186 -7.344 -10.075 1.00 78.94 367 PHE A C 1
ATOM 2992 O O . PHE A 1 367 ? 0.170 -8.259 -10.887 1.00 78.94 367 PHE A O 1
ATOM 2999 N N . TYR A 1 368 ? -0.255 -6.116 -10.373 1.00 72.31 368 TYR A N 1
ATOM 3000 C CA . TYR A 1 368 ? -0.796 -5.757 -11.694 1.00 72.31 368 TYR A CA 1
ATOM 3001 C C . TYR A 1 368 ? 0.247 -5.825 -12.818 1.00 72.31 368 TYR A C 1
ATOM 3003 O O . TYR A 1 368 ? -0.084 -6.129 -13.957 1.00 72.31 368 TYR A O 1
ATOM 3011 N N . ILE A 1 369 ? 1.503 -5.503 -12.500 1.00 80.00 369 ILE A N 1
ATOM 3012 C CA . ILE A 1 369 ? 2.633 -5.554 -13.430 1.00 80.00 369 ILE A CA 1
ATOM 3013 C C . ILE A 1 369 ? 3.614 -6.577 -12.872 1.00 80.00 369 ILE A C 1
ATOM 3015 O O . ILE A 1 369 ? 4.159 -6.386 -11.777 1.00 80.00 369 ILE A O 1
ATOM 3019 N N . THR A 1 370 ? 3.805 -7.669 -13.608 1.00 87.50 370 THR A N 1
ATOM 3020 C CA . THR A 1 370 ? 4.629 -8.799 -13.175 1.00 87.50 370 THR A CA 1
ATOM 3021 C C . THR A 1 370 ? 6.087 -8.616 -13.609 1.00 87.50 370 THR A C 1
ATOM 3023 O O . THR A 1 370 ? 6.379 -7.831 -14.520 1.00 87.50 370 THR A O 1
ATOM 3026 N N . PRO A 1 371 ? 7.038 -9.357 -13.009 1.00 90.12 371 PRO A N 1
ATOM 3027 C CA . PRO A 1 371 ? 8.415 -9.388 -13.499 1.00 90.12 371 PRO A CA 1
ATOM 3028 C C . PRO A 1 371 ? 8.503 -9.769 -14.984 1.00 90.12 371 PRO A C 1
ATOM 3030 O O . PRO A 1 371 ? 9.303 -9.188 -15.713 1.00 90.12 371 PRO A O 1
ATOM 3033 N N . ALA A 1 372 ? 7.641 -10.677 -15.455 1.00 90.81 372 ALA A N 1
ATOM 3034 C CA . ALA A 1 372 ? 7.573 -11.062 -16.864 1.00 90.81 372 ALA A CA 1
ATOM 3035 C C . ALA A 1 372 ? 7.186 -9.880 -17.769 1.00 90.81 372 ALA A C 1
ATOM 3037 O O . ALA A 1 372 ? 7.783 -9.699 -18.830 1.00 90.81 372 ALA A O 1
ATOM 3038 N N . THR A 1 373 ? 6.254 -9.025 -17.331 1.00 91.38 373 THR A N 1
ATOM 3039 C CA . THR A 1 373 ? 5.903 -7.793 -18.050 1.00 91.38 373 THR A CA 1
ATOM 3040 C C . THR A 1 373 ? 7.110 -6.861 -18.195 1.00 91.38 373 THR A C 1
ATOM 3042 O O . THR A 1 373 ? 7.353 -6.338 -19.281 1.00 91.38 373 THR A O 1
ATOM 3045 N N . HIS A 1 374 ? 7.910 -6.684 -17.137 1.00 91.69 374 HIS A N 1
ATOM 3046 C CA . HIS A 1 374 ? 9.132 -5.878 -17.220 1.00 91.69 374 HIS A CA 1
ATOM 3047 C C . HIS A 1 374 ? 10.167 -6.491 -18.169 1.00 91.69 374 HIS A C 1
ATOM 3049 O O . HIS A 1 374 ? 10.746 -5.760 -18.966 1.00 91.69 374 HIS A O 1
ATOM 3055 N N . VAL A 1 375 ? 10.342 -7.817 -18.164 1.00 95.81 375 VAL A N 1
ATOM 3056 C CA . VAL A 1 375 ? 11.222 -8.512 -19.122 1.00 95.81 375 VAL A CA 1
ATOM 3057 C C . VAL A 1 375 ? 10.764 -8.286 -20.564 1.00 95.81 375 VAL A C 1
ATOM 3059 O O . VAL A 1 375 ? 11.586 -7.961 -21.419 1.00 95.81 375 VAL A O 1
ATOM 3062 N N . ALA A 1 376 ? 9.461 -8.383 -20.844 1.00 96.00 376 ALA A N 1
ATOM 3063 C CA . ALA A 1 376 ? 8.926 -8.107 -22.177 1.00 96.00 376 ALA A CA 1
ATOM 3064 C C . ALA A 1 376 ? 9.243 -6.667 -22.632 1.00 96.00 376 ALA A C 1
ATOM 3066 O O . ALA A 1 376 ? 9.694 -6.452 -23.763 1.00 96.00 376 ALA A O 1
ATOM 3067 N N . TYR A 1 377 ? 9.097 -5.681 -21.739 1.00 95.75 377 TYR A N 1
ATOM 3068 C CA . TYR A 1 377 ? 9.480 -4.300 -22.033 1.00 95.75 377 TYR A CA 1
ATOM 3069 C C . TYR A 1 377 ? 10.993 -4.131 -22.200 1.00 95.75 377 TYR A C 1
ATOM 3071 O O . TYR A 1 377 ? 11.408 -3.442 -23.126 1.00 95.75 377 TYR A O 1
ATOM 3079 N N . MET A 1 378 ? 11.824 -4.772 -21.373 1.00 96.38 378 MET A N 1
ATOM 3080 C CA . MET A 1 378 ? 13.286 -4.757 -21.531 1.00 96.38 378 MET A CA 1
ATOM 3081 C C . MET A 1 378 ? 13.685 -5.234 -22.929 1.00 96.38 378 MET A C 1
ATOM 3083 O O . MET A 1 378 ? 14.423 -4.538 -23.626 1.00 96.38 378 MET A O 1
ATOM 3087 N N . VAL A 1 379 ? 13.148 -6.379 -23.367 1.00 97.62 379 VAL A N 1
ATOM 3088 C CA . VAL A 1 379 ? 13.393 -6.917 -24.713 1.00 97.62 379 VAL A CA 1
ATOM 3089 C C . VAL A 1 379 ? 12.945 -5.914 -25.772 1.00 97.62 379 VAL A C 1
ATOM 3091 O O . VAL A 1 379 ? 13.715 -5.599 -26.674 1.00 97.62 379 VAL A O 1
ATOM 3094 N N . THR A 1 380 ? 11.744 -5.351 -25.640 1.00 97.69 380 THR A N 1
ATOM 3095 C CA . THR A 1 380 ? 11.213 -4.355 -26.586 1.00 97.69 380 THR A CA 1
ATOM 3096 C C . THR A 1 380 ? 12.132 -3.136 -26.713 1.00 97.69 380 THR A C 1
ATOM 3098 O O . THR A 1 380 ? 12.506 -2.747 -27.818 1.00 97.69 380 THR A O 1
ATOM 3101 N N . TRP A 1 381 ? 12.557 -2.546 -25.595 1.00 97.94 381 TRP A N 1
ATOM 3102 C CA . TRP A 1 381 ? 13.363 -1.325 -25.618 1.00 97.94 381 TRP A CA 1
ATOM 3103 C C . TRP A 1 381 ? 14.790 -1.567 -26.107 1.00 97.94 381 TRP A C 1
ATOM 3105 O O . TRP A 1 381 ? 15.296 -0.796 -26.925 1.00 97.94 381 TRP A O 1
ATOM 3115 N N . TYR A 1 382 ? 15.427 -2.659 -25.676 1.00 98.31 382 TYR A N 1
ATOM 3116 C CA . TYR A 1 382 ? 16.779 -2.981 -26.128 1.00 98.31 382 TYR A CA 1
ATOM 3117 C C . TYR A 1 382 ? 16.820 -3.424 -27.592 1.00 98.31 382 TYR A C 1
ATOM 3119 O O . TYR A 1 382 ? 17.739 -3.035 -28.312 1.00 98.31 382 TYR A O 1
ATOM 3127 N N . THR A 1 383 ? 15.821 -4.171 -28.071 1.00 98.31 383 THR A N 1
ATOM 3128 C CA . THR A 1 383 ? 15.738 -4.544 -29.496 1.00 98.31 383 THR A CA 1
ATOM 3129 C C . THR A 1 383 ? 15.526 -3.324 -30.384 1.00 98.31 383 THR A C 1
ATOM 3131 O O . THR A 1 383 ? 16.207 -3.189 -31.400 1.00 98.31 383 THR A O 1
ATOM 3134 N N . LEU A 1 384 ? 14.657 -2.395 -29.979 1.00 97.81 384 LEU A N 1
ATOM 3135 C CA . LEU A 1 384 ? 14.426 -1.159 -30.719 1.00 97.81 384 LEU A CA 1
ATOM 3136 C C . LEU A 1 384 ? 15.676 -0.261 -30.731 1.00 97.81 384 LEU A C 1
ATOM 3138 O O . LEU A 1 384 ? 16.037 0.261 -31.785 1.00 97.81 384 LEU A O 1
ATOM 3142 N N . CYS A 1 385 ? 16.401 -0.165 -29.612 1.00 98.00 385 CYS A N 1
ATOM 3143 C CA . CYS A 1 385 ? 17.699 0.515 -29.552 1.00 98.00 385 CYS A CA 1
ATOM 3144 C C . CYS A 1 385 ? 18.717 -0.105 -30.528 1.00 98.00 385 CYS A C 1
ATOM 3146 O O . CYS A 1 385 ? 19.306 0.598 -31.356 1.00 98.00 385 CYS A O 1
ATOM 3148 N N . MET A 1 386 ? 18.863 -1.434 -30.505 1.00 97.88 386 MET A N 1
ATOM 3149 C CA . MET A 1 386 ? 19.752 -2.162 -31.416 1.00 97.88 386 MET A CA 1
ATOM 3150 C C . MET A 1 386 ? 19.362 -1.974 -32.885 1.00 97.88 386 MET A C 1
ATOM 3152 O O . MET A 1 386 ? 20.238 -1.813 -33.735 1.00 97.88 386 MET A O 1
ATOM 3156 N N . TRP A 1 387 ? 18.064 -1.941 -33.195 1.00 98.12 387 TRP A N 1
ATOM 3157 C CA . TRP A 1 387 ? 17.569 -1.707 -34.550 1.00 98.12 387 TRP A CA 1
ATOM 3158 C C . TRP A 1 387 ? 17.877 -0.290 -35.052 1.00 98.12 387 TRP A C 1
ATOM 3160 O O . TRP A 1 387 ? 18.310 -0.129 -36.196 1.00 98.12 387 TRP A O 1
ATOM 3170 N N . ILE A 1 388 ? 17.729 0.733 -34.204 1.00 97.25 388 ILE A N 1
ATOM 3171 C CA . ILE A 1 388 ? 18.071 2.126 -34.541 1.00 97.25 388 ILE A CA 1
ATOM 3172 C C . ILE A 1 388 ? 19.574 2.255 -34.817 1.00 97.25 388 ILE A C 1
ATOM 3174 O O . ILE A 1 388 ? 19.975 2.799 -35.852 1.00 97.25 388 ILE A O 1
ATOM 3178 N N . ILE A 1 389 ? 20.412 1.713 -33.927 1.00 96.12 389 ILE A N 1
ATOM 3179 C CA . ILE A 1 389 ? 21.873 1.729 -34.085 1.00 96.12 389 ILE A CA 1
ATOM 3180 C C . ILE A 1 389 ? 22.276 0.960 -35.350 1.00 96.12 389 ILE A C 1
ATOM 3182 O O . ILE A 1 389 ? 23.034 1.475 -36.176 1.00 96.12 389 ILE A O 1
ATOM 3186 N N . GLY A 1 390 ? 21.727 -0.241 -35.544 1.00 96.38 390 GLY A N 1
ATOM 3187 C CA . GLY A 1 390 ? 21.974 -1.076 -36.718 1.00 96.38 390 GLY A CA 1
ATOM 3188 C C . GLY A 1 390 ? 21.577 -0.389 -38.025 1.00 96.38 390 GLY A C 1
ATOM 3189 O O . GLY A 1 390 ? 22.344 -0.410 -38.987 1.00 96.38 390 GLY A O 1
ATOM 3190 N N . SER A 1 391 ? 20.435 0.302 -38.044 1.00 95.00 391 SER A N 1
ATOM 3191 C CA . SER A 1 391 ? 19.963 1.072 -39.202 1.00 95.00 391 SER A CA 1
ATOM 3192 C C . SER A 1 391 ? 20.910 2.219 -39.548 1.00 95.00 391 SER A C 1
ATOM 3194 O O . SER A 1 391 ? 21.268 2.394 -40.715 1.00 95.00 391 SER A O 1
ATOM 3196 N N . LEU A 1 392 ? 21.392 2.967 -38.549 1.00 94.06 392 LEU A N 1
ATOM 3197 C CA . LEU A 1 392 ? 22.373 4.031 -38.772 1.00 94.06 392 LEU A CA 1
ATOM 3198 C C . LEU A 1 392 ? 23.693 3.480 -39.332 1.00 94.06 392 LEU A C 1
ATOM 3200 O O . LEU A 1 392 ? 24.252 4.046 -40.278 1.00 94.06 392 LEU A O 1
ATOM 3204 N N . VAL A 1 393 ? 24.189 2.373 -38.769 1.00 93.94 393 VAL A N 1
ATOM 3205 C CA . VAL A 1 393 ? 25.412 1.701 -39.235 1.00 93.94 393 VAL A CA 1
ATOM 3206 C C . VAL A 1 393 ? 25.243 1.202 -40.670 1.00 93.94 393 VAL A C 1
ATOM 3208 O O . VAL A 1 393 ? 26.120 1.437 -41.505 1.00 93.94 393 VAL A O 1
ATOM 3211 N N . TYR A 1 394 ? 24.106 0.579 -40.985 1.00 94.62 394 TYR A N 1
ATOM 3212 C CA . TYR A 1 394 ? 23.785 0.099 -42.327 1.00 94.62 394 TYR A CA 1
ATOM 3213 C C . TYR A 1 394 ? 23.748 1.240 -43.349 1.00 94.62 394 TYR A C 1
ATOM 3215 O O . TYR A 1 394 ? 24.412 1.156 -44.383 1.00 94.62 394 TYR A O 1
ATOM 3223 N N . LEU A 1 395 ? 23.052 2.341 -43.047 1.00 91.31 395 LEU A N 1
ATOM 3224 C CA . LEU A 1 395 ? 22.975 3.505 -43.935 1.00 91.31 395 LEU A CA 1
ATOM 3225 C C . LEU A 1 395 ? 24.349 4.149 -44.158 1.00 91.31 395 LEU A C 1
ATOM 3227 O O . LEU A 1 395 ? 24.691 4.489 -45.293 1.00 91.31 395 LEU A O 1
ATOM 3231 N N . LYS A 1 396 ? 25.174 4.266 -43.107 1.00 88.12 396 LYS A N 1
ATOM 3232 C CA . LYS A 1 396 ? 26.556 4.758 -43.236 1.00 88.12 396 LYS A CA 1
ATOM 3233 C C . LYS A 1 396 ? 27.416 3.829 -44.091 1.00 88.12 396 LYS A C 1
ATOM 3235 O O . LYS A 1 396 ? 28.168 4.314 -44.937 1.00 88.12 396 LYS A O 1
ATOM 3240 N N . ARG A 1 397 ? 27.299 2.509 -43.906 1.00 91.50 397 ARG A N 1
ATOM 3241 C CA . ARG A 1 397 ? 28.029 1.514 -44.705 1.00 91.50 397 ARG A CA 1
ATOM 3242 C C . ARG A 1 397 ? 27.597 1.549 -46.169 1.00 91.50 397 ARG A C 1
ATOM 3244 O O . ARG A 1 397 ? 28.460 1.577 -47.039 1.00 91.50 397 ARG A O 1
ATOM 3251 N N . LYS A 1 398 ? 26.291 1.618 -46.441 1.00 91.25 398 LYS A N 1
ATOM 3252 C CA . LYS A 1 398 ? 25.739 1.727 -47.798 1.00 91.25 398 LYS A CA 1
ATOM 3253 C C . LYS A 1 398 ? 26.223 2.995 -48.502 1.00 91.25 398 LYS A C 1
ATOM 3255 O O . LYS A 1 398 ? 26.708 2.896 -49.619 1.00 91.25 398 LYS A O 1
ATOM 3260 N N . LYS A 1 399 ? 26.169 4.156 -47.834 1.00 87.44 399 LYS A N 1
ATOM 3261 C CA . LYS A 1 399 ? 26.684 5.423 -48.384 1.00 87.44 399 LYS A CA 1
ATOM 3262 C C . LYS A 1 399 ? 28.184 5.356 -48.680 1.00 87.44 399 LYS A C 1
ATOM 3264 O O . LYS A 1 399 ? 28.637 5.904 -49.675 1.00 87.44 399 LYS A O 1
ATOM 3269 N N . ARG A 1 400 ? 28.964 4.692 -47.820 1.00 84.50 400 ARG A N 1
ATOM 3270 C CA . ARG A 1 400 ? 30.396 4.490 -48.067 1.00 84.50 400 ARG A CA 1
ATOM 3271 C C . ARG A 1 400 ? 30.618 3.641 -49.318 1.00 84.50 400 ARG A C 1
ATOM 3273 O O . ARG A 1 400 ? 31.430 4.028 -50.138 1.00 84.50 400 ARG A O 1
ATOM 3280 N N . LEU A 1 401 ? 29.888 2.534 -49.464 1.00 85.38 401 LEU A N 1
ATOM 3281 C CA . LEU A 1 401 ? 29.997 1.641 -50.621 1.00 85.38 401 LEU A CA 1
ATOM 3282 C C . LEU A 1 401 ? 29.521 2.280 -51.930 1.00 85.38 401 LEU A C 1
ATOM 3284 O O . LEU A 1 401 ? 30.093 1.972 -52.957 1.00 85.38 401 LEU A O 1
ATOM 3288 N N . SER A 1 402 ? 28.512 3.156 -51.908 1.00 81.94 402 SER A N 1
ATOM 3289 C CA . SER A 1 402 ? 28.045 3.864 -53.113 1.00 81.94 402 SER A CA 1
ATOM 3290 C C . SER A 1 402 ? 28.948 5.018 -53.553 1.00 81.94 402 SER A C 1
ATOM 3292 O O . SER A 1 402 ? 28.720 5.593 -54.609 1.00 81.94 402 SER A O 1
ATOM 3294 N N . ASN A 1 403 ? 29.882 5.432 -52.695 1.00 71.62 403 ASN A N 1
ATOM 3295 C CA . ASN A 1 403 ? 30.846 6.491 -52.987 1.00 71.62 403 ASN A CA 1
ATOM 3296 C C . ASN A 1 403 ? 32.180 5.939 -53.530 1.00 71.62 403 ASN A C 1
ATOM 3298 O O . ASN A 1 403 ? 33.045 6.738 -53.883 1.00 71.62 403 ASN A O 1
ATOM 3302 N N . PHE A 1 404 ? 32.348 4.612 -53.536 1.00 61.12 404 PHE A N 1
ATOM 3303 C CA . PHE A 1 404 ? 33.356 3.890 -54.314 1.00 61.12 404 PHE A CA 1
ATOM 3304 C C . PHE A 1 404 ? 32.727 3.472 -55.640 1.00 61.12 404 PHE A C 1
ATOM 3306 O O . PHE A 1 404 ? 33.479 3.435 -56.636 1.00 61.12 404 PHE A O 1
#

InterPro domains:
  IPR002994 Surfeit locus 1/Shy1 [PF02104] (109-385)
  IPR002994 Surfeit locus 1/Shy1 [PS50895] (101-400)
  IPR002994 Surfeit locus 1/Shy1 [cd06662] (114-390)
  IPR045214 Surfeit locus 1/4 [PTHR23427] (83-398)

Sequence (404 aa):
MHRLSCRKTFSSSLSQRTDFLRSSLKAFNRSTINCASLSWNFNNNNNIHSSCVRSYATIRLVDHQEERKKQQQQQQSEQQQGGEHHDENSQQTKKEPFMTWTQFIFFGIPAITTFCLGVWQTKRYLWKKEQIALREVTLAQDPIEYDPSKMLKISENIQQPESSVMPSIHEKSEEDYDPIHPARDEYSHRIITLEGYFDYDKEIVVGLRKSPLTKRLDLPTSVGEMGFFILTPFVTKQGEVVMVNRGWVPQSIYKDPSKASKQDFEKKATDQNHIEKVTAIIRPGEYLGAGISDSYDGKSNKFIAMDLFSIAKYYKLPYIPLLVDAFYHIPNFVYSEKQTSENSLKASKAQESKYPMVAIPDDYMKFYITPATHVAYMVTWYTLCMWIIGSLVYLKRKKRLSNF

Organism: Naegleria lovaniensis (NCBI:txid51637)

Secondary structure (DSSP, 8-state):
-----------SSSSHHHHHHHHHHHHHHTSSS---------------SS-GGGSHHHHHHHHHHHHHHHHHHHHHHHHS--------------PPPSS-HHHIIIIIHHHHHHHHHHHHHHHHHHHHHHHHHHHHHHHHSPPEEP-HHHHB---S------S-----S----TT-------B-GGGTT-EEEEEEEE-GGG-EEEEEEE-HHHHHTT--TTSSPEEEEEEEEEEETTS-EEEEEEEEEETTTS--TTS-----TT-PPP-TT--EEEEEEEE---PPPTT---SB-SSSSEESS--HHHHHHHHT-SSPPPEEEEB---TT----HHHHHHHHHHHHHHHTTSSSB-B-HHHHH--SS-HHHHHHHHHHHHHHHHHHHHHHHHHHHHHHHHT-